Protein AF-A0A0D3IRT8-F1 (afdb_monomer)

Sequence (440 aa):
MPPASLPSPLDSEDGRSPQRRGGSSAGARRGSAAATPPLAPPSPAAAAVDGAAVAAELHAERVENERLRAESRRQGEWARRREERYERELERLRAELDQQQADRQGAGAGIETLRSTHRRVLDGVASLKQRTASVLAEQERDLLRAFRARLYDVQLELERERSKKDDGAELDWSREEALRLDRVNQQLQSEASRLKAQLRSQEKDHELLVRQSLAVKKENARLRQELEELSGAAGEAAAAAAVAAEAAEAEAAGSSLVHAEAASPSRPSSSWGGGVAPAATEGETDAASSRRLKELVQRQAEAEARYREMTAKLKRLLEVERRNLRAVRTAHARDLQARTELEGLLRACAEDVRREISAHRSGERAGGAGRPGSGREVAVASFSPGDRERVLELLLSQERVVALLYDKAFPPRHPQGALEAVTATSAGGERSPPCSPVRG

Structure (mmCIF, N/CA/C/O backbone):
data_AF-A0A0D3IRT8-F1
#
_entry.id   AF-A0A0D3IRT8-F1
#
loop_
_atom_site.group_PDB
_atom_site.id
_atom_site.type_symbol
_atom_site.label_atom_id
_atom_site.label_alt_id
_atom_site.label_comp_id
_atom_site.label_asym_id
_atom_site.label_entity_id
_atom_site.label_seq_id
_atom_site.pdbx_PDB_ins_code
_atom_site.Cartn_x
_atom_site.Cartn_y
_atom_site.Cartn_z
_atom_site.occupancy
_atom_site.B_iso_or_equiv
_atom_site.auth_seq_id
_atom_site.auth_comp_id
_atom_site.auth_asym_id
_atom_site.auth_atom_id
_atom_site.pdbx_PDB_model_num
ATOM 1 N N . MET A 1 1 ? 23.709 20.980 -2.799 1.00 42.38 1 MET A N 1
ATOM 2 C CA . MET A 1 1 ? 25.096 20.750 -3.250 1.00 42.38 1 MET A CA 1
ATOM 3 C C . MET A 1 1 ? 25.142 20.920 -4.760 1.00 42.38 1 MET A C 1
ATOM 5 O O . MET A 1 1 ? 24.560 20.087 -5.442 1.00 42.38 1 MET A O 1
ATOM 9 N N . PRO A 1 2 ? 25.704 22.022 -5.279 1.00 48.38 2 PRO A N 1
ATOM 10 C CA . PRO A 1 2 ? 25.822 22.251 -6.717 1.00 48.38 2 PRO A CA 1
ATOM 11 C C . PRO A 1 2 ? 27.164 21.710 -7.246 1.00 48.38 2 PRO A C 1
ATOM 13 O O . PRO A 1 2 ? 28.167 21.820 -6.536 1.00 48.38 2 PRO A O 1
ATOM 16 N N . PRO A 1 3 ? 27.227 21.137 -8.461 1.00 57.25 3 PRO A N 1
ATOM 17 C CA . PRO A 1 3 ? 28.498 20.775 -9.061 1.00 57.25 3 PRO A CA 1
ATOM 18 C C . PRO A 1 3 ? 29.158 21.973 -9.749 1.00 57.25 3 PRO A C 1
ATOM 20 O O . PRO A 1 3 ? 28.512 22.830 -10.351 1.00 57.25 3 PRO A O 1
ATOM 23 N N . ALA A 1 4 ? 30.476 21.977 -9.594 1.00 46.31 4 ALA A N 1
ATOM 24 C CA . ALA A 1 4 ? 31.449 22.969 -9.997 1.00 46.31 4 ALA A CA 1
ATOM 25 C C . ALA A 1 4 ? 31.451 23.291 -11.498 1.00 46.31 4 ALA A C 1
ATOM 27 O O . ALA A 1 4 ? 31.481 22.406 -12.353 1.00 46.31 4 ALA A O 1
ATOM 28 N N . SER A 1 5 ? 31.527 24.588 -11.782 1.00 52.94 5 SER A N 1
ATOM 29 C CA . SER A 1 5 ? 31.969 25.158 -13.049 1.00 52.94 5 SER A CA 1
ATOM 30 C C . SER A 1 5 ? 33.447 24.824 -13.269 1.00 52.94 5 SER A C 1
ATOM 32 O O . SER A 1 5 ? 34.280 25.138 -12.418 1.00 52.94 5 SER A O 1
ATOM 34 N N . LEU A 1 6 ? 33.775 24.206 -14.403 1.00 52.59 6 LEU A N 1
ATOM 35 C CA . LEU A 1 6 ? 35.156 24.019 -14.849 1.00 52.59 6 LEU A CA 1
ATOM 36 C C . LEU A 1 6 ? 35.564 25.118 -15.846 1.00 52.59 6 LEU A C 1
ATOM 38 O O . LEU A 1 6 ? 34.714 25.584 -16.610 1.00 52.59 6 LEU A O 1
ATOM 42 N N . PRO A 1 7 ? 36.847 25.527 -15.844 1.00 57.19 7 PRO A N 1
ATOM 43 C CA . PRO A 1 7 ? 37.385 26.569 -16.709 1.00 57.19 7 PRO A CA 1
ATOM 44 C C . PRO A 1 7 ? 37.880 26.023 -18.061 1.00 57.19 7 PRO A C 1
ATOM 46 O O . PRO A 1 7 ? 38.227 24.848 -18.188 1.00 57.19 7 PRO A O 1
ATOM 49 N N . SER A 1 8 ? 37.949 26.917 -19.053 1.00 46.38 8 SER A N 1
ATOM 50 C CA . SER A 1 8 ? 38.673 26.783 -20.331 1.00 46.38 8 SER A CA 1
ATOM 51 C C . SER A 1 8 ? 40.128 26.326 -20.131 1.00 46.38 8 SER A C 1
ATOM 53 O O . SER A 1 8 ? 40.663 26.516 -19.034 1.00 46.38 8 SER A O 1
ATOM 55 N N . PRO A 1 9 ? 40.819 25.801 -21.169 1.00 54.28 9 PRO A N 1
ATOM 56 C CA . PRO A 1 9 ? 41.840 26.664 -21.796 1.00 54.28 9 PRO A CA 1
ATOM 57 C C . PRO A 1 9 ? 42.246 26.325 -23.259 1.00 54.28 9 PRO A C 1
ATOM 59 O O . PRO A 1 9 ? 41.912 25.271 -23.792 1.00 54.28 9 PRO A O 1
ATOM 62 N N . LEU A 1 10 ? 43.100 27.209 -23.801 1.00 41.50 10 LEU A N 1
ATOM 63 C CA . LEU A 1 10 ? 44.083 27.033 -24.890 1.00 41.50 10 LEU A CA 1
ATOM 64 C C . LEU A 1 10 ? 43.683 27.486 -26.303 1.00 41.50 10 LEU A C 1
ATOM 66 O O . LEU A 1 10 ? 43.492 26.682 -27.209 1.00 41.50 10 LEU A O 1
ATOM 70 N N . ASP A 1 11 ? 43.728 28.806 -26.489 1.00 47.00 11 ASP A N 1
ATOM 71 C CA . ASP A 1 11 ? 44.247 29.410 -27.717 1.00 47.00 11 ASP A CA 1
ATOM 72 C C . ASP A 1 11 ? 45.786 29.461 -27.630 1.00 47.00 11 ASP A C 1
ATOM 74 O O . ASP A 1 11 ? 46.356 30.002 -26.680 1.00 47.00 11 ASP A O 1
ATOM 78 N N . SER A 1 12 ? 46.470 28.850 -28.595 1.00 45.56 12 SER A N 1
ATOM 79 C CA . SER A 1 12 ? 47.914 28.967 -28.868 1.00 45.56 12 SER A CA 1
ATOM 80 C C . SER A 1 12 ? 48.091 28.588 -30.343 1.00 45.56 12 SER A C 1
ATOM 82 O O . SER A 1 12 ? 47.735 27.482 -30.735 1.00 45.56 12 SER A O 1
ATOM 84 N N . GLU A 1 13 ? 48.267 29.568 -31.226 1.00 43.81 13 GLU A N 1
ATOM 85 C CA . GLU A 1 13 ? 49.547 30.157 -31.666 1.00 43.81 13 GLU A CA 1
ATOM 86 C C . GLU A 1 13 ? 50.270 29.325 -32.746 1.00 43.81 13 GLU A C 1
ATOM 88 O O . GLU A 1 13 ? 50.469 28.121 -32.623 1.00 43.81 13 GLU A O 1
ATOM 93 N N . ASP A 1 14 ? 50.699 30.071 -33.769 1.00 38.62 14 ASP A N 1
ATOM 94 C CA . ASP A 1 14 ? 51.773 29.823 -34.734 1.00 38.62 14 ASP A CA 1
ATOM 95 C C . ASP A 1 14 ? 51.626 28.822 -35.888 1.00 38.62 14 ASP A C 1
ATOM 97 O O . ASP A 1 14 ? 51.480 27.613 -35.724 1.00 38.62 14 ASP A O 1
ATOM 101 N N . GLY A 1 15 ? 51.869 29.328 -37.110 1.00 37.34 15 GLY A N 1
ATOM 102 C CA . GLY A 1 15 ? 52.210 28.438 -38.222 1.00 37.34 15 GLY A CA 1
ATOM 103 C C . GLY A 1 15 ? 52.237 28.971 -39.656 1.00 37.34 15 GLY A C 1
ATOM 104 O O . GLY A 1 15 ? 51.646 28.344 -40.519 1.00 37.34 15 GLY A O 1
ATOM 105 N N . ARG A 1 16 ? 52.993 30.043 -39.934 1.00 37.25 16 ARG A N 1
ATOM 106 C CA . ARG A 1 16 ? 53.840 30.205 -41.147 1.00 37.25 16 ARG A CA 1
ATOM 107 C C . ARG A 1 16 ? 53.219 30.091 -42.566 1.00 37.25 16 ARG A C 1
ATOM 109 O O . ARG A 1 16 ? 52.955 29.016 -43.091 1.00 37.25 16 ARG A O 1
ATOM 116 N N . SER A 1 17 ? 53.252 31.224 -43.276 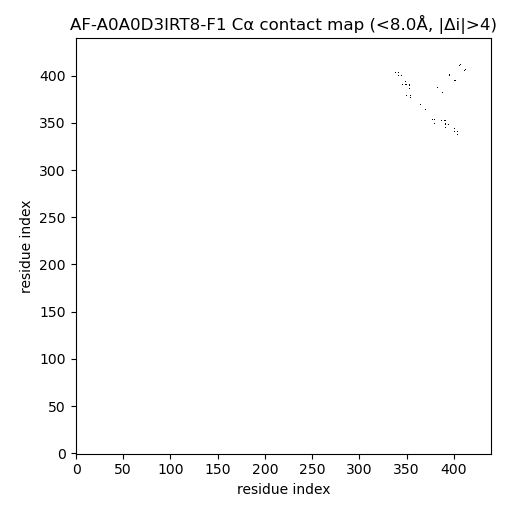1.00 42.03 17 SER A N 1
ATOM 117 C CA . SER A 1 17 ? 53.468 31.376 -44.738 1.00 42.03 17 SER A CA 1
ATOM 118 C C . SER A 1 17 ? 54.711 30.578 -45.222 1.00 42.03 17 SER A C 1
ATOM 120 O O . SER A 1 17 ? 55.584 30.352 -44.379 1.00 42.03 17 SER A O 1
ATOM 122 N N . PRO A 1 18 ? 54.929 30.227 -46.525 1.00 52.12 18 PRO A N 1
ATOM 123 C CA . PRO A 1 18 ? 54.922 31.174 -47.662 1.00 52.12 18 PRO A CA 1
ATOM 124 C C . PRO A 1 18 ? 54.577 30.593 -49.068 1.00 52.12 18 PRO A C 1
ATOM 126 O O . PRO A 1 18 ? 54.332 29.407 -49.235 1.00 52.12 18 PRO A O 1
ATOM 129 N N . GLN A 1 19 ? 54.709 31.452 -50.095 1.00 39.34 19 GLN A N 1
ATOM 130 C CA . GLN A 1 19 ? 54.741 31.175 -51.552 1.00 39.34 19 GLN A CA 1
ATOM 131 C C . GLN A 1 19 ? 53.361 31.094 -52.244 1.00 39.34 19 GLN A C 1
ATOM 133 O O . GLN A 1 19 ? 52.431 30.508 -51.729 1.00 39.34 19 GLN A O 1
ATOM 138 N N . ARG A 1 20 ? 53.136 31.655 -53.440 1.00 39.44 20 ARG A N 1
ATOM 139 C CA . ARG A 1 20 ? 54.076 31.989 -54.515 1.00 39.44 20 ARG A CA 1
ATOM 140 C C . ARG A 1 20 ? 53.468 33.040 -55.455 1.00 39.44 20 ARG A C 1
ATOM 142 O O . ARG A 1 20 ? 52.274 33.056 -55.720 1.00 39.44 20 ARG A O 1
ATOM 149 N N . ARG A 1 21 ? 54.361 33.889 -55.959 1.00 39.03 21 ARG A N 1
ATOM 150 C CA . ARG A 1 21 ? 54.196 34.944 -56.966 1.00 39.03 21 ARG A CA 1
ATOM 151 C C . ARG A 1 21 ? 53.292 34.542 -58.142 1.00 39.03 21 ARG A C 1
ATOM 153 O O . ARG A 1 21 ? 53.678 33.694 -58.942 1.00 39.03 21 ARG A O 1
ATOM 160 N N . GLY A 1 22 ? 52.170 35.240 -58.306 1.00 38.50 22 GLY A N 1
ATOM 161 C CA . GLY A 1 22 ? 51.476 35.369 -59.587 1.00 38.50 22 GLY A CA 1
ATOM 162 C C . GLY A 1 22 ? 52.104 36.509 -60.387 1.00 38.50 22 GLY A C 1
ATOM 163 O O . GLY A 1 22 ? 51.811 37.676 -60.144 1.00 38.50 22 GLY A O 1
ATOM 164 N N . GLY A 1 23 ? 53.016 36.177 -61.301 1.00 39.00 23 GLY A N 1
ATOM 165 C CA . GLY A 1 23 ? 53.520 37.108 -62.307 1.00 39.00 23 GLY A CA 1
ATOM 166 C C . GLY A 1 23 ? 52.483 37.268 -63.413 1.00 39.00 23 GLY A C 1
ATOM 167 O O . GLY A 1 23 ? 52.374 36.407 -64.277 1.00 39.00 23 GLY A O 1
ATOM 168 N N . SER A 1 24 ? 51.716 38.355 -63.373 1.00 41.69 24 SER A N 1
ATOM 169 C CA . SER A 1 24 ? 50.840 38.770 -64.468 1.00 41.69 24 SER A CA 1
ATOM 170 C C . SER A 1 24 ? 51.629 39.712 -65.379 1.00 41.69 24 SER A C 1
ATOM 172 O O . SER A 1 24 ? 51.735 40.906 -65.105 1.00 41.69 24 SER A O 1
ATOM 174 N N . SER A 1 25 ? 52.264 39.176 -66.424 1.00 40.28 25 SER A N 1
ATOM 175 C CA . SER A 1 25 ? 52.857 39.986 -67.492 1.00 40.28 25 SER A CA 1
ATOM 176 C C . SER A 1 25 ? 51.857 40.101 -68.639 1.00 40.28 25 SER A C 1
ATOM 178 O O . SER A 1 25 ? 51.723 39.195 -69.464 1.00 40.28 25 SER A O 1
ATOM 180 N N . ALA A 1 26 ? 51.155 41.230 -68.682 1.00 41.03 26 ALA A N 1
ATOM 181 C CA . ALA A 1 26 ? 50.403 41.673 -69.842 1.00 41.03 26 ALA A CA 1
ATOM 182 C C . ALA A 1 26 ? 51.384 42.011 -70.979 1.00 41.03 26 ALA A C 1
ATOM 184 O O . ALA A 1 26 ? 52.016 43.063 -70.984 1.00 41.03 26 ALA A O 1
ATOM 185 N N . GLY A 1 27 ? 51.530 41.096 -71.937 1.00 38.97 27 GLY A N 1
ATOM 186 C CA . GLY A 1 27 ? 52.244 41.318 -73.193 1.00 38.97 27 GLY A CA 1
ATOM 187 C C . GLY A 1 27 ? 51.261 41.711 -74.287 1.00 38.97 27 GLY A C 1
ATOM 188 O O . GLY A 1 27 ? 50.843 40.872 -75.083 1.00 38.97 27 GLY A O 1
ATOM 189 N N . ALA A 1 28 ? 50.851 42.978 -74.297 1.00 41.97 28 ALA A N 1
ATOM 190 C CA . ALA A 1 28 ? 50.064 43.554 -75.376 1.00 41.97 28 ALA A CA 1
ATOM 191 C C . ALA A 1 28 ? 50.938 43.797 -76.617 1.00 41.97 28 ALA A C 1
ATOM 193 O O . ALA A 1 28 ? 52.055 44.303 -76.546 1.00 41.97 28 ALA A O 1
ATOM 194 N N . ARG A 1 29 ? 50.373 43.444 -77.769 1.00 42.03 29 ARG A N 1
ATOM 195 C CA . ARG A 1 29 ? 50.843 43.758 -79.120 1.00 42.03 29 ARG A CA 1
ATOM 196 C C . ARG A 1 29 ? 50.911 45.272 -79.367 1.00 42.03 29 ARG A C 1
ATOM 198 O O . ARG A 1 29 ? 49.957 45.971 -79.039 1.00 42.03 29 ARG A O 1
ATOM 205 N N . ARG A 1 30 ? 51.965 45.711 -80.064 1.00 38.38 30 ARG A N 1
ATOM 206 C CA . ARG A 1 30 ? 52.130 46.862 -80.997 1.00 38.38 30 ARG A CA 1
ATOM 207 C C . ARG A 1 30 ? 53.643 47.124 -80.996 1.00 38.38 30 ARG A C 1
ATOM 209 O O . ARG A 1 30 ? 54.219 47.286 -79.939 1.00 38.38 30 ARG A O 1
ATOM 216 N N . GLY A 1 31 ? 54.383 46.997 -82.083 1.00 36.28 31 GLY A N 1
ATOM 217 C CA . GLY A 1 31 ? 54.171 47.632 -83.370 1.00 36.28 31 GLY A CA 1
ATOM 218 C C . GLY A 1 31 ? 55.338 48.598 -83.585 1.00 36.28 31 GLY A C 1
ATOM 219 O O . GLY A 1 31 ? 55.682 49.344 -82.681 1.00 36.28 31 GLY A O 1
ATOM 220 N N . SER A 1 32 ? 55.871 48.596 -84.804 1.00 42.34 32 SER A N 1
ATOM 221 C CA . SER A 1 32 ? 56.513 49.749 -85.441 1.00 42.34 32 SER A CA 1
ATOM 222 C C . SER A 1 32 ? 57.941 50.157 -85.022 1.00 42.34 32 SER A C 1
ATOM 224 O O . SER A 1 32 ? 58.165 50.777 -83.994 1.00 42.34 32 SER A O 1
ATOM 226 N N . ALA A 1 33 ? 58.849 49.940 -85.980 1.00 39.97 33 ALA A N 1
ATOM 227 C CA . ALA A 1 33 ? 59.839 50.899 -86.486 1.00 39.97 33 ALA A CA 1
ATOM 228 C C . ALA A 1 33 ? 61.021 51.347 -85.594 1.00 39.97 33 ALA A C 1
ATOM 230 O O . ALA A 1 33 ? 60.929 52.296 -84.825 1.00 39.97 33 ALA A O 1
ATOM 231 N N . ALA A 1 34 ? 62.192 50.775 -85.886 1.00 38.53 34 ALA A N 1
ATOM 232 C CA . ALA A 1 34 ? 63.491 51.458 -85.909 1.00 38.53 34 ALA A CA 1
ATOM 233 C C . ALA A 1 34 ? 64.255 50.843 -87.105 1.00 38.53 34 ALA A C 1
ATOM 235 O O . ALA A 1 34 ? 64.414 49.630 -87.147 1.00 38.53 34 ALA A O 1
ATOM 236 N N . ALA A 1 35 ? 64.510 51.509 -88.237 1.00 41.75 35 ALA A N 1
ATOM 237 C CA . ALA A 1 35 ? 65.230 52.761 -88.485 1.00 41.75 35 ALA A CA 1
ATOM 238 C C . ALA A 1 35 ? 66.721 52.677 -88.118 1.00 41.75 35 ALA A C 1
ATOM 240 O O . ALA A 1 35 ? 67.087 53.063 -87.014 1.00 41.75 35 ALA A O 1
ATOM 241 N N . THR A 1 36 ? 67.552 52.166 -89.044 1.00 44.03 36 THR A N 1
ATOM 242 C CA . THR A 1 36 ? 68.946 52.566 -89.406 1.00 44.03 36 THR A CA 1
ATOM 243 C C . THR A 1 36 ? 69.638 51.429 -90.187 1.00 44.03 36 THR A C 1
ATOM 245 O O . THR A 1 36 ? 69.283 50.275 -89.968 1.00 44.03 36 THR A O 1
ATOM 248 N N . PRO A 1 37 ? 70.694 51.659 -90.999 1.00 53.34 37 PRO A N 1
ATOM 249 C CA . PRO A 1 37 ? 71.042 52.777 -91.891 1.00 53.34 37 PRO A CA 1
ATOM 250 C C . PRO A 1 37 ? 71.281 52.301 -93.363 1.00 53.34 37 PRO A C 1
ATOM 252 O O . PRO A 1 37 ? 71.338 51.099 -93.621 1.00 53.34 37 PRO A O 1
ATOM 255 N N . PRO A 1 38 ? 71.429 53.211 -94.350 1.00 47.59 38 PRO A N 1
ATOM 256 C CA . PRO A 1 38 ? 71.658 52.854 -95.754 1.00 47.59 38 PRO A CA 1
ATOM 257 C C . PRO A 1 38 ? 73.142 52.546 -96.018 1.00 47.59 38 PRO A C 1
ATOM 259 O O . PRO A 1 38 ? 74.013 53.338 -95.661 1.00 47.59 38 PRO A O 1
ATOM 262 N N . LEU A 1 39 ? 73.429 51.418 -96.673 1.00 41.62 39 LEU A N 1
ATOM 263 C CA . LEU A 1 39 ? 74.762 51.072 -97.174 1.00 41.62 39 LEU A CA 1
ATOM 264 C C . LEU A 1 39 ? 74.784 51.099 -98.706 1.00 41.62 39 LEU A C 1
ATOM 266 O O . LEU A 1 39 ? 73.827 50.724 -99.377 1.00 41.62 39 LEU A O 1
ATOM 270 N N . ALA A 1 40 ? 75.898 51.630 -99.198 1.00 44.28 40 ALA A N 1
ATOM 271 C CA . ALA A 1 40 ? 76.197 52.088 -100.543 1.00 44.28 40 ALA A CA 1
ATOM 272 C C . ALA A 1 40 ? 75.995 51.061 -101.681 1.00 44.28 40 ALA A C 1
ATOM 274 O O . ALA A 1 40 ? 76.142 49.857 -101.466 1.00 44.28 40 ALA A O 1
ATOM 275 N N . PRO A 1 41 ? 75.754 51.540 -102.917 1.00 58.97 41 PRO A N 1
ATOM 276 C CA . PRO A 1 41 ? 75.721 50.710 -104.116 1.00 58.97 41 PRO A CA 1
ATOM 277 C C . PRO A 1 41 ? 77.130 50.467 -104.690 1.00 58.97 41 PRO A C 1
ATOM 279 O O . PRO A 1 41 ? 77.906 51.418 -104.819 1.00 58.97 41 PRO A O 1
ATOM 282 N N . PRO A 1 42 ? 77.445 49.246 -105.153 1.00 48.19 42 PRO A N 1
ATOM 283 C CA . PRO A 1 42 ? 78.434 49.054 -106.201 1.00 48.19 42 PRO A CA 1
ATOM 284 C C . PRO A 1 42 ? 77.767 48.832 -107.570 1.00 48.19 42 PRO A C 1
ATOM 286 O O . PRO A 1 42 ? 76.940 47.949 -107.772 1.00 48.19 42 PRO A O 1
ATOM 289 N N . SER A 1 43 ? 78.169 49.722 -108.473 1.00 43.19 43 SER A N 1
ATOM 290 C CA . SER A 1 43 ? 78.145 49.730 -109.939 1.00 43.19 43 SER A CA 1
ATOM 291 C C . SER A 1 43 ? 77.823 48.420 -110.704 1.00 43.19 43 SER A C 1
ATOM 293 O O . SER A 1 43 ? 78.385 47.373 -110.382 1.00 43.19 43 SER A O 1
ATOM 295 N N . PRO A 1 44 ? 77.034 48.493 -111.801 1.00 46.62 44 PRO A N 1
ATOM 296 C CA . PRO A 1 44 ? 76.789 47.399 -112.738 1.00 46.62 44 PRO A CA 1
ATOM 297 C C . PRO A 1 44 ? 77.801 47.405 -113.900 1.00 46.62 44 PRO A C 1
ATOM 299 O O . PRO A 1 44 ? 77.795 48.312 -114.731 1.00 46.62 44 PRO A O 1
ATOM 302 N N . ALA A 1 45 ? 78.644 46.376 -114.010 1.00 38.56 45 ALA A N 1
ATOM 303 C CA . ALA A 1 45 ? 79.402 46.090 -115.233 1.00 38.56 45 ALA A CA 1
ATOM 304 C C . ALA A 1 45 ? 79.834 44.611 -115.277 1.00 38.56 45 ALA A C 1
ATOM 306 O O . ALA A 1 45 ? 80.249 44.081 -114.254 1.00 38.56 45 ALA A O 1
ATOM 307 N N . ALA A 1 46 ? 79.782 44.007 -116.475 1.00 38.28 46 ALA A N 1
ATOM 308 C CA . ALA A 1 46 ? 80.003 42.588 -116.825 1.00 38.28 46 ALA A CA 1
ATOM 309 C C . ALA A 1 46 ? 78.768 41.692 -116.575 1.00 38.28 46 ALA A C 1
ATOM 311 O O . ALA A 1 46 ? 78.593 41.129 -115.506 1.00 38.28 46 ALA A O 1
ATOM 312 N N . ALA A 1 47 ? 77.764 41.616 -117.454 1.00 35.53 47 ALA A N 1
ATOM 313 C CA . ALA A 1 47 ? 77.790 41.271 -118.881 1.00 35.53 47 ALA A CA 1
ATOM 314 C C . ALA A 1 47 ? 78.385 39.876 -119.166 1.00 35.53 47 ALA A C 1
ATOM 316 O O . ALA A 1 47 ? 79.563 39.729 -119.465 1.00 35.53 47 ALA A O 1
ATOM 317 N N . ALA A 1 48 ? 77.482 38.892 -119.121 1.00 49.03 48 ALA A N 1
ATOM 318 C CA . ALA A 1 48 ? 77.296 37.870 -120.149 1.00 49.03 48 ALA A CA 1
ATOM 319 C C . ALA A 1 48 ? 78.456 36.908 -120.450 1.00 49.03 48 ALA A C 1
ATOM 321 O O . ALA A 1 48 ? 79.068 37.031 -121.502 1.00 49.03 48 ALA A O 1
ATOM 322 N N . VAL A 1 49 ? 78.614 35.869 -119.620 1.00 52.62 49 VAL A N 1
ATOM 323 C CA . VAL A 1 49 ? 78.888 34.470 -120.023 1.00 52.62 49 VAL A CA 1
ATOM 324 C C . VAL A 1 49 ? 78.294 33.560 -118.919 1.00 52.62 49 VAL A C 1
ATOM 326 O O . VAL A 1 49 ? 78.293 33.964 -117.764 1.00 52.62 49 VAL A O 1
ATOM 329 N N . ASP A 1 50 ? 77.755 32.383 -119.273 1.00 50.84 50 ASP A N 1
ATOM 330 C CA . ASP A 1 50 ? 77.302 31.277 -118.387 1.00 50.84 50 ASP A CA 1
ATOM 331 C C . ASP A 1 50 ? 75.802 31.105 -118.044 1.00 50.84 50 ASP A C 1
ATOM 333 O O . ASP A 1 50 ? 75.432 30.675 -116.953 1.00 50.84 50 ASP A O 1
ATOM 337 N N . GLY A 1 51 ? 74.901 31.266 -119.021 1.00 57.88 51 GLY A N 1
ATOM 338 C CA . GLY A 1 51 ? 73.488 30.852 -118.876 1.00 57.88 51 GLY A CA 1
ATOM 339 C C . GLY A 1 51 ? 73.270 29.359 -118.539 1.00 57.88 51 GLY A C 1
ATOM 340 O O . GLY A 1 51 ? 72.226 29.000 -117.999 1.00 57.88 51 GLY A O 1
ATOM 341 N N . ALA A 1 52 ? 74.251 28.487 -118.807 1.00 60.00 52 ALA A N 1
ATOM 342 C CA . ALA A 1 52 ? 74.203 27.069 -118.439 1.00 60.00 52 ALA A CA 1
ATOM 343 C C . ALA A 1 52 ? 74.606 26.809 -116.974 1.00 60.00 52 ALA A C 1
ATOM 345 O O . ALA A 1 52 ? 73.994 25.962 -116.324 1.00 60.00 52 ALA A O 1
ATOM 346 N N . ALA A 1 53 ? 75.579 27.557 -116.435 1.00 65.12 53 ALA A N 1
ATOM 347 C CA . ALA A 1 53 ? 75.946 27.470 -115.020 1.00 65.12 53 ALA A CA 1
ATOM 348 C C . ALA A 1 53 ? 74.816 28.021 -114.142 1.00 65.12 53 ALA A C 1
ATOM 350 O O . ALA A 1 53 ? 74.409 27.358 -113.195 1.00 65.12 53 ALA A O 1
ATOM 351 N N . VAL A 1 54 ? 74.207 29.139 -114.555 1.00 73.88 54 VAL A N 1
ATOM 352 C CA . VAL A 1 54 ? 73.032 29.718 -113.885 1.00 73.88 54 VAL A CA 1
ATOM 353 C C . VAL A 1 54 ? 71.834 28.757 -113.909 1.00 73.88 54 VAL A C 1
ATOM 355 O O . VAL A 1 54 ? 71.106 28.658 -112.929 1.00 73.88 54 VAL A O 1
ATOM 358 N N . ALA A 1 55 ? 71.620 27.997 -114.991 1.00 76.50 55 ALA A N 1
ATOM 359 C CA . ALA A 1 55 ? 70.545 27.000 -115.051 1.00 76.50 55 ALA A CA 1
ATOM 360 C C . ALA A 1 55 ? 70.803 25.772 -114.153 1.00 76.50 55 ALA A C 1
ATOM 362 O O . ALA A 1 55 ? 69.866 25.259 -113.538 1.00 76.50 55 ALA A O 1
ATOM 363 N N . ALA A 1 56 ? 72.054 25.306 -114.061 1.00 79.50 56 ALA A N 1
ATOM 364 C CA . ALA A 1 56 ? 72.445 24.217 -113.164 1.00 79.50 56 ALA A CA 1
ATOM 365 C C . ALA A 1 56 ? 72.374 24.641 -111.688 1.00 79.50 56 ALA A C 1
ATOM 367 O O . ALA A 1 56 ? 71.889 23.876 -110.856 1.00 79.50 56 ALA A O 1
ATOM 368 N N . GLU A 1 57 ? 72.779 25.872 -111.386 1.00 83.19 57 GLU A N 1
ATOM 369 C CA . GLU A 1 57 ? 72.666 26.493 -110.067 1.00 83.19 57 GLU A CA 1
ATOM 370 C C . GLU A 1 57 ? 71.192 26.685 -109.681 1.00 83.19 57 GLU A C 1
ATOM 372 O O . GLU A 1 57 ? 70.781 26.218 -108.625 1.00 83.19 57 GLU A O 1
ATOM 377 N N . LEU A 1 58 ? 70.339 27.180 -110.588 1.00 85.25 58 LEU A N 1
ATOM 378 C CA . LEU A 1 58 ? 68.883 27.235 -110.387 1.00 85.25 58 LEU A CA 1
ATOM 379 C C . LEU A 1 58 ? 68.250 25.851 -110.172 1.00 85.25 58 LEU A C 1
ATOM 381 O O . LEU A 1 58 ? 67.267 25.727 -109.441 1.00 85.25 58 LEU A O 1
ATOM 385 N N . HIS A 1 59 ? 68.754 24.799 -110.822 1.00 85.94 59 HIS A N 1
ATOM 386 C CA . HIS A 1 59 ? 68.274 23.435 -110.596 1.00 85.94 59 HIS A CA 1
ATOM 387 C C . HIS A 1 59 ? 68.739 22.888 -109.238 1.00 85.94 59 HIS A C 1
ATOM 389 O O . HIS A 1 59 ? 67.941 22.286 -108.521 1.00 85.94 59 HIS A O 1
ATOM 395 N N . ALA A 1 60 ? 69.999 23.115 -108.858 1.00 87.00 60 ALA A N 1
ATOM 396 C CA . ALA A 1 60 ? 70.527 22.754 -107.545 1.00 87.00 60 ALA A CA 1
ATOM 397 C C . ALA A 1 60 ? 69.770 23.481 -106.424 1.00 87.00 60 ALA A C 1
ATOM 399 O O . ALA A 1 60 ? 69.321 22.834 -105.480 1.00 87.00 60 ALA A O 1
ATOM 400 N N . GLU A 1 61 ? 69.509 24.779 -106.589 1.00 90.25 61 GLU A N 1
ATOM 401 C CA . GLU A 1 61 ? 68.676 25.567 -105.683 1.00 90.25 61 GLU A CA 1
ATOM 402 C C . GLU A 1 61 ? 67.245 25.036 -105.616 1.00 90.25 61 GLU A C 1
ATOM 404 O O . GLU A 1 61 ? 66.669 24.992 -104.535 1.00 90.25 61 GLU A O 1
ATOM 409 N N . ARG A 1 62 ? 66.643 24.592 -106.730 1.00 91.12 62 ARG A N 1
ATOM 410 C CA . ARG A 1 62 ? 65.308 23.962 -106.714 1.00 91.12 62 ARG A CA 1
ATOM 411 C C . ARG A 1 62 ? 65.302 22.667 -105.913 1.00 91.12 62 ARG A C 1
ATOM 413 O O . ARG A 1 62 ? 64.410 22.488 -105.088 1.00 91.12 62 ARG A O 1
ATOM 420 N N . VAL A 1 63 ? 66.294 21.803 -106.119 1.00 92.88 63 VAL A N 1
ATOM 421 C CA . VAL A 1 63 ? 66.448 20.549 -105.366 1.00 92.88 63 VAL A CA 1
ATOM 422 C C . VAL A 1 63 ? 66.694 20.834 -103.884 1.00 92.88 63 VAL A C 1
ATOM 424 O O . VAL A 1 63 ? 66.102 20.184 -103.022 1.00 92.88 63 VAL A O 1
ATOM 427 N N . GLU A 1 64 ? 67.512 21.833 -103.560 1.00 92.56 64 GLU A N 1
ATOM 428 C CA . GLU A 1 64 ? 67.746 22.267 -102.185 1.00 92.56 64 GLU A CA 1
ATOM 429 C C . GLU A 1 64 ? 66.484 22.876 -101.559 1.00 92.56 64 GLU A C 1
ATOM 431 O O . GLU A 1 64 ? 66.139 22.542 -100.428 1.00 92.56 64 GLU A O 1
ATOM 436 N N . ASN A 1 65 ? 65.716 23.679 -102.298 1.00 89.69 65 ASN A N 1
ATOM 437 C CA . ASN A 1 65 ? 64.438 24.222 -101.837 1.00 89.69 65 ASN A CA 1
ATOM 438 C C . ASN A 1 65 ? 63.417 23.103 -101.599 1.00 89.69 65 ASN A C 1
ATOM 440 O O . ASN A 1 65 ? 62.683 23.130 -100.614 1.00 89.69 65 ASN A O 1
ATOM 444 N N . GLU A 1 66 ? 63.368 22.097 -102.472 1.00 93.00 66 GLU A N 1
ATOM 445 C CA . GLU A 1 66 ? 62.538 20.905 -102.287 1.00 93.00 66 GLU A CA 1
ATOM 446 C C . GLU A 1 66 ? 62.969 20.101 -101.062 1.00 93.00 66 GLU A C 1
ATOM 448 O O . GLU A 1 66 ? 62.112 19.696 -100.271 1.00 93.00 66 GLU A O 1
ATOM 453 N N . ARG A 1 67 ? 64.278 19.943 -100.842 1.00 95.00 67 ARG A N 1
ATOM 454 C CA . ARG A 1 67 ? 64.829 19.310 -99.642 1.00 95.00 67 ARG A CA 1
ATOM 455 C C . ARG A 1 67 ? 64.464 20.091 -98.380 1.00 95.00 67 ARG A C 1
ATOM 457 O O . ARG A 1 67 ? 63.939 19.491 -97.448 1.00 95.00 67 ARG A O 1
ATOM 464 N N . LEU A 1 68 ? 64.650 21.410 -98.361 1.00 93.31 68 LEU A N 1
ATOM 465 C CA . LEU A 1 68 ? 64.288 22.281 -97.237 1.00 93.31 68 LEU A CA 1
ATOM 466 C C . LEU A 1 68 ? 62.778 22.285 -96.975 1.00 93.31 68 LEU A C 1
ATOM 468 O O . LEU A 1 68 ? 62.343 22.269 -95.823 1.00 93.31 68 LEU A O 1
ATOM 472 N N . ARG A 1 69 ? 61.952 22.246 -98.027 1.00 94.75 69 ARG A N 1
ATOM 473 C CA . ARG A 1 69 ? 60.495 22.085 -97.907 1.00 94.75 69 ARG A CA 1
ATOM 474 C C . ARG A 1 69 ? 60.133 20.718 -97.337 1.00 94.75 69 ARG A C 1
ATOM 476 O O . ARG A 1 69 ? 59.246 20.642 -96.491 1.00 94.75 69 ARG A O 1
ATOM 483 N N . ALA A 1 70 ? 60.799 19.648 -97.765 1.00 94.06 70 ALA A N 1
ATOM 484 C CA . ALA A 1 70 ? 60.584 18.304 -97.238 1.00 94.06 70 ALA A CA 1
ATOM 485 C C . ALA A 1 70 ? 61.033 18.188 -95.773 1.00 94.06 70 ALA A C 1
ATOM 487 O O . ALA A 1 70 ? 60.310 17.621 -94.958 1.00 94.06 70 ALA A O 1
ATOM 488 N N . GLU A 1 71 ? 62.178 18.767 -95.414 1.00 94.56 71 GLU A N 1
ATOM 489 C CA . GLU A 1 71 ? 62.668 18.843 -94.036 1.00 94.56 71 GLU A CA 1
ATOM 490 C C . GLU A 1 71 ? 61.729 19.683 -93.159 1.00 94.56 71 GLU A C 1
ATOM 492 O O . GLU A 1 71 ? 61.339 19.220 -92.089 1.00 94.56 71 GLU A O 1
ATOM 497 N N . SER A 1 72 ? 61.251 20.838 -93.639 1.00 91.62 72 SER A N 1
ATOM 498 C CA . SER A 1 72 ? 60.249 21.657 -92.935 1.00 91.62 72 SER A CA 1
ATOM 499 C C . SER A 1 72 ? 58.932 20.905 -92.727 1.00 91.62 72 SER A C 1
ATOM 501 O O . SER A 1 72 ? 58.334 20.986 -91.655 1.00 91.62 72 SER A O 1
ATOM 503 N N . ARG A 1 73 ? 58.482 20.121 -93.719 1.00 96.06 73 ARG A N 1
ATOM 504 C CA . ARG A 1 73 ? 57.304 19.247 -93.577 1.00 96.06 73 ARG A CA 1
ATOM 505 C C . ARG A 1 73 ? 57.538 18.162 -92.534 1.00 96.06 73 ARG A C 1
ATOM 507 O O . ARG A 1 73 ? 56.687 17.989 -91.673 1.00 96.06 73 ARG A O 1
ATOM 514 N N . ARG A 1 74 ? 58.694 17.489 -92.546 1.00 94.44 74 ARG A N 1
ATOM 515 C CA . ARG A 1 74 ? 59.051 16.475 -91.536 1.00 94.44 74 ARG A CA 1
ATOM 516 C C . ARG A 1 74 ? 59.117 17.069 -90.131 1.00 94.44 74 ARG A C 1
ATOM 518 O O . ARG A 1 74 ? 58.625 16.448 -89.195 1.00 94.44 74 ARG A O 1
ATOM 525 N N . GLN A 1 75 ? 59.688 18.264 -89.979 1.00 94.69 75 GLN A N 1
ATOM 526 C CA . GLN A 1 75 ? 59.712 18.983 -88.704 1.00 94.69 75 GLN A CA 1
ATOM 527 C C . GLN A 1 75 ? 58.296 19.365 -88.253 1.00 94.69 75 GLN A C 1
ATOM 529 O O . GLN A 1 75 ? 57.950 19.144 -87.095 1.00 94.69 75 GLN A O 1
ATOM 534 N N . GLY A 1 76 ? 57.456 19.859 -89.167 1.00 95.75 76 GLY A N 1
ATOM 535 C CA . GLY A 1 76 ? 56.051 20.165 -88.890 1.00 95.75 76 GLY A CA 1
ATOM 536 C C . GLY A 1 76 ? 55.232 18.929 -88.510 1.00 95.75 76 GLY A C 1
ATOM 537 O O . GLY A 1 76 ? 54.478 18.960 -87.545 1.00 95.75 76 GLY A O 1
ATOM 538 N N . GLU A 1 77 ? 55.409 17.811 -89.213 1.00 94.88 77 GLU A N 1
ATOM 539 C CA . GLU A 1 77 ? 54.781 16.526 -88.887 1.00 94.88 77 GLU A CA 1
ATOM 540 C C . GLU A 1 77 ? 55.272 15.974 -87.547 1.00 94.88 77 GLU A C 1
ATOM 542 O O . GLU A 1 77 ? 54.479 15.444 -86.770 1.00 94.88 77 GLU A O 1
ATOM 547 N N . TRP A 1 78 ? 56.567 16.107 -87.249 1.00 95.69 78 TRP A N 1
ATOM 548 C CA . TRP A 1 78 ? 57.125 15.711 -85.961 1.00 95.69 78 TRP A CA 1
ATOM 549 C C . TRP A 1 78 ? 56.542 16.545 -84.815 1.00 95.69 78 TRP A C 1
ATOM 551 O O . TRP A 1 78 ? 56.138 15.973 -83.801 1.00 95.69 78 TRP A O 1
ATOM 561 N N . ALA A 1 79 ? 56.437 17.866 -84.994 1.00 96.75 79 ALA A N 1
ATOM 562 C CA . ALA A 1 79 ? 55.808 18.765 -84.031 1.00 96.75 79 ALA A CA 1
ATOM 563 C C . ALA A 1 79 ? 54.335 18.394 -83.810 1.00 96.75 79 ALA A C 1
ATOM 565 O O . ALA A 1 79 ? 53.950 18.155 -82.670 1.00 96.75 79 ALA A O 1
ATOM 566 N N . ARG A 1 80 ? 53.561 18.187 -84.885 1.00 96.12 80 ARG A N 1
ATOM 567 C CA . ARG A 1 80 ? 52.159 17.738 -84.803 1.00 96.12 80 ARG A CA 1
ATOM 568 C C . ARG A 1 80 ? 52.007 16.419 -84.049 1.00 96.12 80 ARG A C 1
ATOM 570 O O . ARG A 1 80 ? 51.206 16.323 -83.134 1.00 96.12 80 ARG A O 1
ATOM 577 N N . ARG A 1 81 ? 52.827 15.403 -84.348 1.00 96.38 81 ARG A N 1
ATOM 578 C CA . ARG A 1 81 ? 52.785 14.110 -83.627 1.00 96.38 81 ARG A CA 1
ATOM 579 C C . ARG A 1 81 ? 53.159 14.228 -82.150 1.00 96.38 81 ARG A C 1
ATOM 581 O O . ARG A 1 81 ? 52.830 13.343 -81.358 1.00 96.38 81 ARG A O 1
ATOM 588 N N . ARG A 1 82 ? 53.956 15.231 -81.785 1.00 97.31 82 ARG A N 1
ATOM 589 C CA . ARG A 1 82 ? 54.307 15.518 -80.393 1.00 97.31 82 ARG A CA 1
ATOM 590 C C . ARG A 1 82 ? 53.166 16.260 -79.696 1.00 97.31 82 ARG A C 1
ATOM 592 O O . ARG A 1 82 ? 52.823 15.878 -78.583 1.00 97.31 82 ARG A O 1
ATOM 599 N N . GLU A 1 83 ? 52.562 17.239 -80.364 1.00 96.81 83 GLU A N 1
ATOM 600 C CA . GLU A 1 83 ? 51.361 17.950 -79.910 1.00 96.81 83 GLU A CA 1
ATOM 601 C C . GLU A 1 83 ? 50.207 16.974 -79.680 1.00 96.81 83 GLU A C 1
ATOM 603 O O . GLU A 1 83 ? 49.721 16.895 -78.561 1.00 96.81 83 GLU A O 1
ATOM 608 N N . GLU A 1 84 ? 49.886 16.113 -80.650 1.00 96.88 84 GLU A N 1
ATOM 609 C CA . GLU A 1 84 ? 48.852 15.077 -80.512 1.00 96.88 84 GLU A CA 1
ATOM 610 C C . GLU A 1 84 ? 49.102 14.140 -79.318 1.00 96.88 84 GLU A C 1
ATOM 612 O O . GLU A 1 84 ? 48.165 13.671 -78.676 1.00 96.88 84 GLU A O 1
ATOM 617 N N . ARG A 1 85 ? 50.369 13.822 -79.012 1.00 97.31 85 ARG A N 1
ATOM 618 C CA . ARG A 1 85 ? 50.708 12.991 -77.846 1.00 97.31 85 ARG A CA 1
ATOM 619 C C . ARG A 1 85 ? 50.441 13.725 -76.538 1.00 97.31 85 ARG A C 1
ATOM 621 O O . ARG A 1 85 ? 49.824 13.140 -75.653 1.00 97.31 85 ARG A O 1
ATOM 628 N N . TYR A 1 86 ? 50.851 14.986 -76.434 1.00 96.88 86 TYR A N 1
ATOM 629 C CA . TYR A 1 86 ? 50.553 15.798 -75.257 1.00 96.88 86 TYR A CA 1
ATOM 630 C C . TYR A 1 86 ? 49.063 16.103 -75.123 1.00 96.88 86 TYR A C 1
ATOM 632 O O . TYR A 1 86 ? 48.560 16.116 -74.009 1.00 96.88 86 TYR A O 1
ATOM 640 N N . GLU A 1 87 ? 48.341 16.294 -76.224 1.00 97.25 87 GLU A N 1
ATOM 641 C CA . GLU A 1 87 ? 46.887 16.459 -76.212 1.00 97.25 87 GLU A CA 1
ATOM 642 C C . GLU A 1 87 ? 46.201 15.213 -75.656 1.00 97.25 87 GLU A C 1
ATOM 644 O O . GLU A 1 87 ? 45.417 15.332 -74.719 1.00 97.25 87 GLU A O 1
ATOM 649 N N . ARG A 1 88 ? 46.574 14.013 -76.121 1.00 97.44 88 ARG A N 1
ATOM 650 C CA . ARG A 1 88 ? 46.050 12.751 -75.567 1.00 97.44 88 ARG A CA 1
ATOM 651 C C . ARG A 1 88 ? 46.389 12.575 -74.085 1.00 97.44 88 ARG A C 1
ATOM 653 O O . ARG A 1 88 ? 45.554 12.109 -73.315 1.00 97.44 88 ARG A O 1
ATOM 660 N N . GLU A 1 89 ? 47.603 12.933 -73.666 1.00 97.06 89 GLU A N 1
ATOM 661 C CA . GLU A 1 89 ? 47.992 12.897 -72.248 1.00 97.06 89 GLU A CA 1
ATOM 662 C C . GLU A 1 89 ? 47.194 13.908 -71.412 1.00 97.06 89 GLU A C 1
ATOM 664 O O . GLU A 1 89 ? 46.736 13.573 -70.321 1.00 97.06 89 GLU A O 1
ATOM 669 N N . LEU A 1 90 ? 46.968 15.120 -71.926 1.00 95.88 90 LEU A N 1
ATOM 670 C CA . LEU A 1 90 ? 46.148 16.141 -71.274 1.00 95.88 90 LEU A CA 1
ATOM 671 C C . LEU A 1 90 ? 44.681 15.717 -71.180 1.00 95.88 90 LEU A C 1
ATOM 673 O O . LEU A 1 90 ? 44.065 15.928 -70.140 1.00 95.88 90 LEU A O 1
ATOM 677 N N . GLU A 1 91 ? 44.121 15.116 -72.228 1.00 97.19 91 GLU A N 1
ATOM 678 C CA . GLU A 1 91 ? 42.766 14.556 -72.221 1.00 97.19 91 GLU A CA 1
ATOM 679 C C . GLU A 1 91 ? 42.632 13.445 -71.182 1.00 97.19 91 GLU A C 1
ATOM 681 O O . GLU A 1 91 ? 41.689 13.454 -70.392 1.00 97.19 91 GLU A O 1
ATOM 686 N N . ARG A 1 92 ? 43.613 12.539 -71.114 1.00 97.81 92 ARG A N 1
ATOM 687 C CA . ARG A 1 92 ? 43.652 11.492 -70.093 1.00 97.81 92 ARG A CA 1
ATOM 688 C C . ARG A 1 92 ? 43.714 12.076 -68.680 1.00 97.81 92 ARG A C 1
ATOM 690 O O . ARG A 1 92 ? 42.919 11.680 -67.835 1.00 97.81 92 ARG A O 1
ATOM 697 N N . LEU A 1 93 ? 44.622 13.018 -68.417 1.00 96.62 93 LEU A N 1
ATOM 698 C CA . LEU A 1 93 ? 44.749 13.649 -67.096 1.00 96.62 93 LEU A CA 1
ATOM 699 C C . LEU A 1 93 ? 43.497 14.451 -66.713 1.00 96.62 93 LEU A C 1
ATOM 701 O O . LEU A 1 93 ? 43.120 14.472 -65.544 1.00 96.62 93 LEU A O 1
ATOM 705 N N . ARG A 1 94 ? 42.830 15.093 -67.682 1.00 95.94 94 ARG A N 1
ATOM 706 C CA . ARG A 1 94 ? 41.534 15.758 -67.464 1.00 95.94 94 ARG A CA 1
ATOM 707 C C . ARG A 1 94 ? 40.454 14.749 -67.084 1.00 95.94 94 ARG A C 1
ATOM 709 O O . ARG A 1 94 ? 39.788 14.961 -66.081 1.00 95.94 94 ARG A O 1
ATOM 716 N N . ALA A 1 95 ? 40.348 13.633 -67.806 1.00 96.38 95 ALA A N 1
ATOM 717 C CA . ALA A 1 95 ? 39.400 12.571 -67.476 1.00 96.38 95 ALA A CA 1
ATOM 718 C C . ALA A 1 95 ? 39.670 11.959 -66.087 1.00 96.38 95 ALA A C 1
ATOM 720 O O . ALA A 1 95 ? 38.734 11.727 -65.326 1.00 96.38 95 ALA A O 1
ATOM 721 N N . GLU A 1 96 ? 40.940 11.752 -65.721 1.00 96.19 96 GLU A N 1
ATOM 722 C CA . GLU A 1 96 ? 41.326 11.290 -64.380 1.00 96.19 96 GLU A CA 1
ATOM 723 C C . GLU A 1 96 ? 40.942 12.313 -63.292 1.00 96.19 96 GLU A C 1
ATOM 725 O O . GLU A 1 96 ? 40.452 11.926 -62.230 1.00 96.19 96 GLU A O 1
ATOM 730 N N . LEU A 1 97 ? 41.107 13.618 -63.544 1.00 94.94 97 LEU A N 1
ATOM 731 C CA . LEU A 1 97 ? 40.668 14.671 -62.621 1.00 94.94 97 LEU A CA 1
ATOM 732 C C . LEU A 1 97 ? 39.144 14.739 -62.493 1.00 94.94 97 LEU A C 1
ATOM 734 O O . LEU A 1 97 ? 38.653 14.860 -61.372 1.00 94.94 97 LEU A O 1
ATOM 738 N N . ASP A 1 98 ? 38.405 14.638 -63.596 1.00 94.56 98 ASP A N 1
ATOM 739 C CA . ASP A 1 98 ? 36.939 14.633 -63.587 1.00 94.56 98 ASP A CA 1
ATOM 740 C C . ASP A 1 98 ? 36.405 13.412 -62.826 1.00 94.56 98 ASP A C 1
ATOM 742 O O . ASP A 1 98 ? 35.494 13.538 -62.005 1.00 94.56 98 ASP A O 1
ATOM 746 N N . GLN A 1 99 ? 37.032 12.245 -63.006 1.00 94.88 99 GLN A N 1
ATOM 747 C CA . GLN A 1 99 ? 36.710 11.041 -62.245 1.00 94.88 99 GLN A CA 1
ATOM 748 C C . GLN A 1 99 ? 37.010 11.219 -60.749 1.00 94.88 99 GLN A C 1
ATOM 750 O O . GLN A 1 99 ? 36.151 10.944 -59.915 1.00 94.88 99 GLN A O 1
ATOM 755 N N . GLN A 1 100 ? 38.175 11.771 -60.387 1.00 93.44 100 GLN A N 1
ATOM 756 C CA . GLN A 1 100 ? 38.494 12.080 -58.987 1.00 93.44 100 GLN A CA 1
ATOM 757 C C . GLN A 1 100 ? 37.535 13.112 -58.380 1.00 93.44 100 GLN A C 1
ATOM 759 O O . GLN A 1 100 ? 37.226 13.043 -57.189 1.00 93.44 100 GLN A O 1
ATOM 764 N N . GLN A 1 101 ? 37.072 14.089 -59.161 1.00 93.00 101 GLN A N 1
ATOM 765 C CA . GLN A 1 101 ? 36.071 15.052 -58.713 1.00 93.00 101 GLN A CA 1
ATOM 766 C C . GLN A 1 101 ? 34.716 14.379 -58.491 1.00 93.00 101 GLN A C 1
ATOM 768 O O . GLN A 1 101 ? 34.098 14.632 -57.457 1.00 93.00 101 GLN A O 1
ATOM 773 N N . ALA A 1 102 ? 34.286 13.494 -59.392 1.00 90.25 102 ALA A N 1
ATOM 774 C CA . ALA A 1 102 ? 33.061 12.715 -59.234 1.00 90.25 102 ALA A CA 1
ATOM 775 C C . ALA A 1 102 ? 33.119 11.807 -57.991 1.00 90.25 102 ALA A C 1
ATOM 777 O O . ALA A 1 102 ? 32.190 11.814 -57.182 1.00 90.25 102 ALA A O 1
ATOM 778 N N . ASP A 1 103 ? 34.239 11.116 -57.766 1.00 90.88 103 ASP A N 1
ATOM 779 C CA . ASP A 1 103 ? 34.447 10.272 -56.583 1.00 90.88 103 ASP A CA 1
ATOM 780 C C . ASP A 1 103 ? 34.436 11.098 -55.286 1.00 90.88 103 ASP A C 1
ATOM 782 O O . ASP A 1 103 ? 33.814 10.711 -54.292 1.00 90.88 103 ASP A O 1
ATOM 786 N N . ARG A 1 104 ? 35.062 12.286 -55.289 1.00 90.50 104 ARG A N 1
ATOM 787 C CA . ARG A 1 104 ? 35.017 13.225 -54.152 1.00 90.50 104 ARG A CA 1
ATOM 788 C C . ARG A 1 104 ? 33.608 13.752 -53.893 1.00 90.50 104 ARG A C 1
ATOM 790 O O . ARG A 1 104 ? 33.228 13.889 -52.731 1.00 90.50 104 ARG A O 1
ATOM 797 N N . GLN A 1 105 ? 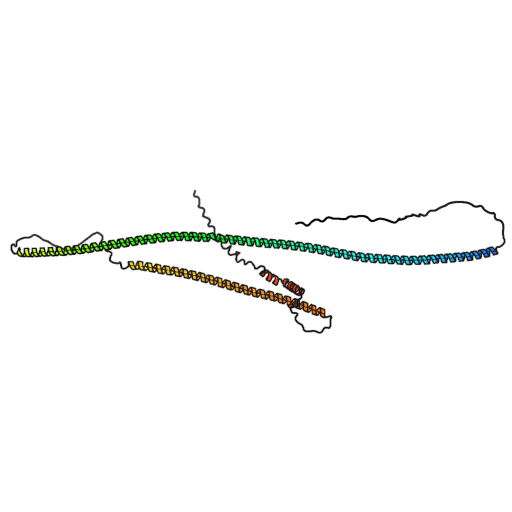32.833 14.036 -54.938 1.00 89.12 105 GLN A N 1
ATOM 798 C CA . GLN A 1 105 ? 31.436 14.456 -54.806 1.00 89.12 105 GLN A CA 1
ATOM 799 C C . GLN A 1 105 ? 30.566 13.326 -54.236 1.00 89.12 105 GLN A C 1
ATOM 801 O O . GLN A 1 105 ? 29.778 13.572 -53.322 1.00 89.12 105 GLN A O 1
ATOM 806 N N . GLY A 1 106 ? 30.762 12.085 -54.692 1.00 87.19 106 GLY A N 1
ATOM 807 C CA . GLY A 1 106 ? 30.085 10.903 -54.151 1.00 87.19 106 GLY A CA 1
ATOM 808 C C . GLY A 1 106 ? 30.420 10.650 -52.677 1.00 87.19 106 GLY A C 1
ATOM 809 O O . GLY A 1 106 ? 29.520 10.464 -51.855 1.00 87.19 106 GLY A O 1
ATOM 810 N N . ALA A 1 107 ? 31.703 10.731 -52.309 1.00 89.69 107 ALA A N 1
ATOM 811 C CA . ALA A 1 107 ? 32.141 10.639 -50.916 1.00 89.69 107 ALA A CA 1
ATOM 812 C C . ALA A 1 107 ? 31.563 11.775 -50.051 1.00 89.69 107 ALA A C 1
ATOM 814 O O . ALA A 1 107 ? 31.142 11.539 -48.917 1.00 89.69 107 ALA A O 1
ATOM 815 N N . GLY A 1 108 ? 31.482 12.993 -50.596 1.00 91.94 108 GLY A N 1
ATOM 816 C CA . GLY A 1 108 ? 30.851 14.142 -49.945 1.00 91.94 108 GLY A CA 1
ATOM 817 C C . GLY A 1 108 ? 29.367 13.914 -49.651 1.00 91.94 108 GLY A C 1
ATOM 818 O O . GLY A 1 108 ? 28.928 14.150 -48.526 1.00 91.94 108 GLY A O 1
ATOM 819 N N . ALA A 1 109 ? 28.613 13.376 -50.615 1.00 92.19 109 ALA A N 1
ATOM 820 C CA . ALA A 1 109 ? 27.209 13.011 -50.417 1.00 92.19 109 ALA A CA 1
ATOM 821 C C . ALA A 1 109 ? 27.046 11.945 -49.318 1.00 92.19 109 ALA A C 1
ATOM 823 O O . ALA A 1 109 ? 26.186 12.079 -48.446 1.00 92.19 109 ALA A O 1
ATOM 824 N N . GLY A 1 110 ? 27.919 10.931 -49.293 1.00 94.50 110 GLY A N 1
ATOM 825 C CA . GLY A 1 110 ? 27.960 9.936 -48.218 1.00 94.50 110 GLY A CA 1
ATOM 826 C C . GLY A 1 110 ? 28.193 10.565 -46.838 1.00 94.50 110 GLY A C 1
ATOM 827 O O . GLY A 1 110 ? 27.442 10.297 -45.899 1.00 94.50 110 GLY A O 1
ATOM 828 N N . ILE A 1 111 ? 29.170 11.467 -46.714 1.00 94.50 111 ILE A N 1
ATOM 829 C CA . ILE A 1 111 ? 29.454 12.184 -45.460 1.00 94.50 111 ILE A CA 1
ATOM 830 C C . ILE A 1 111 ? 28.261 13.048 -45.028 1.00 94.50 111 ILE A C 1
ATOM 832 O O . ILE A 1 111 ? 27.939 13.088 -43.840 1.00 94.50 111 ILE A O 1
ATOM 836 N N . GLU A 1 112 ? 27.575 13.705 -45.962 1.00 95.50 112 GLU A N 1
ATOM 837 C CA . GLU A 1 112 ? 26.396 14.519 -45.655 1.00 95.50 112 GLU A CA 1
ATOM 838 C C . GLU A 1 112 ? 25.238 13.654 -45.133 1.00 95.50 112 GLU A C 1
ATOM 840 O O . GLU A 1 112 ? 24.623 13.977 -44.112 1.00 95.50 112 GLU A O 1
ATOM 845 N N . THR A 1 113 ? 24.999 12.485 -45.743 1.00 95.69 113 THR A N 1
ATOM 846 C CA . THR A 1 113 ? 24.005 11.529 -45.224 1.00 95.69 113 THR A CA 1
ATOM 847 C C . THR A 1 113 ? 24.388 11.010 -43.834 1.00 95.69 113 THR A C 1
ATOM 849 O O . THR A 1 113 ? 23.535 10.968 -42.941 1.00 95.69 113 THR A O 1
ATOM 852 N N . LEU A 1 114 ? 25.669 10.714 -43.586 1.00 96.75 114 LEU A N 1
ATOM 853 C CA . LEU A 1 114 ? 26.161 10.302 -42.269 1.00 96.75 114 LEU A CA 1
ATOM 854 C C . LEU A 1 114 ? 25.968 11.407 -41.217 1.00 96.75 114 LEU A C 1
ATOM 856 O O . LEU A 1 114 ? 25.500 11.140 -40.113 1.00 96.75 114 LEU A O 1
ATOM 860 N N . ARG A 1 115 ? 26.250 12.668 -41.559 1.00 98.06 115 ARG A N 1
ATOM 861 C CA . ARG A 1 115 ? 25.990 13.817 -40.675 1.00 98.06 115 ARG A CA 1
ATOM 862 C C . ARG A 1 115 ? 24.500 13.992 -40.393 1.00 98.06 115 ARG A C 1
ATOM 864 O O . ARG A 1 115 ? 24.128 14.238 -39.248 1.00 98.06 115 ARG A O 1
ATOM 871 N N . SER A 1 116 ? 23.645 13.822 -41.403 1.00 97.81 116 SER A N 1
ATOM 872 C CA . SER A 1 116 ? 22.189 13.937 -41.250 1.00 97.81 116 SER A CA 1
ATOM 873 C C . SER A 1 116 ? 21.615 12.848 -40.332 1.00 97.81 116 SER A C 1
ATOM 875 O O . SER A 1 116 ? 20.820 13.135 -39.435 1.00 97.81 116 SER A O 1
ATOM 877 N N . THR A 1 117 ? 22.073 11.603 -40.497 1.00 97.00 117 THR A N 1
ATOM 878 C CA . THR A 1 117 ? 21.671 10.465 -39.663 1.00 97.00 117 THR A CA 1
ATOM 879 C C . THR A 1 117 ? 22.201 10.616 -38.243 1.00 97.00 117 THR A C 1
ATOM 881 O O . THR A 1 117 ? 21.438 10.429 -37.298 1.00 97.00 117 THR A O 1
ATOM 884 N N . HIS A 1 118 ? 23.452 11.055 -38.071 1.00 98.06 118 HIS A N 1
ATOM 885 C CA . HIS A 1 118 ? 24.010 11.371 -36.759 1.00 98.06 118 HIS A CA 1
ATOM 886 C C . HIS A 1 118 ? 23.212 12.471 -36.046 1.00 98.06 118 HIS A C 1
ATOM 888 O O . HIS A 1 118 ? 22.844 12.299 -34.886 1.00 98.06 118 HIS A O 1
ATOM 894 N N . ARG A 1 119 ? 22.859 13.561 -36.743 1.00 98.50 119 ARG A N 1
ATOM 895 C CA . ARG A 1 119 ? 22.021 14.632 -36.183 1.00 98.50 119 ARG A CA 1
ATOM 896 C C . ARG A 1 119 ? 20.661 14.103 -35.729 1.00 98.50 119 ARG A C 1
ATOM 898 O O . ARG A 1 119 ? 20.256 14.363 -34.604 1.00 98.50 119 ARG A O 1
ATOM 905 N N . ARG A 1 120 ? 20.011 13.273 -36.549 1.00 98.19 120 ARG A N 1
ATOM 906 C CA . ARG A 1 120 ? 18.738 12.631 -36.191 1.00 98.19 120 ARG A CA 1
ATOM 907 C C . ARG A 1 120 ? 18.862 11.725 -34.962 1.00 98.19 120 ARG A C 1
ATOM 909 O O . ARG A 1 120 ? 17.954 11.699 -34.135 1.00 98.19 120 ARG A O 1
ATOM 916 N N . VAL A 1 121 ? 19.969 10.992 -34.830 1.00 98.00 121 VAL A N 1
ATOM 917 C CA . VAL A 1 121 ? 20.251 10.180 -33.636 1.00 98.00 121 VAL A CA 1
ATOM 918 C C . VAL A 1 121 ? 20.424 11.074 -32.408 1.00 98.00 121 VAL A C 1
ATOM 920 O O . VAL A 1 121 ? 19.825 10.787 -31.376 1.00 98.00 121 VAL A O 1
ATOM 923 N N . LEU A 1 122 ? 21.175 12.176 -32.511 1.00 98.06 122 LEU A N 1
ATOM 924 C CA . LEU A 1 122 ? 21.344 13.129 -31.409 1.00 98.06 122 LEU A CA 1
ATOM 925 C C . LEU A 1 122 ? 20.013 13.767 -30.986 1.00 98.06 122 LEU A C 1
ATOM 927 O O . LEU A 1 122 ? 19.724 13.814 -29.790 1.00 98.06 122 LEU A O 1
ATOM 931 N N . ASP A 1 123 ? 19.175 14.174 -31.941 1.00 98.12 123 ASP A N 1
ATOM 932 C CA . ASP A 1 123 ? 17.839 14.723 -31.674 1.00 98.12 123 ASP A CA 1
ATOM 933 C C . ASP A 1 123 ? 16.926 13.676 -31.007 1.00 98.12 123 ASP A C 1
ATOM 935 O O . ASP A 1 123 ? 16.178 13.979 -30.070 1.00 98.12 123 ASP A O 1
ATOM 939 N N . GLY A 1 124 ? 17.028 12.412 -31.432 1.00 97.81 124 GLY A N 1
ATOM 940 C CA . GLY A 1 124 ? 16.349 11.282 -30.800 1.00 97.81 124 GLY A CA 1
ATOM 941 C C . GLY A 1 124 ? 16.805 11.055 -29.357 1.00 97.81 124 GLY A C 1
ATOM 942 O O . GLY A 1 124 ? 15.971 10.920 -28.462 1.00 97.81 124 GLY A O 1
ATOM 943 N N . VAL A 1 125 ? 18.116 11.082 -29.100 1.00 97.62 125 VAL A N 1
ATOM 944 C CA . VAL A 1 125 ? 18.688 10.956 -27.749 1.00 97.62 125 VAL A CA 1
ATOM 945 C C . VAL A 1 125 ? 18.267 12.127 -26.859 1.00 97.62 125 VAL A C 1
ATOM 947 O O . VAL A 1 125 ? 17.917 11.908 -25.700 1.00 97.62 125 VAL A O 1
ATOM 950 N N . ALA A 1 126 ? 18.254 13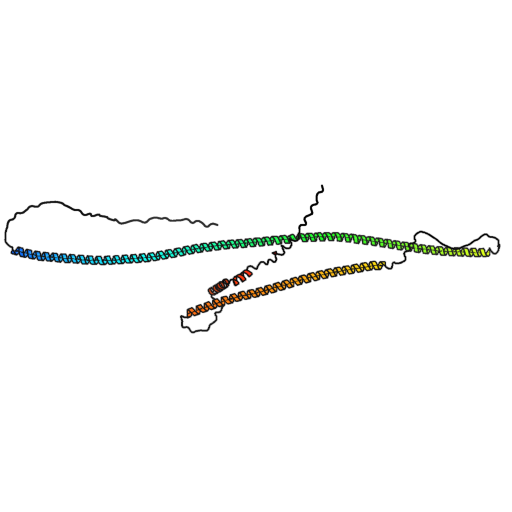.357 -27.375 1.00 96.31 126 ALA A N 1
ATOM 951 C CA . ALA A 1 126 ? 17.776 14.528 -26.639 1.00 96.31 126 ALA A CA 1
ATOM 952 C C . ALA A 1 126 ? 16.287 14.395 -26.276 1.00 96.31 126 ALA A C 1
ATOM 954 O O . ALA A 1 126 ? 15.910 14.603 -25.121 1.00 96.31 126 ALA A O 1
ATOM 955 N N . SER A 1 127 ? 15.462 13.949 -27.228 1.00 97.56 127 SER A N 1
ATOM 956 C CA . SER A 1 127 ? 14.031 13.699 -27.015 1.00 97.56 127 SER A CA 1
ATOM 957 C C . SER A 1 127 ? 13.783 12.601 -25.976 1.00 97.56 127 SER A C 1
ATOM 959 O O . SER A 1 127 ? 12.920 12.748 -25.112 1.00 97.56 127 SER A O 1
ATOM 961 N N . LEU A 1 128 ? 14.553 11.508 -26.021 1.00 97.44 128 LEU A N 1
ATOM 962 C CA . LEU A 1 128 ? 14.480 10.435 -25.026 1.00 97.44 128 LEU A CA 1
ATOM 963 C C . LEU A 1 128 ? 14.875 10.938 -23.636 1.00 97.44 128 LEU A C 1
ATOM 965 O O . LEU A 1 128 ? 14.135 10.706 -22.687 1.00 97.44 128 LEU A O 1
ATOM 969 N N . LYS A 1 129 ? 15.975 11.692 -23.515 1.00 97.31 129 LYS A N 1
ATOM 970 C CA . LYS A 1 129 ? 16.396 12.297 -22.241 1.00 97.31 129 LYS A CA 1
ATOM 971 C C . LYS A 1 129 ? 15.315 13.203 -21.652 1.00 97.31 129 LYS A C 1
ATOM 973 O O . LYS A 1 129 ? 15.043 13.119 -20.458 1.00 97.31 129 LYS A O 1
ATOM 978 N N . GLN A 1 130 ? 14.673 14.030 -22.479 1.00 98.00 130 GLN A N 1
ATOM 979 C CA . GLN A 1 130 ? 13.587 14.904 -22.036 1.00 98.00 130 GLN A CA 1
ATOM 980 C C . GLN A 1 130 ? 12.363 14.107 -21.561 1.00 98.00 130 GLN A C 1
ATOM 982 O O . GLN A 1 130 ? 11.795 14.427 -20.518 1.00 98.00 130 GLN A O 1
ATOM 987 N N . ARG A 1 131 ? 11.978 13.044 -22.282 1.00 97.75 131 ARG A N 1
ATOM 988 C CA . ARG A 1 131 ? 10.885 12.148 -21.862 1.00 97.75 131 ARG A CA 1
ATOM 989 C C . ARG A 1 131 ? 11.207 11.453 -20.544 1.00 97.75 131 ARG A C 1
ATOM 991 O O . ARG A 1 131 ? 10.377 11.477 -19.643 1.00 97.75 131 ARG A O 1
ATOM 998 N N . THR A 1 132 ? 12.412 10.904 -20.396 1.00 96.50 132 THR A N 1
ATOM 999 C CA . THR A 1 132 ? 12.850 10.268 -19.147 1.00 96.50 132 THR A CA 1
ATOM 1000 C C . THR A 1 132 ? 12.834 11.256 -17.981 1.00 96.50 132 THR A C 1
ATOM 1002 O O . THR A 1 132 ? 12.349 10.914 -16.908 1.00 96.50 132 THR A O 1
ATOM 1005 N N . ALA A 1 133 ? 13.290 12.497 -18.185 1.00 97.38 133 ALA A N 1
ATOM 1006 C CA . ALA A 1 133 ? 13.226 13.537 -17.159 1.00 97.38 133 ALA A CA 1
ATOM 1007 C C . ALA A 1 133 ? 11.777 13.883 -16.758 1.00 97.38 133 ALA A C 1
ATOM 1009 O O . ALA A 1 133 ? 11.503 14.057 -15.573 1.00 97.38 133 ALA A O 1
ATOM 1010 N N . SER A 1 134 ? 10.845 13.936 -17.719 1.00 97.75 134 SER A N 1
ATOM 1011 C CA . SER A 1 134 ? 9.415 14.153 -17.437 1.00 97.75 134 SER A CA 1
ATOM 1012 C C . SER A 1 134 ? 8.819 13.016 -16.610 1.00 97.75 134 SER A C 1
ATOM 1014 O O . SER A 1 134 ? 8.174 13.273 -15.598 1.00 97.75 134 SER A O 1
ATOM 1016 N N . VAL A 1 135 ? 9.089 11.764 -16.996 1.00 96.31 135 VAL A N 1
ATOM 1017 C CA . VAL A 1 135 ? 8.591 10.575 -16.285 1.00 96.31 135 VAL A CA 1
ATOM 1018 C C . VAL A 1 135 ? 9.122 10.527 -14.853 1.00 96.31 135 VAL A C 1
ATOM 1020 O O . VAL A 1 135 ? 8.354 10.273 -13.931 1.00 96.31 135 VAL A O 1
ATOM 1023 N N . LEU A 1 136 ? 10.409 10.818 -14.639 1.00 97.06 136 LEU A N 1
ATOM 1024 C CA . LEU A 1 136 ? 10.982 10.877 -13.291 1.00 97.06 136 LEU A CA 1
ATOM 1025 C C . LEU A 1 136 ? 10.316 11.968 -12.439 1.00 97.06 136 LEU A C 1
ATOM 1027 O O . LEU A 1 136 ? 9.929 11.703 -11.304 1.00 97.06 136 LEU A O 1
ATOM 1031 N N . ALA A 1 137 ? 10.102 13.165 -12.994 1.00 97.50 137 ALA A N 1
ATOM 1032 C CA . ALA A 1 137 ? 9.430 14.251 -12.280 1.00 97.50 137 ALA A CA 1
ATOM 1033 C C . ALA A 1 137 ? 7.959 13.927 -11.946 1.00 97.50 137 ALA A C 1
ATOM 1035 O O . ALA A 1 137 ? 7.454 14.328 -10.896 1.00 97.50 137 ALA A O 1
ATOM 1036 N N . GLU A 1 138 ? 7.251 13.211 -12.821 1.00 96.12 138 GLU A N 1
ATOM 1037 C CA . GLU A 1 138 ? 5.890 12.723 -12.563 1.00 96.12 138 GLU A CA 1
ATOM 1038 C C . GLU A 1 138 ? 5.871 11.666 -11.455 1.00 96.12 138 GLU A C 1
ATOM 1040 O O . GLU A 1 138 ? 5.096 11.793 -10.506 1.00 96.12 138 GLU A O 1
ATOM 1045 N N . GLN A 1 139 ? 6.784 10.694 -11.504 1.00 98.19 139 GLN A N 1
ATOM 1046 C CA . GLN A 1 139 ? 6.933 9.679 -10.458 1.00 98.19 139 GLN A CA 1
ATOM 1047 C C . GLN A 1 139 ? 7.257 10.300 -9.095 1.00 98.19 139 GLN A C 1
ATOM 1049 O O . GLN A 1 139 ? 6.666 9.914 -8.089 1.00 98.19 139 GLN A O 1
ATOM 1054 N N . GLU A 1 140 ? 8.140 11.299 -9.041 1.00 96.88 140 GLU A N 1
ATOM 1055 C CA . GLU A 1 140 ? 8.428 12.044 -7.811 1.00 96.88 140 GLU A CA 1
ATOM 1056 C C . GLU A 1 140 ? 7.176 12.738 -7.255 1.00 96.88 140 GLU A C 1
ATOM 1058 O O . GLU A 1 140 ? 6.908 12.674 -6.051 1.00 96.88 140 GLU A O 1
ATOM 1063 N N . ARG A 1 141 ? 6.364 13.367 -8.117 1.00 97.56 141 ARG A N 1
ATOM 1064 C CA . ARG A 1 141 ? 5.097 13.996 -7.704 1.00 97.56 141 ARG A CA 1
ATOM 1065 C C . ARG A 1 141 ? 4.103 12.973 -7.163 1.00 97.56 141 ARG A C 1
ATOM 1067 O O . ARG A 1 141 ? 3.449 13.250 -6.155 1.00 97.56 141 ARG A O 1
ATOM 1074 N N . ASP A 1 142 ? 3.995 11.811 -7.797 1.00 95.88 142 ASP A N 1
ATOM 1075 C CA . ASP A 1 142 ? 3.086 10.749 -7.367 1.00 95.88 142 ASP A CA 1
ATOM 1076 C C . ASP A 1 142 ? 3.537 10.106 -6.054 1.00 95.88 142 ASP A C 1
ATOM 1078 O O . ASP A 1 142 ? 2.715 9.915 -5.154 1.00 95.88 142 ASP A O 1
ATOM 1082 N N . LEU A 1 143 ? 4.843 9.877 -5.883 1.00 96.06 143 LEU A N 1
ATOM 1083 C CA . LEU A 1 143 ? 5.417 9.442 -4.610 1.00 96.06 143 LEU A CA 1
ATOM 1084 C C . LEU A 1 143 ? 5.111 10.454 -3.503 1.00 96.06 143 LEU A C 1
ATOM 1086 O O . LEU A 1 143 ? 4.601 10.070 -2.451 1.00 96.06 143 LEU A O 1
ATOM 1090 N N . LEU A 1 144 ? 5.334 11.752 -3.736 1.00 97.69 144 LEU A N 1
ATOM 1091 C CA . LEU A 1 144 ? 5.008 12.797 -2.761 1.00 97.69 144 LEU A CA 1
ATOM 1092 C C . LEU A 1 144 ? 3.509 12.853 -2.440 1.00 97.69 144 LEU A C 1
ATOM 1094 O O . LEU A 1 144 ? 3.140 13.047 -1.280 1.00 97.69 144 LEU A O 1
ATOM 1098 N N . ARG A 1 145 ? 2.631 12.659 -3.432 1.00 96.81 145 ARG A N 1
ATOM 1099 C CA . ARG A 1 145 ? 1.179 12.582 -3.213 1.00 96.81 145 ARG A CA 1
ATOM 1100 C C . ARG A 1 145 ? 0.818 11.375 -2.342 1.00 96.81 145 ARG A C 1
ATOM 1102 O O . ARG A 1 145 ? 0.055 11.533 -1.391 1.00 96.81 145 ARG A O 1
ATOM 1109 N N . ALA A 1 146 ? 1.396 10.207 -2.616 1.00 94.44 146 ALA A N 1
ATOM 1110 C CA . ALA A 1 146 ? 1.184 8.994 -1.829 1.00 94.44 146 ALA A CA 1
ATOM 1111 C C . ALA A 1 146 ? 1.707 9.137 -0.389 1.00 94.44 146 ALA A C 1
ATOM 1113 O O . ALA A 1 146 ? 1.016 8.756 0.556 1.00 94.44 146 ALA A O 1
ATOM 1114 N N . PHE A 1 147 ? 2.887 9.738 -0.200 1.00 96.19 147 PHE A N 1
ATOM 1115 C CA . PHE A 1 147 ? 3.428 10.035 1.129 1.00 96.19 147 PHE A CA 1
ATOM 1116 C C . PHE A 1 147 ? 2.530 10.994 1.911 1.00 96.19 147 PHE A C 1
ATOM 1118 O O . PHE A 1 147 ? 2.238 10.730 3.073 1.00 96.19 147 PHE A O 1
ATOM 1125 N N . ARG A 1 148 ? 2.035 12.069 1.282 1.00 96.88 148 ARG A N 1
ATOM 1126 C CA . ARG A 1 148 ? 1.087 12.996 1.922 1.00 96.88 148 ARG A CA 1
ATOM 1127 C C . ARG A 1 148 ? -0.206 12.295 2.331 1.00 96.88 148 ARG A C 1
ATOM 1129 O O . ARG A 1 148 ? -0.639 12.474 3.460 1.00 96.88 148 ARG A O 1
ATOM 1136 N N . ALA A 1 149 ? -0.784 11.468 1.459 1.00 94.44 149 ALA A N 1
ATOM 1137 C CA . ALA A 1 149 ? -1.984 10.697 1.784 1.00 94.44 149 ALA A CA 1
ATOM 1138 C C . ALA A 1 149 ? -1.762 9.769 2.993 1.00 94.44 149 ALA A C 1
ATOM 1140 O O . ALA A 1 149 ? -2.574 9.762 3.912 1.00 94.44 149 ALA A O 1
ATOM 1141 N N . ARG A 1 150 ? -0.622 9.062 3.046 1.00 96.00 150 ARG A N 1
ATOM 1142 C CA . ARG A 1 150 ? -0.258 8.223 4.202 1.00 96.00 150 ARG A CA 1
ATOM 1143 C C . ARG A 1 150 ? -0.037 9.032 5.479 1.00 96.00 150 ARG A C 1
ATOM 1145 O O . ARG A 1 150 ? -0.426 8.574 6.543 1.00 96.00 150 ARG A O 1
ATOM 1152 N N . LEU A 1 151 ? 0.571 10.218 5.395 1.00 95.62 151 LEU A N 1
ATOM 1153 C CA . LEU A 1 151 ? 0.732 11.099 6.557 1.00 95.62 151 LEU A CA 1
ATOM 1154 C C . LEU A 1 151 ? -0.621 11.554 7.109 1.00 95.62 151 LEU A C 1
ATOM 1156 O O . LEU A 1 151 ? -0.795 11.541 8.322 1.00 95.62 151 LEU A O 1
ATOM 1160 N N . TYR A 1 152 ? -1.575 11.897 6.241 1.00 95.50 152 TYR A N 1
ATOM 1161 C CA . TYR A 1 152 ? -2.940 12.213 6.665 1.00 95.50 152 TYR A CA 1
ATOM 1162 C C . TYR A 1 152 ? -3.650 11.004 7.284 1.00 95.50 152 TYR A C 1
ATOM 1164 O O . TYR A 1 152 ? -4.283 11.157 8.323 1.00 95.50 152 TYR A O 1
ATOM 1172 N N . ASP A 1 153 ? -3.515 9.808 6.699 1.00 91.12 153 ASP A N 1
ATOM 1173 C CA . ASP A 1 153 ? -4.070 8.576 7.278 1.00 91.12 153 ASP A CA 1
ATOM 1174 C C . ASP A 1 153 ? -3.496 8.324 8.689 1.00 91.12 153 ASP A C 1
ATOM 1176 O O . ASP A 1 153 ? -4.257 8.108 9.629 1.00 91.12 153 ASP A O 1
ATOM 1180 N N . VAL A 1 154 ? -2.172 8.430 8.867 1.00 96.62 154 VAL A N 1
ATOM 1181 C CA . VAL A 1 154 ? -1.503 8.253 10.171 1.00 96.62 154 VAL A CA 1
ATOM 1182 C C . VAL A 1 154 ? -1.911 9.337 11.171 1.00 96.62 154 VAL A C 1
ATOM 1184 O O . VAL A 1 154 ? -2.135 9.038 12.341 1.00 96.62 154 VAL A O 1
ATOM 1187 N N . GLN A 1 155 ? -2.031 10.595 10.740 1.00 96.00 155 GLN A N 1
ATOM 1188 C CA . GLN A 1 155 ? -2.535 11.676 11.594 1.00 96.00 155 GLN A CA 1
ATOM 1189 C C . GLN A 1 155 ? -3.964 11.389 12.060 1.00 96.00 155 GLN A C 1
ATOM 1191 O O . GLN A 1 155 ? -4.251 11.516 13.247 1.00 96.00 155 GLN A O 1
ATOM 1196 N N . LEU A 1 156 ? -4.830 10.926 11.158 1.00 93.75 156 LEU A N 1
ATOM 1197 C CA . LEU A 1 156 ? -6.205 10.565 11.484 1.00 93.75 156 LEU A CA 1
ATOM 1198 C C . LEU A 1 156 ? -6.272 9.348 12.420 1.00 93.75 156 LEU A C 1
ATOM 1200 O O . LEU A 1 156 ? -7.120 9.296 13.308 1.00 93.75 156 LEU A O 1
ATOM 1204 N N . GLU A 1 157 ? -5.387 8.364 12.251 1.00 91.88 157 GLU A N 1
ATOM 1205 C CA . GLU A 1 157 ? -5.244 7.236 13.178 1.00 91.88 157 GLU A CA 1
ATOM 1206 C C . GLU A 1 157 ? -4.798 7.700 14.568 1.00 91.88 157 GLU A C 1
ATOM 1208 O O . GLU A 1 157 ? -5.413 7.303 15.555 1.00 91.88 157 GLU A O 1
ATOM 1213 N N . LEU A 1 158 ? -3.811 8.597 14.658 1.00 92.75 158 LEU A N 1
ATOM 1214 C CA . LEU A 1 158 ? -3.363 9.181 15.925 1.00 92.75 158 LEU A CA 1
ATOM 1215 C C . LEU A 1 158 ? -4.456 10.014 16.604 1.00 92.75 158 LEU A C 1
ATOM 1217 O O . LEU A 1 158 ? -4.616 9.933 17.820 1.00 92.75 158 LEU A O 1
ATOM 1221 N N . GLU A 1 159 ? -5.228 10.792 15.845 1.00 92.75 159 GLU A N 1
ATOM 1222 C CA . GLU A 1 159 ? -6.376 11.541 16.367 1.00 92.75 159 GLU A CA 1
ATOM 1223 C C . GLU A 1 159 ? -7.471 10.603 16.883 1.00 92.75 159 GLU A C 1
ATOM 1225 O O . GLU A 1 159 ? -7.996 10.825 17.972 1.00 92.75 159 GLU A O 1
ATOM 1230 N N . ARG A 1 160 ? -7.757 9.509 16.166 1.00 91.62 160 ARG A N 1
ATOM 1231 C CA . ARG A 1 160 ? -8.688 8.461 16.616 1.00 91.62 160 ARG A CA 1
ATOM 1232 C C . ARG A 1 160 ? -8.186 7.719 17.851 1.00 91.62 160 ARG A C 1
ATOM 1234 O O . ARG A 1 160 ? -8.978 7.353 18.711 1.00 91.62 160 ARG A O 1
ATOM 1241 N N . GLU A 1 161 ? -6.890 7.437 17.949 1.00 88.19 161 GLU A N 1
ATOM 1242 C CA . GLU A 1 161 ? -6.312 6.826 19.149 1.00 88.19 161 GLU A CA 1
ATOM 1243 C C . GLU A 1 161 ? -6.316 7.789 20.335 1.00 88.19 161 GLU A C 1
ATOM 1245 O O . GLU A 1 161 ? -6.536 7.364 21.469 1.00 88.19 161 GLU A O 1
ATOM 1250 N N . ARG A 1 162 ? -6.112 9.084 20.085 1.00 86.56 162 ARG A N 1
ATOM 1251 C CA . ARG A 1 162 ? -6.226 10.124 21.105 1.00 86.56 162 ARG A CA 1
ATOM 1252 C C . ARG A 1 162 ? -7.663 10.251 21.601 1.00 86.56 162 ARG A C 1
ATOM 1254 O O . ARG A 1 162 ? -7.863 10.202 22.806 1.00 86.56 162 ARG A O 1
ATOM 1261 N N . SER A 1 163 ? -8.648 10.289 20.702 1.00 82.25 163 SER A N 1
ATOM 1262 C CA . SER A 1 163 ? -10.060 10.348 21.093 1.00 82.25 163 SER A CA 1
ATOM 1263 C C . SER A 1 163 ? -10.509 9.098 21.854 1.00 82.25 163 SER A C 1
ATOM 1265 O O . SER A 1 163 ? -11.279 9.218 22.792 1.00 82.25 163 SER A O 1
ATOM 1267 N N . LYS A 1 164 ? -9.989 7.910 21.512 1.00 82.44 164 LYS A N 1
ATOM 1268 C CA . LYS A 1 164 ? -10.225 6.679 22.294 1.00 82.44 164 LYS A CA 1
ATOM 1269 C C . LYS A 1 164 ? -9.588 6.727 23.682 1.00 82.44 164 LYS A C 1
ATOM 1271 O O . LYS A 1 164 ? -10.120 6.178 24.634 1.00 82.44 164 LYS A O 1
ATOM 1276 N N . LYS A 1 165 ? -8.422 7.360 23.837 1.00 74.31 165 LYS A N 1
ATOM 1277 C CA . LYS A 1 165 ? -7.860 7.600 25.179 1.00 74.31 165 LYS A CA 1
ATOM 1278 C C . LYS A 1 165 ? -8.710 8.599 25.968 1.00 74.31 165 LYS A C 1
ATOM 1280 O O . LYS A 1 165 ? -8.786 8.482 27.187 1.00 74.31 165 LYS A O 1
ATOM 1285 N N . ASP A 1 166 ? -9.385 9.507 25.271 1.00 66.69 166 ASP A N 1
ATOM 1286 C CA . ASP A 1 166 ? -10.362 10.428 25.849 1.00 66.69 166 ASP A CA 1
ATOM 1287 C C . ASP A 1 166 ? -11.734 9.763 26.148 1.00 66.69 166 ASP A C 1
ATOM 1289 O O . ASP A 1 166 ? -12.580 10.401 26.776 1.00 66.69 166 ASP A O 1
ATOM 1293 N N . ASP A 1 167 ? -11.923 8.454 25.876 1.00 64.19 167 ASP A N 1
ATOM 1294 C CA . ASP A 1 167 ? -13.022 7.630 26.444 1.00 64.19 167 ASP A CA 1
ATOM 1295 C C . ASP A 1 167 ? -12.978 7.589 27.992 1.00 64.19 167 ASP A C 1
ATOM 1297 O O . ASP A 1 167 ? -13.887 7.077 28.653 1.00 64.19 167 ASP A O 1
ATOM 1301 N N . GLY A 1 168 ? -11.944 8.185 28.600 1.00 69.31 168 GLY A N 1
ATOM 1302 C CA . GLY A 1 168 ? -11.914 8.555 30.011 1.00 69.31 168 GLY A CA 1
ATOM 1303 C C . GLY A 1 168 ? -13.186 9.266 30.480 1.00 69.31 1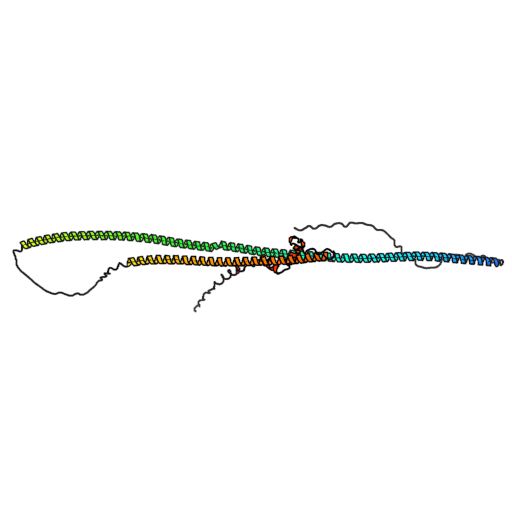68 GLY A C 1
ATOM 1304 O O . GLY A 1 168 ? -13.585 9.049 31.614 1.00 69.31 168 GLY A O 1
ATOM 1305 N N . ALA A 1 169 ? -13.892 10.002 29.614 1.00 75.06 169 ALA A N 1
ATOM 1306 C CA . ALA A 1 169 ? -15.169 10.622 29.972 1.00 75.06 169 ALA A CA 1
ATOM 1307 C C . ALA A 1 169 ? -16.260 9.602 30.371 1.00 75.06 169 ALA A C 1
ATOM 1309 O O . ALA A 1 169 ? -16.991 9.833 31.335 1.00 75.06 169 ALA A O 1
ATOM 1310 N N . GLU A 1 170 ? -16.366 8.459 29.680 1.00 79.19 170 GLU A N 1
ATOM 1311 C CA . GLU A 1 170 ? -17.313 7.398 30.059 1.00 79.19 170 GLU A CA 1
ATOM 1312 C C . GLU A 1 170 ? -16.868 6.688 31.344 1.00 79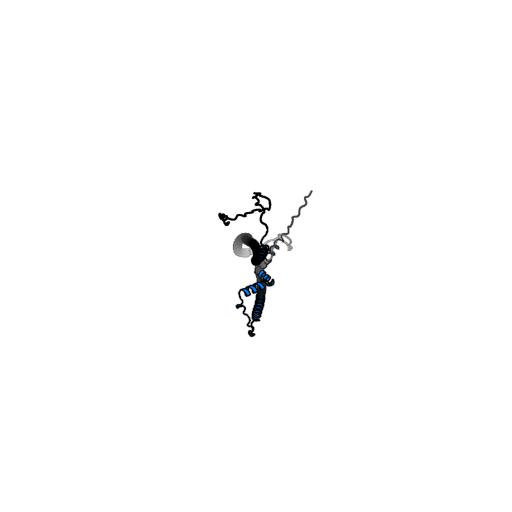.19 170 GLU A C 1
ATOM 1314 O O . GLU A 1 170 ? -17.693 6.371 32.207 1.00 79.19 170 GLU A O 1
ATOM 1319 N N . LEU A 1 171 ? -15.557 6.474 31.503 1.00 80.69 171 LEU A N 1
ATOM 1320 C CA . LEU A 1 171 ? -14.992 5.901 32.725 1.00 80.69 171 LEU A CA 1
ATOM 1321 C C . LEU A 1 171 ? -15.214 6.819 33.931 1.00 80.69 171 LEU A C 1
ATOM 1323 O O . LEU A 1 171 ? -15.626 6.336 34.985 1.00 80.69 171 LEU A O 1
ATOM 1327 N N . ASP A 1 172 ? -15.013 8.123 33.776 1.00 83.31 172 ASP A N 1
ATOM 1328 C CA . ASP A 1 172 ? -15.229 9.122 34.818 1.00 83.31 172 ASP A CA 1
ATOM 1329 C C . ASP A 1 172 ? -16.711 9.215 35.186 1.00 83.31 172 ASP A C 1
ATOM 1331 O O . ASP A 1 172 ? -17.038 9.155 36.371 1.00 83.31 172 ASP A O 1
ATOM 1335 N N . TRP A 1 173 ? -17.621 9.216 34.205 1.00 92.06 173 TRP A N 1
ATOM 1336 C CA . TRP A 1 173 ? -19.061 9.146 34.474 1.00 92.06 173 TRP A CA 1
ATOM 1337 C C . TRP A 1 173 ? -19.443 7.866 35.234 1.00 92.06 173 TRP A C 1
ATOM 1339 O O . TRP A 1 173 ? -20.165 7.917 36.232 1.00 92.06 173 TRP A O 1
ATOM 1349 N N . SER A 1 174 ? -18.911 6.709 34.820 1.00 87.12 174 SER A N 1
ATOM 1350 C CA . SER A 1 174 ? -19.172 5.434 35.502 1.00 87.12 174 SER A CA 1
ATOM 1351 C C . SER A 1 174 ? -18.627 5.416 36.935 1.00 87.12 174 SER A C 1
ATOM 1353 O O . SER A 1 174 ? -19.257 4.868 37.843 1.00 87.12 174 SER A O 1
ATOM 1355 N N . ARG A 1 175 ? -17.481 6.065 37.162 1.00 94.31 175 ARG A N 1
ATOM 1356 C CA . ARG A 1 175 ? -16.859 6.217 38.476 1.00 94.31 175 ARG A CA 1
ATOM 1357 C C . ARG A 1 175 ? -17.672 7.149 39.370 1.00 94.31 175 ARG A C 1
ATOM 1359 O O . ARG A 1 175 ? -17.873 6.828 40.540 1.00 94.31 175 ARG A O 1
ATOM 1366 N N . GLU A 1 176 ? -18.144 8.277 3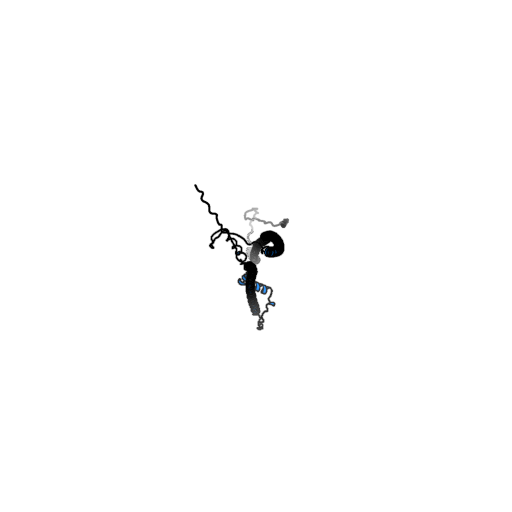8.847 1.00 95.81 176 GLU A N 1
ATOM 1367 C CA . GLU A 1 176 ? -19.015 9.204 39.575 1.00 95.81 176 GLU A CA 1
ATOM 1368 C C . GLU A 1 176 ? -20.337 8.542 39.973 1.00 95.81 176 GLU A C 1
ATOM 1370 O O . GLU A 1 176 ? -20.756 8.652 41.129 1.00 95.81 176 GLU A O 1
ATOM 1375 N N . GLU A 1 177 ? -20.955 7.787 39.062 1.00 95.81 177 GLU A N 1
ATOM 1376 C CA . GLU A 1 177 ? -22.192 7.058 39.344 1.00 95.81 177 GLU A CA 1
ATOM 1377 C C . GLU A 1 177 ? -21.977 5.947 40.384 1.00 95.81 177 GLU A C 1
ATOM 1379 O O . GLU A 1 177 ? -22.780 5.808 41.311 1.00 95.81 177 GLU A O 1
ATOM 1384 N N . ALA A 1 178 ? -20.863 5.209 40.315 1.00 94.00 178 ALA A N 1
ATOM 1385 C CA . ALA A 1 178 ? -20.499 4.225 41.336 1.00 94.00 178 ALA A CA 1
ATOM 1386 C C . ALA A 1 178 ? -20.329 4.875 42.722 1.00 94.00 178 ALA A C 1
ATOM 1388 O O . ALA A 1 178 ? -20.905 4.403 43.703 1.00 94.00 178 ALA A O 1
ATOM 1389 N N . LEU A 1 179 ? -19.625 6.011 42.803 1.00 95.06 179 LEU A N 1
ATOM 1390 C CA . LEU A 1 179 ? -19.465 6.762 44.053 1.00 95.06 179 LEU A CA 1
ATOM 1391 C C . LEU A 1 179 ? -20.802 7.292 44.592 1.00 95.06 179 LEU A C 1
ATOM 1393 O O . LEU A 1 179 ? -21.003 7.342 45.809 1.00 95.06 179 LEU A O 1
ATOM 1397 N N . ARG A 1 180 ? -21.729 7.690 43.714 1.00 98.19 180 ARG A N 1
ATOM 1398 C CA . ARG A 1 180 ? -23.081 8.114 44.102 1.00 98.19 180 ARG A CA 1
ATOM 1399 C C . ARG A 1 180 ? -23.869 6.954 44.707 1.00 98.19 180 ARG A C 1
ATOM 1401 O O . ARG A 1 180 ? -24.457 7.119 45.777 1.00 98.19 180 ARG A O 1
ATOM 1408 N N . LEU A 1 181 ? -23.851 5.791 44.057 1.00 95.00 181 LEU A N 1
ATOM 1409 C CA . LEU A 1 181 ? -24.518 4.581 44.541 1.00 95.00 181 LEU A CA 1
ATOM 1410 C C . LEU A 1 181 ? -23.935 4.100 45.875 1.00 95.00 181 LEU A C 1
ATOM 1412 O O . LEU A 1 181 ? -24.704 3.746 46.768 1.00 95.00 181 LEU A O 1
ATOM 1416 N N . ASP A 1 182 ? -22.615 4.163 46.058 1.00 95.62 182 ASP A N 1
ATOM 1417 C CA . ASP A 1 182 ? -21.968 3.806 47.325 1.00 95.62 182 ASP A CA 1
ATOM 1418 C C . ASP A 1 182 ? -22.410 4.712 48.477 1.00 95.62 182 ASP A C 1
ATOM 1420 O O . ASP A 1 182 ? -22.725 4.218 49.561 1.00 95.62 182 ASP A O 1
ATOM 1424 N N . ARG A 1 183 ? -22.512 6.030 48.250 1.00 97.62 183 ARG A N 1
ATOM 1425 C CA . ARG A 1 183 ? -23.027 6.971 49.264 1.00 97.62 183 ARG A CA 1
ATOM 1426 C C . ARG A 1 183 ? -24.462 6.636 49.663 1.00 97.62 183 ARG A C 1
ATOM 1428 O O . ARG A 1 183 ? -24.769 6.605 50.853 1.00 97.62 183 ARG A O 1
ATOM 1435 N N . VAL A 1 184 ? -25.330 6.353 48.690 1.00 97.19 184 VAL A N 1
ATOM 1436 C CA . VAL A 1 184 ? -26.728 5.968 48.953 1.00 97.19 184 VAL A CA 1
ATOM 1437 C C . VAL A 1 184 ? -26.795 4.634 49.701 1.00 97.19 184 VAL A C 1
ATOM 1439 O O . VAL A 1 184 ? -27.557 4.494 50.654 1.00 97.19 184 VAL A O 1
ATOM 1442 N N . ASN A 1 185 ? -25.967 3.657 49.332 1.00 93.38 185 ASN A N 1
ATOM 1443 C CA . ASN A 1 185 ? -25.924 2.360 50.003 1.00 93.38 185 ASN A CA 1
ATOM 1444 C C . ASN A 1 185 ? -25.432 2.491 51.456 1.00 93.38 185 ASN A C 1
ATOM 1446 O O . ASN A 1 185 ? -26.033 1.920 52.364 1.00 93.38 185 ASN A O 1
ATOM 1450 N N . GLN A 1 186 ? -24.405 3.309 51.708 1.00 97.00 186 GLN A N 1
ATOM 1451 C CA . GLN A 1 186 ? -23.946 3.629 53.066 1.00 97.00 186 GLN A CA 1
ATOM 1452 C C . GLN A 1 186 ? -25.046 4.303 53.900 1.00 97.00 186 GLN A C 1
ATOM 1454 O O . GLN A 1 186 ? -25.252 3.931 55.058 1.00 97.00 186 GLN A O 1
ATOM 1459 N N . GLN A 1 187 ? -25.795 5.243 53.314 1.00 97.12 187 GLN A N 1
ATOM 1460 C CA . GLN A 1 187 ? -26.949 5.866 53.972 1.00 97.12 187 GLN A CA 1
ATOM 1461 C C . GLN A 1 187 ? -28.008 4.821 54.341 1.00 97.12 187 GLN A C 1
ATOM 1463 O O . GLN A 1 187 ? -28.373 4.718 55.513 1.00 97.12 187 GLN A O 1
ATOM 1468 N N . LEU A 1 188 ? -28.419 3.971 53.397 1.00 95.12 188 LEU A N 1
ATOM 1469 C CA . LEU A 1 188 ? -29.398 2.907 53.644 1.00 95.12 188 LEU A CA 1
ATOM 1470 C C . LEU A 1 188 ? -28.917 1.891 54.693 1.00 95.12 188 LEU A C 1
ATOM 1472 O O . LEU A 1 188 ? -29.707 1.431 55.516 1.00 95.12 188 LEU A O 1
ATOM 1476 N N . GLN A 1 189 ? -27.623 1.560 54.723 1.00 94.88 189 GLN A N 1
ATOM 1477 C CA . GLN A 1 189 ? -27.041 0.698 55.759 1.00 94.88 189 GLN A CA 1
ATOM 1478 C C . GLN A 1 189 ? -27.085 1.357 57.143 1.00 94.88 189 GLN A C 1
ATOM 1480 O O . GLN A 1 189 ? -27.429 0.697 58.131 1.00 94.88 189 GLN A O 1
ATOM 1485 N N . SER A 1 190 ? -26.791 2.657 57.222 1.00 98.06 190 SER A N 1
ATOM 1486 C CA . SER A 1 190 ? -26.894 3.418 58.469 1.00 98.06 190 SER A CA 1
ATOM 1487 C C . SER A 1 190 ? -28.342 3.463 58.977 1.00 98.06 190 SER A C 1
ATOM 1489 O O . SER A 1 190 ? -28.592 3.171 60.147 1.00 98.06 190 SER A O 1
ATOM 1491 N N . GLU A 1 191 ? -29.321 3.676 58.095 1.00 97.62 191 GLU A N 1
ATOM 1492 C CA . GLU A 1 191 ? -30.743 3.669 58.447 1.00 97.62 191 GLU A CA 1
ATOM 1493 C C . GLU A 1 191 ? -31.229 2.278 58.861 1.00 97.62 191 GLU A C 1
ATOM 1495 O O . GLU A 1 191 ? -31.915 2.140 59.875 1.00 97.62 191 GLU A O 1
ATOM 1500 N N . ALA A 1 192 ? -30.817 1.228 58.146 1.00 92.44 192 ALA A N 1
ATOM 1501 C CA . ALA A 1 192 ? -31.139 -0.151 58.494 1.00 92.44 192 ALA A CA 1
ATOM 1502 C C . ALA A 1 192 ? -30.576 -0.540 59.869 1.00 92.44 192 ALA A C 1
ATOM 1504 O O . ALA A 1 192 ? -31.255 -1.206 60.654 1.00 92.44 192 ALA A O 1
ATOM 1505 N N . SER A 1 193 ? -29.346 -0.122 60.189 1.00 97.50 193 SER A N 1
ATOM 1506 C CA . SER A 1 193 ? -28.761 -0.353 61.514 1.00 97.50 193 SER A CA 1
ATOM 1507 C C . SER A 1 193 ? -29.494 0.427 62.614 1.00 97.50 193 SER A C 1
ATOM 1509 O O . SER A 1 193 ? -29.799 -0.149 63.661 1.00 97.50 193 SER A O 1
ATOM 1511 N N . ARG A 1 194 ? -29.880 1.685 62.352 1.00 98.44 194 ARG A N 1
ATOM 1512 C CA . ARG A 1 194 ? -30.683 2.512 63.265 1.00 98.44 194 ARG A CA 1
ATOM 1513 C C . ARG A 1 194 ? -32.045 1.883 63.559 1.00 98.44 194 ARG A C 1
ATOM 1515 O O . ARG A 1 194 ? -32.409 1.746 64.724 1.00 98.44 194 ARG A O 1
ATOM 1522 N N . LEU A 1 195 ? -32.780 1.465 62.526 1.00 96.38 195 LEU A N 1
ATOM 1523 C CA . LEU A 1 195 ? -34.094 0.828 62.673 1.00 96.38 195 LEU A CA 1
ATOM 1524 C C . LEU A 1 195 ? -33.998 -0.499 63.439 1.00 96.38 195 LEU A C 1
ATOM 1526 O O . LEU A 1 195 ? -34.814 -0.762 64.318 1.00 96.38 195 LEU A O 1
ATOM 1530 N N . LYS A 1 196 ? -32.963 -1.313 63.183 1.00 97.81 196 LYS A N 1
ATOM 1531 C CA . LYS A 1 196 ? -32.698 -2.533 63.968 1.00 97.81 196 LYS A CA 1
ATOM 1532 C C . LYS A 1 196 ? -32.444 -2.230 65.446 1.00 97.81 196 LYS A C 1
ATOM 1534 O O . LYS A 1 196 ? -32.901 -2.984 66.301 1.00 97.81 196 LYS A O 1
ATOM 1539 N N . ALA A 1 197 ? -31.718 -1.157 65.759 1.00 97.31 197 ALA A N 1
ATOM 1540 C CA . ALA A 1 197 ? -31.493 -0.742 67.143 1.00 97.31 197 ALA A CA 1
ATOM 1541 C C . ALA A 1 197 ? -32.794 -0.280 67.822 1.00 97.31 197 ALA A C 1
ATOM 1543 O O . ALA A 1 197 ? -33.043 -0.653 68.966 1.00 97.31 197 ALA A O 1
ATOM 1544 N N . GLN A 1 198 ? -33.643 0.463 67.104 1.00 98.12 198 GLN A N 1
ATOM 1545 C CA . GLN A 1 198 ? -34.956 0.892 67.597 1.00 98.12 198 GLN A CA 1
ATOM 1546 C C . GLN A 1 198 ? -35.880 -0.296 67.884 1.00 98.12 198 GLN A C 1
ATOM 1548 O O . GLN A 1 198 ? -36.428 -0.374 68.981 1.00 98.12 198 GLN A O 1
ATOM 1553 N N . LEU A 1 199 ? -35.992 -1.253 66.955 1.00 97.75 199 LEU A N 1
ATOM 1554 C CA . LEU A 1 199 ? -36.795 -2.465 67.156 1.00 97.75 199 LEU A CA 1
ATOM 1555 C C . LEU A 1 199 ? -36.326 -3.261 68.377 1.00 97.75 199 LEU A C 1
ATOM 1557 O O . LEU A 1 199 ? -37.138 -3.615 69.221 1.00 97.75 199 LEU A O 1
ATOM 1561 N N . ARG A 1 200 ? -35.011 -3.448 68.542 1.00 98.06 200 ARG A N 1
ATOM 1562 C CA . ARG A 1 200 ? -34.453 -4.115 69.731 1.00 98.06 200 ARG A CA 1
ATOM 1563 C C . ARG A 1 200 ? -34.758 -3.382 71.037 1.00 98.06 200 ARG A C 1
ATOM 1565 O O . ARG A 1 200 ? -34.839 -4.020 72.081 1.00 98.06 200 ARG A O 1
ATOM 1572 N N . SER A 1 201 ? -34.860 -2.052 71.016 1.00 98.06 201 SER A N 1
ATOM 1573 C CA . SER A 1 201 ? -35.281 -1.286 72.196 1.00 98.06 201 SER A CA 1
ATOM 1574 C C . SER A 1 201 ? -36.753 -1.540 72.505 1.00 98.06 201 SER A C 1
ATOM 1576 O O . SER A 1 201 ? -37.080 -1.860 73.640 1.00 98.06 201 SER A O 1
ATOM 1578 N N . GLN A 1 202 ? -37.617 -1.486 71.488 1.00 97.75 202 GLN A N 1
ATOM 1579 C CA . GLN A 1 202 ? -39.048 -1.759 71.643 1.00 97.75 202 GLN A CA 1
ATOM 1580 C C . GLN A 1 202 ? -39.318 -3.188 72.125 1.00 97.75 202 GLN A C 1
ATOM 1582 O O . GLN A 1 202 ? -40.186 -3.393 72.967 1.00 97.75 202 GLN A O 1
ATOM 1587 N N . GLU A 1 203 ? -38.558 -4.173 71.642 1.00 98.19 203 GLU A N 1
ATOM 1588 C CA . GLU A 1 203 ? -38.631 -5.558 72.119 1.00 98.19 203 GLU A CA 1
ATOM 1589 C C . GLU A 1 203 ? -38.306 -5.649 73.620 1.00 98.19 203 GLU A C 1
ATOM 1591 O O . GLU A 1 203 ? -39.051 -6.282 74.367 1.00 98.19 203 GLU A O 1
ATOM 1596 N N . LYS A 1 204 ? -37.262 -4.951 74.094 1.00 98.25 204 LYS A N 1
ATOM 1597 C CA . LYS A 1 204 ? -36.924 -4.886 75.528 1.00 98.25 204 LYS A CA 1
ATOM 1598 C C . LYS A 1 204 ? -38.014 -4.203 76.351 1.00 98.25 204 LYS A C 1
ATOM 1600 O O . LYS A 1 204 ? -38.344 -4.686 77.432 1.00 98.25 204 LYS A O 1
ATOM 1605 N N . ASP A 1 205 ? -38.576 -3.106 75.853 1.00 97.88 205 ASP A N 1
ATOM 1606 C CA . ASP A 1 205 ? -39.661 -2.392 76.533 1.00 97.88 205 ASP A CA 1
ATOM 1607 C C . ASP A 1 205 ? -40.915 -3.273 76.630 1.00 97.88 205 ASP A C 1
ATOM 1609 O O . ASP A 1 205 ? -41.536 -3.370 77.689 1.00 97.88 205 ASP A O 1
ATOM 1613 N N . HIS A 1 206 ? -41.245 -3.995 75.556 1.00 98.06 206 HIS A N 1
ATOM 1614 C CA . HIS A 1 206 ? -42.331 -4.969 75.545 1.00 98.06 206 HIS A CA 1
ATOM 1615 C C . HIS A 1 206 ? -42.082 -6.107 76.548 1.00 98.06 206 HIS A C 1
ATOM 1617 O O . HIS A 1 206 ? -42.975 -6.450 77.322 1.00 98.06 206 HIS A O 1
ATOM 1623 N N . GLU A 1 207 ? -40.868 -6.662 76.610 1.00 98.19 207 GLU A N 1
ATOM 1624 C CA . GLU A 1 207 ? -40.497 -7.661 77.622 1.00 98.19 207 GLU A CA 1
ATOM 1625 C C . GLU A 1 207 ? -40.647 -7.131 79.057 1.00 98.19 207 GLU A C 1
ATOM 1627 O O . GLU A 1 207 ? -41.131 -7.853 79.934 1.00 98.19 207 GLU A O 1
ATOM 1632 N N . LEU A 1 208 ? -40.256 -5.878 79.312 1.00 98.25 208 LEU A N 1
ATOM 1633 C CA . LEU A 1 208 ? -40.423 -5.235 80.616 1.00 98.25 208 LEU A CA 1
ATOM 1634 C C . LEU A 1 208 ? -41.903 -5.074 80.978 1.00 98.25 208 LEU A C 1
ATOM 1636 O O . LEU A 1 208 ? -42.293 -5.454 82.083 1.00 98.25 208 LEU A O 1
ATOM 1640 N N . LEU A 1 209 ? -42.734 -4.591 80.050 1.00 97.81 209 LEU A N 1
ATOM 1641 C CA . LEU A 1 209 ? -44.180 -4.459 80.250 1.00 97.81 209 LEU A CA 1
ATOM 1642 C C . LEU A 1 209 ? -44.849 -5.813 80.504 1.00 97.81 209 LEU A C 1
ATOM 1644 O O . LEU A 1 209 ? -45.693 -5.928 81.394 1.00 97.81 209 LEU A O 1
ATOM 1648 N N . VAL A 1 210 ? -44.445 -6.863 79.783 1.00 98.19 210 VAL A N 1
ATOM 1649 C CA . VAL A 1 210 ? -44.930 -8.230 80.023 1.00 98.19 210 VAL A CA 1
ATOM 1650 C C . VAL A 1 210 ? -44.555 -8.694 81.433 1.00 98.19 210 VAL A C 1
ATOM 1652 O O . VAL A 1 210 ? -45.416 -9.200 82.153 1.00 98.19 210 VAL A O 1
ATOM 1655 N N . ARG A 1 211 ? -43.308 -8.481 81.877 1.00 98.31 211 ARG A N 1
ATOM 1656 C CA . ARG A 1 211 ? -42.877 -8.824 83.246 1.00 98.31 211 ARG A CA 1
ATOM 1657 C C . ARG A 1 211 ? -43.660 -8.049 84.307 1.00 98.31 211 ARG A C 1
ATOM 1659 O O . ARG A 1 211 ? -44.113 -8.662 85.271 1.00 98.31 211 ARG A O 1
ATOM 1666 N N . GLN A 1 212 ? -43.858 -6.744 84.118 1.00 98.12 212 GLN A N 1
ATOM 1667 C CA . GLN A 1 212 ? -44.649 -5.900 85.021 1.00 98.12 212 GLN A CA 1
ATOM 1668 C C . GLN A 1 212 ? -46.112 -6.358 85.082 1.00 98.12 212 GLN A C 1
ATOM 1670 O O . GLN A 1 212 ? -46.653 -6.540 86.169 1.00 98.12 212 GLN A O 1
ATOM 1675 N N . SER A 1 213 ? -46.736 -6.634 83.932 1.00 95.88 213 SER A N 1
ATOM 1676 C CA . SER A 1 213 ? -48.106 -7.154 83.866 1.00 95.88 213 SER A CA 1
ATOM 1677 C C . SER A 1 213 ? -48.238 -8.498 84.586 1.00 95.88 213 SER A C 1
ATOM 1679 O O . SER A 1 213 ? -49.197 -8.715 85.325 1.00 95.88 213 SER A O 1
ATOM 1681 N N . LEU A 1 214 ? -47.263 -9.399 84.425 1.00 98.31 214 LEU A N 1
ATOM 1682 C CA . LEU A 1 214 ? -47.241 -10.678 85.137 1.00 98.31 214 LEU A CA 1
ATOM 1683 C C . LEU A 1 214 ? -47.039 -10.508 86.650 1.00 98.31 214 LEU A C 1
ATOM 1685 O O . LEU A 1 214 ? -47.678 -11.230 87.412 1.00 98.31 214 LEU A O 1
ATOM 1689 N N . ALA A 1 215 ? -46.198 -9.571 87.094 1.00 97.94 215 ALA A N 1
ATOM 1690 C CA . ALA A 1 215 ? -46.016 -9.263 88.515 1.00 97.94 215 ALA A CA 1
ATOM 1691 C C . ALA A 1 215 ? -47.318 -8.742 89.143 1.00 97.94 215 ALA A C 1
ATOM 1693 O O . ALA A 1 215 ? -47.799 -9.322 90.112 1.00 97.94 215 ALA A O 1
ATOM 1694 N N . VAL A 1 216 ? -47.961 -7.757 88.507 1.00 97.44 216 VAL A N 1
ATOM 1695 C CA . VAL A 1 216 ? -49.259 -7.217 88.942 1.00 97.44 216 VAL A CA 1
ATOM 1696 C C . VAL A 1 216 ? -50.348 -8.295 88.929 1.00 97.44 216 VAL A C 1
ATOM 1698 O O . VAL A 1 216 ? -51.189 -8.334 89.824 1.00 97.44 216 VAL A O 1
ATOM 1701 N N . LYS A 1 217 ? -50.353 -9.211 87.949 1.00 97.75 217 LYS A N 1
ATOM 1702 C CA . LYS A 1 217 ? -51.281 -10.358 87.938 1.00 97.75 217 LYS A CA 1
ATOM 1703 C C . LYS A 1 217 ? -51.049 -11.300 89.122 1.00 97.75 217 LYS A C 1
ATOM 1705 O O . LYS A 1 217 ? -52.024 -11.755 89.711 1.00 97.75 217 LYS A O 1
ATOM 1710 N N . LYS A 1 218 ? -49.790 -11.583 89.476 1.00 98.31 218 LYS A N 1
ATOM 1711 C CA . LYS A 1 218 ? -49.442 -12.405 90.648 1.00 98.31 218 LYS A CA 1
ATOM 1712 C C . LYS A 1 218 ? -49.842 -11.724 91.956 1.00 98.31 218 LYS A C 1
ATOM 1714 O O . LYS A 1 218 ? -50.427 -12.380 92.807 1.00 98.31 218 LYS A O 1
ATOM 1719 N N . GLU A 1 219 ? -49.581 -10.427 92.098 1.00 97.69 219 GLU A N 1
ATOM 1720 C CA . GLU A 1 219 ? -50.004 -9.640 93.264 1.00 97.69 219 GLU A CA 1
ATOM 1721 C C . GLU A 1 219 ? -51.529 -9.585 93.386 1.00 97.69 219 GLU A C 1
ATOM 1723 O O . GLU A 1 219 ? -52.055 -9.853 94.456 1.00 97.69 219 GLU A O 1
ATOM 1728 N N . ASN A 1 220 ? -52.260 -9.347 92.292 1.00 95.81 220 ASN A N 1
ATOM 172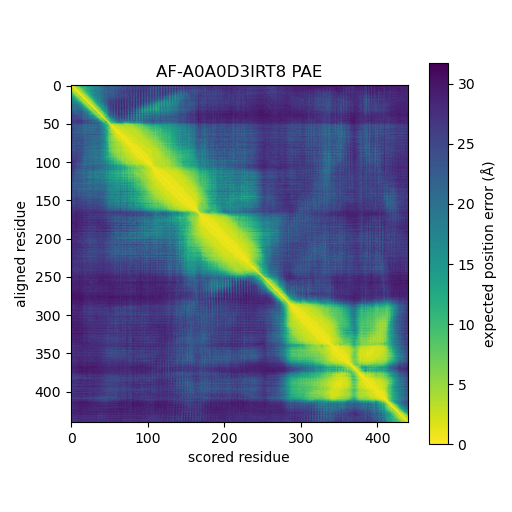9 C CA . ASN A 1 220 ? -53.725 -9.409 92.299 1.00 95.81 220 ASN A CA 1
ATOM 1730 C C . ASN A 1 220 ? -54.250 -10.800 92.669 1.00 95.81 220 ASN A C 1
ATOM 1732 O O . ASN A 1 220 ? -55.247 -10.902 93.375 1.00 95.81 220 ASN A O 1
ATOM 1736 N N . ALA A 1 221 ? -53.613 -11.872 92.187 1.00 97.50 221 ALA A N 1
ATOM 1737 C CA . ALA A 1 221 ? -53.983 -13.233 92.566 1.00 97.50 221 ALA A CA 1
ATOM 1738 C C . ALA A 1 221 ? -53.753 -13.477 94.065 1.00 97.50 221 ALA A C 1
ATOM 1740 O O . ALA A 1 221 ? -54.634 -14.014 94.726 1.00 97.50 221 ALA A O 1
ATOM 1741 N N . ARG A 1 222 ? -52.622 -13.012 94.607 1.00 97.75 222 ARG A N 1
ATOM 1742 C CA . ARG A 1 222 ? -52.318 -13.067 96.040 1.00 97.75 222 ARG A CA 1
ATOM 1743 C C . ARG A 1 222 ? -53.316 -12.255 96.871 1.00 97.75 222 ARG A C 1
ATOM 1745 O O . ARG A 1 222 ? -53.856 -12.781 97.828 1.00 97.75 222 ARG A O 1
ATOM 1752 N N . LEU A 1 223 ? -53.613 -11.015 96.484 1.00 97.31 223 LEU A N 1
ATOM 1753 C CA . LEU A 1 223 ? -54.604 -10.178 97.170 1.00 97.31 223 LEU A CA 1
ATOM 1754 C C . LEU A 1 223 ? -56.005 -10.795 97.119 1.00 97.31 223 LEU A C 1
ATOM 1756 O O . LEU A 1 223 ? -56.751 -10.691 98.081 1.00 97.31 223 LEU A O 1
ATOM 1760 N N . ARG A 1 224 ? -56.376 -11.455 96.015 1.00 96.50 224 ARG A N 1
ATOM 1761 C CA . ARG A 1 224 ? -57.637 -12.208 95.929 1.00 96.50 224 ARG A CA 1
ATOM 1762 C C . ARG A 1 224 ? -57.660 -13.399 96.881 1.00 96.50 224 ARG A C 1
ATOM 1764 O O . ARG A 1 224 ? -58.692 -13.606 97.499 1.00 96.50 224 ARG A O 1
ATOM 1771 N N . GLN A 1 225 ? -56.553 -14.131 97.013 1.00 96.69 225 GLN A N 1
ATOM 1772 C CA . GLN A 1 225 ? -56.418 -15.203 98.006 1.00 96.69 225 GLN A CA 1
ATOM 1773 C C . GLN A 1 225 ? -56.524 -14.649 99.434 1.00 96.69 225 GLN A C 1
ATOM 1775 O O . GLN A 1 225 ? -57.318 -15.157 100.211 1.00 96.69 225 GLN A O 1
ATOM 1780 N N . GLU A 1 226 ? -55.819 -13.558 99.754 1.00 96.56 226 GLU A N 1
ATOM 1781 C CA . GLU A 1 226 ? -55.901 -12.890 101.064 1.00 96.56 226 GLU A CA 1
ATOM 1782 C C . GLU A 1 226 ? -57.328 -12.377 101.353 1.00 96.56 226 GLU A C 1
ATOM 1784 O O . GLU A 1 226 ? -57.826 -12.506 102.469 1.00 96.56 226 GLU A O 1
ATOM 1789 N N . LEU A 1 227 ? -58.027 -11.833 100.349 1.00 94.31 227 LEU A N 1
ATOM 1790 C CA . LEU A 1 227 ? -59.436 -11.443 100.470 1.00 94.31 227 LEU A CA 1
ATOM 1791 C C . LEU A 1 227 ? -60.358 -12.647 100.667 1.00 94.31 227 LEU A C 1
ATOM 1793 O O . LEU A 1 227 ? -61.299 -12.548 101.446 1.00 94.31 227 LEU A O 1
ATOM 1797 N N . GLU A 1 228 ? -60.116 -13.759 99.973 1.00 95.00 228 GLU A N 1
ATOM 1798 C CA . GLU A 1 228 ? -60.884 -14.996 100.121 1.00 95.00 228 GLU A CA 1
ATOM 1799 C C . GLU A 1 228 ? -60.700 -15.579 101.529 1.00 95.00 228 GLU A C 1
ATOM 1801 O O . GLU A 1 228 ? -61.695 -15.854 102.193 1.00 95.00 228 GLU A O 1
ATOM 1806 N N . GLU A 1 229 ? -59.466 -15.639 102.036 1.00 95.19 229 GLU A N 1
ATOM 1807 C CA . GLU A 1 229 ? -59.134 -16.041 103.410 1.00 95.19 229 GLU A CA 1
ATOM 1808 C C . GLU A 1 229 ? -59.797 -15.135 104.456 1.00 95.19 229 GLU A C 1
ATOM 1810 O O . GLU A 1 229 ? -60.447 -15.630 105.376 1.00 95.19 229 GLU A O 1
ATOM 1815 N N . LEU A 1 230 ? -59.692 -13.807 104.308 1.00 93.81 230 LEU A N 1
ATOM 1816 C CA . LEU A 1 230 ? -60.345 -12.853 105.210 1.00 93.81 230 LEU A CA 1
ATOM 1817 C C . LEU A 1 230 ? -61.871 -12.928 105.122 1.00 93.81 230 LEU A C 1
ATOM 1819 O O . LEU A 1 230 ? -62.541 -12.801 106.142 1.00 93.81 230 LEU A O 1
ATOM 1823 N N . SER A 1 231 ? -62.433 -13.136 103.929 1.00 92.62 231 SER A N 1
ATOM 1824 C CA . SER A 1 231 ? -63.875 -13.319 103.746 1.00 92.62 231 SER A CA 1
ATOM 1825 C C . SER A 1 231 ? -64.360 -14.637 104.346 1.00 92.62 231 SER A C 1
ATOM 1827 O O . SER A 1 231 ? -65.432 -14.664 104.942 1.00 92.62 231 SER A O 1
ATOM 1829 N N . GLY A 1 232 ? -63.552 -15.698 104.258 1.00 91.56 232 GLY A N 1
ATOM 1830 C CA . GLY A 1 232 ? -63.784 -16.979 104.910 1.00 91.56 232 GLY A CA 1
ATOM 1831 C C . GLY A 1 232 ? -63.753 -16.830 106.426 1.00 91.56 232 GLY A C 1
ATOM 1832 O O . GLY A 1 232 ? -64.717 -17.197 107.083 1.00 91.56 232 GLY A O 1
ATOM 1833 N N . ALA A 1 233 ? -62.724 -16.179 106.976 1.00 89.69 233 ALA A N 1
ATOM 1834 C CA . ALA A 1 233 ? -62.607 -15.895 108.407 1.00 89.69 233 ALA A CA 1
ATOM 1835 C C . ALA A 1 233 ? -63.725 -14.971 108.922 1.00 89.69 233 ALA A C 1
ATOM 1837 O O . ALA A 1 233 ? -64.262 -15.188 110.005 1.00 89.69 233 ALA A O 1
ATOM 1838 N N . ALA A 1 234 ? -64.117 -13.950 108.153 1.00 85.81 234 ALA A N 1
ATOM 1839 C CA . ALA A 1 234 ? -65.263 -13.102 108.470 1.00 85.81 234 ALA A CA 1
ATOM 1840 C C . ALA A 1 234 ? -66.583 -13.879 108.374 1.00 85.81 234 ALA A C 1
ATOM 1842 O O . ALA A 1 234 ? -67.472 -13.646 109.182 1.00 85.81 234 ALA A O 1
ATOM 1843 N N . GLY A 1 235 ? -66.705 -14.810 107.425 1.00 86.31 235 GLY A N 1
ATOM 1844 C CA . GLY A 1 235 ? -67.830 -15.733 107.298 1.00 86.31 235 GLY A CA 1
ATOM 1845 C C . GLY A 1 235 ? -67.916 -16.712 108.467 1.00 86.31 235 GLY A C 1
ATOM 1846 O O . GLY A 1 235 ? -69.000 -16.916 108.995 1.00 86.31 235 GLY A O 1
ATOM 1847 N N . GLU A 1 236 ? -66.791 -17.252 108.935 1.00 82.94 236 GLU A N 1
ATOM 1848 C CA . GLU A 1 236 ? -66.694 -18.077 110.144 1.00 82.94 236 GLU A CA 1
ATOM 1849 C C . GLU A 1 236 ? -66.992 -17.268 111.405 1.00 82.94 236 GLU A C 1
ATOM 1851 O O . GLU A 1 236 ? -67.717 -17.743 112.270 1.00 82.94 236 GLU A O 1
ATOM 1856 N N . ALA A 1 237 ? -66.501 -16.031 111.507 1.00 79.44 237 ALA A N 1
ATOM 1857 C CA . ALA A 1 237 ? -66.826 -15.125 112.604 1.00 79.44 237 ALA A CA 1
ATOM 1858 C C . ALA A 1 237 ? -68.301 -14.707 112.574 1.00 79.44 237 ALA A C 1
ATOM 1860 O O . ALA A 1 237 ? -68.924 -14.621 113.625 1.00 79.44 237 ALA A O 1
ATOM 1861 N N . ALA A 1 238 ? -68.879 -14.489 111.391 1.00 78.81 238 ALA A N 1
ATOM 1862 C CA . ALA A 1 238 ? -70.298 -14.212 111.209 1.00 78.81 238 ALA A CA 1
ATOM 1863 C C . ALA A 1 238 ? -71.155 -15.453 111.479 1.00 78.81 238 ALA A C 1
ATOM 1865 O O . ALA A 1 238 ? -72.219 -15.313 112.061 1.00 78.81 238 ALA A O 1
ATOM 1866 N N . ALA A 1 239 ? -70.700 -16.659 111.129 1.00 76.31 239 ALA A N 1
ATOM 1867 C CA . ALA A 1 239 ? -71.356 -17.918 111.468 1.00 76.31 239 ALA A CA 1
ATOM 1868 C C . ALA A 1 239 ? -71.243 -18.217 112.968 1.00 76.31 239 ALA A C 1
ATOM 1870 O O . ALA A 1 239 ? -72.219 -18.624 113.576 1.00 76.31 239 ALA A O 1
ATOM 1871 N N . ALA A 1 240 ? -70.101 -17.943 113.598 1.00 73.94 240 ALA A N 1
ATOM 1872 C CA . ALA A 1 240 ? -69.926 -18.024 115.045 1.00 73.94 240 ALA A CA 1
ATOM 1873 C C . ALA A 1 240 ? -70.767 -16.965 115.769 1.00 73.94 240 ALA A C 1
ATOM 1875 O O . ALA A 1 240 ? -71.364 -17.263 116.797 1.00 73.94 240 ALA A O 1
ATOM 1876 N N . ALA A 1 241 ? -70.873 -15.754 115.215 1.00 72.69 241 ALA A N 1
ATOM 1877 C CA . ALA A 1 241 ? -71.779 -14.718 115.694 1.00 72.69 241 ALA A CA 1
ATOM 1878 C C . ALA A 1 241 ? -73.245 -15.082 115.438 1.00 72.69 241 ALA A C 1
ATOM 1880 O O . ALA A 1 241 ? -74.075 -14.741 116.263 1.00 72.69 241 ALA A O 1
ATOM 1881 N N . ALA A 1 242 ? -73.568 -15.801 114.360 1.00 66.12 242 ALA A N 1
ATOM 1882 C CA . ALA A 1 242 ? -74.902 -16.317 114.076 1.00 66.12 242 ALA A CA 1
ATOM 1883 C C . ALA A 1 242 ? -75.253 -17.505 114.976 1.00 66.12 242 ALA A C 1
ATOM 1885 O O . ALA A 1 242 ? -76.391 -17.595 115.384 1.00 66.12 242 ALA A O 1
ATOM 1886 N N . VAL A 1 243 ? -74.301 -18.361 115.362 1.00 60.25 243 VAL A N 1
ATOM 1887 C CA . VAL A 1 243 ? -74.482 -19.419 116.376 1.00 60.25 243 VAL A CA 1
ATOM 1888 C C . VAL A 1 243 ? -74.564 -18.813 117.782 1.00 60.25 243 VAL A C 1
ATOM 1890 O O . VAL A 1 243 ? -75.340 -19.276 118.610 1.00 60.25 243 VAL A O 1
ATOM 1893 N N . ALA A 1 244 ? -73.820 -17.739 118.061 1.00 58.50 244 ALA A N 1
ATOM 1894 C CA . ALA A 1 244 ? -73.970 -16.955 119.286 1.00 58.50 244 ALA A CA 1
ATOM 1895 C C . ALA A 1 244 ? -75.287 -16.159 119.303 1.00 58.50 244 ALA A C 1
ATOM 1897 O O . ALA A 1 244 ? -75.874 -15.992 120.368 1.00 58.50 244 ALA A O 1
ATOM 1898 N N . ALA A 1 245 ? -75.770 -15.712 118.141 1.00 54.88 245 ALA A N 1
ATOM 1899 C CA . ALA A 1 245 ? -77.084 -15.109 117.972 1.00 54.88 245 ALA A CA 1
ATOM 1900 C C . ALA A 1 245 ? -78.187 -16.171 118.058 1.00 54.88 245 ALA A C 1
ATOM 1902 O O . ALA A 1 245 ? -79.149 -15.930 118.754 1.00 54.88 245 ALA A O 1
ATOM 1903 N N . GLU A 1 246 ? -78.026 -17.381 117.517 1.00 46.72 246 GLU A N 1
ATOM 1904 C CA . GLU A 1 246 ? -78.985 -18.493 117.649 1.00 46.72 246 GLU A CA 1
ATOM 1905 C C . GLU A 1 246 ? -79.027 -19.031 119.096 1.00 46.72 246 GLU A C 1
ATOM 1907 O O . GLU A 1 246 ? -80.066 -19.491 119.564 1.00 46.72 246 GLU A O 1
ATOM 1912 N N . ALA A 1 247 ? -77.936 -18.880 119.860 1.00 47.59 247 ALA A N 1
ATOM 1913 C CA . ALA A 1 247 ? -77.908 -19.083 121.311 1.00 47.59 247 ALA A CA 1
ATOM 1914 C C . ALA A 1 247 ? -78.488 -17.899 122.122 1.00 47.59 247 ALA A C 1
ATOM 1916 O O . ALA A 1 247 ? -78.831 -18.080 123.290 1.00 47.59 247 ALA A O 1
ATOM 1917 N N . ALA A 1 248 ? -78.612 -16.706 121.530 1.00 41.78 248 ALA A N 1
ATOM 1918 C CA . ALA A 1 248 ? -79.188 -15.510 122.156 1.00 41.78 248 ALA A CA 1
ATOM 1919 C C . ALA A 1 248 ? -80.628 -15.200 121.690 1.00 41.78 248 ALA A C 1
ATOM 1921 O O . ALA A 1 248 ? -81.340 -14.460 122.357 1.00 41.78 248 ALA A O 1
ATOM 1922 N N . GLU A 1 249 ? -81.093 -15.806 120.599 1.00 36.94 249 GLU A N 1
ATOM 1923 C CA . GLU A 1 249 ? -82.392 -15.578 119.952 1.00 36.94 249 GLU A CA 1
ATOM 1924 C C . GLU A 1 249 ? -83.385 -16.714 120.285 1.00 36.94 249 GLU A C 1
ATOM 1926 O O . GLU A 1 249 ? -84.293 -17.040 119.524 1.00 36.94 249 GLU A O 1
ATOM 1931 N N . ALA A 1 250 ? -83.216 -17.303 121.479 1.00 42.12 250 ALA A N 1
ATOM 1932 C CA . ALA A 1 250 ? -84.232 -18.069 122.208 1.00 42.12 250 ALA A CA 1
ATOM 1933 C C . ALA A 1 250 ? -84.914 -17.248 123.331 1.00 42.12 250 ALA A C 1
ATOM 1935 O O . ALA A 1 250 ? -85.818 -17.755 123.993 1.00 42.12 250 ALA A O 1
ATOM 1936 N N . GLU A 1 251 ? -84.559 -15.969 123.514 1.00 34.28 251 GLU A N 1
ATOM 1937 C CA . GLU A 1 251 ? -85.357 -14.996 124.270 1.00 34.28 251 GLU A CA 1
ATOM 1938 C C . GLU A 1 251 ? -85.535 -13.702 123.460 1.00 34.28 251 GLU A C 1
ATOM 1940 O O . GLU A 1 251 ? -84.583 -13.157 122.919 1.00 34.28 251 GLU A O 1
ATOM 1945 N N . ALA A 1 252 ? -86.767 -13.188 123.439 1.00 35.44 252 ALA A N 1
ATOM 1946 C CA . ALA A 1 252 ? -87.200 -11.919 122.840 1.00 35.44 252 ALA A CA 1
ATOM 1947 C C . ALA A 1 252 ? -87.475 -11.904 121.323 1.00 35.44 252 ALA A C 1
ATOM 1949 O O . ALA A 1 252 ? -86.926 -11.132 120.542 1.00 35.44 252 ALA A O 1
ATOM 1950 N N . ALA A 1 253 ? -88.517 -12.650 120.958 1.00 31.41 253 ALA A N 1
ATOM 1951 C CA . ALA A 1 253 ? -89.455 -12.225 119.929 1.00 31.41 253 ALA A CA 1
ATOM 1952 C C . ALA A 1 253 ? -90.085 -10.850 120.262 1.00 31.41 253 ALA A C 1
ATOM 1954 O O . ALA A 1 253 ? -90.545 -10.642 121.386 1.00 31.41 253 ALA A O 1
ATOM 1955 N N . GLY A 1 254 ? -90.221 -9.963 119.263 1.00 31.91 254 GLY A N 1
ATOM 1956 C CA . GLY A 1 254 ? -91.284 -8.948 119.262 1.00 31.91 254 GLY A CA 1
ATOM 1957 C C . GLY A 1 254 ? -91.044 -7.627 118.512 1.00 31.91 254 GLY A C 1
ATOM 1958 O O . GLY A 1 254 ? -90.547 -6.684 119.111 1.00 31.91 254 GLY A O 1
ATOM 1959 N N . SER A 1 255 ? -91.646 -7.522 117.310 1.00 35.97 255 SER A N 1
ATOM 1960 C CA . SER A 1 255 ? -92.339 -6.323 116.762 1.00 35.97 255 SER A CA 1
ATOM 1961 C C . SER A 1 255 ? -91.470 -5.177 116.177 1.00 35.97 255 SER A C 1
ATOM 1963 O O . SER A 1 255 ? -90.555 -4.715 116.834 1.00 35.97 255 SER A O 1
ATOM 1965 N N . SER A 1 256 ? -91.703 -4.535 115.019 1.00 35.94 256 SER A N 1
ATOM 1966 C CA . SER A 1 256 ? -92.690 -4.613 113.923 1.00 35.94 256 SER A CA 1
ATOM 1967 C C . SER A 1 256 ? -92.393 -3.479 112.906 1.00 35.94 256 SER A C 1
ATOM 1969 O O . SER A 1 256 ? -92.263 -2.333 113.322 1.00 35.94 256 SER A O 1
ATOM 1971 N N . LEU A 1 257 ? -92.299 -3.828 111.608 1.00 35.38 257 LEU A N 1
ATOM 1972 C CA . LEU A 1 257 ? -93.029 -3.252 110.443 1.00 35.38 257 LEU A CA 1
ATOM 1973 C C . LEU A 1 257 ? -93.006 -1.715 110.209 1.00 35.38 257 LEU A C 1
ATOM 1975 O O . LEU A 1 257 ? -93.343 -0.944 111.094 1.00 35.38 257 LEU A O 1
ATOM 1979 N N . VAL A 1 258 ? -92.644 -1.193 109.025 1.00 36.81 258 VAL A N 1
ATOM 1980 C CA . VAL A 1 258 ? -93.445 -1.017 107.775 1.00 36.81 258 VAL A CA 1
ATOM 1981 C C . VAL A 1 258 ? -92.500 -0.507 106.661 1.00 36.81 258 VAL A C 1
ATOM 1983 O O . VAL A 1 258 ? -91.502 0.121 106.991 1.00 36.81 258 VAL A O 1
ATOM 1986 N N . HIS A 1 259 ? -92.673 -0.628 105.340 1.00 32.72 259 HIS A N 1
ATOM 1987 C CA . HIS A 1 259 ? -93.623 -1.210 104.374 1.00 32.72 259 HIS A CA 1
ATOM 1988 C C . HIS A 1 259 ? -92.845 -1.252 103.022 1.00 32.72 259 HIS A C 1
ATOM 1990 O O . HIS A 1 259 ? -91.960 -0.423 102.825 1.00 32.72 259 HIS A O 1
ATOM 1996 N N . ALA A 1 260 ? -92.962 -2.302 102.195 1.00 32.91 260 ALA A N 1
ATOM 1997 C CA . ALA A 1 260 ? -93.720 -2.350 100.919 1.00 32.91 260 ALA A CA 1
ATOM 1998 C C . ALA A 1 260 ? -93.307 -1.263 99.880 1.00 32.91 260 ALA A C 1
ATOM 2000 O O . ALA A 1 260 ? -93.142 -0.109 100.230 1.00 32.91 260 ALA A O 1
ATOM 2001 N N . GLU A 1 261 ? -93.139 -1.491 98.576 1.00 30.34 261 GLU A N 1
ATOM 2002 C CA . GLU A 1 261 ? -93.780 -2.454 97.688 1.00 30.34 261 GLU A CA 1
ATOM 2003 C C . GLU A 1 261 ? -93.157 -2.359 96.273 1.00 30.34 261 GLU A C 1
ATOM 2005 O O . GLU A 1 261 ? -92.792 -1.280 95.822 1.00 30.34 261 GLU A O 1
ATOM 2010 N N . ALA A 1 262 ? -93.127 -3.507 95.593 1.00 32.50 262 ALA A N 1
ATOM 2011 C CA . ALA A 1 262 ? -93.338 -3.746 94.160 1.00 32.50 262 ALA A CA 1
ATOM 2012 C C . ALA A 1 262 ? -92.433 -3.190 93.028 1.00 32.50 262 ALA A C 1
ATOM 2014 O O . ALA A 1 262 ? -92.193 -2.004 92.844 1.00 32.50 262 ALA A O 1
ATOM 2015 N N . ALA A 1 263 ? -92.194 -4.157 92.130 1.00 32.69 263 ALA A N 1
ATOM 2016 C CA . ALA A 1 263 ? -92.246 -4.093 90.666 1.00 32.69 263 ALA A CA 1
ATOM 2017 C C . ALA A 1 263 ? -90.932 -3.907 89.877 1.00 32.69 263 ALA A C 1
ATOM 2019 O O . ALA A 1 263 ? -90.368 -2.831 89.724 1.00 32.69 263 ALA A O 1
ATOM 2020 N N . SER A 1 264 ? -90.538 -5.032 89.267 1.00 45.22 264 SER A N 1
ATOM 2021 C CA . SER A 1 264 ? -89.832 -5.165 87.978 1.00 45.22 264 SER A CA 1
ATOM 2022 C C . SER A 1 264 ? -90.525 -4.378 86.835 1.00 45.22 264 SER A C 1
ATOM 2024 O O . SER A 1 264 ? -91.629 -3.879 87.030 1.00 45.22 264 SER A O 1
ATOM 2026 N N . PRO A 1 265 ? -90.106 -4.505 85.559 1.00 61.16 265 PRO A N 1
ATOM 2027 C CA . PRO A 1 265 ? -88.783 -4.359 84.934 1.00 61.16 265 PRO A CA 1
ATOM 2028 C C . PRO A 1 265 ? -88.863 -3.435 83.689 1.00 61.16 265 PRO A C 1
ATOM 2030 O O . PRO A 1 265 ? -89.871 -3.449 82.994 1.00 61.16 265 PRO A O 1
ATOM 2033 N N . SER A 1 266 ? -87.810 -2.692 83.319 1.00 33.75 266 SER A N 1
ATOM 2034 C CA . SER A 1 266 ? -87.458 -2.345 81.913 1.00 33.75 266 SER A CA 1
ATOM 2035 C C . SER A 1 266 ? -86.368 -1.265 81.830 1.00 33.75 266 SER A C 1
ATOM 2037 O O . SER A 1 266 ? -86.377 -0.273 82.547 1.00 33.75 266 SER A O 1
ATOM 2039 N N . ARG A 1 267 ? -85.408 -1.494 80.923 1.00 49.38 267 ARG A N 1
ATOM 2040 C CA . ARG A 1 267 ? -84.355 -0.559 80.470 1.00 49.38 267 ARG A CA 1
ATOM 2041 C C . ARG A 1 267 ? -84.978 0.639 79.718 1.00 49.38 267 ARG A C 1
ATOM 2043 O O . ARG A 1 267 ? -86.064 0.459 79.169 1.00 49.38 267 ARG A O 1
ATOM 2050 N N . PRO A 1 268 ? -84.298 1.800 79.571 1.00 49.88 268 PRO A N 1
ATOM 2051 C CA . PRO A 1 268 ? -83.368 1.976 78.435 1.00 49.88 268 PRO A CA 1
ATOM 2052 C C . PRO A 1 268 ? -82.180 2.946 78.680 1.00 49.88 268 PRO A C 1
ATOM 2054 O O . PRO A 1 268 ? -82.187 3.703 79.635 1.00 49.88 268 PRO A O 1
ATOM 2057 N N . SER A 1 269 ? -81.217 2.942 77.737 1.00 38.50 269 SER A N 1
ATOM 2058 C CA . SER A 1 269 ? -80.506 4.131 77.196 1.00 38.50 269 SER A CA 1
ATOM 2059 C C . SER A 1 269 ? -79.678 4.986 78.185 1.00 38.50 269 SER A C 1
ATOM 2061 O O . SER A 1 269 ? -80.213 5.556 79.116 1.00 38.50 269 SER A O 1
ATOM 2063 N N . SER A 1 270 ? -78.375 5.242 78.055 1.00 41.34 270 SER A N 1
ATOM 2064 C CA . SER A 1 270 ? -77.520 5.400 76.875 1.00 41.34 270 SER A CA 1
ATOM 2065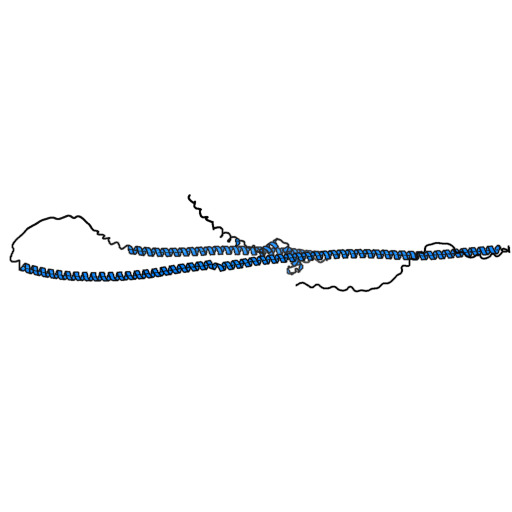 C C . SER A 1 270 ? -76.106 5.793 77.323 1.00 41.34 270 SER A C 1
ATOM 2067 O O . SER A 1 270 ? -75.980 6.513 78.308 1.00 41.34 270 SER A O 1
ATOM 2069 N N . SER A 1 271 ? -75.119 5.504 76.459 1.00 40.06 271 SER A N 1
ATOM 2070 C CA . SER A 1 271 ? -73.908 6.320 76.240 1.00 40.06 271 SER A CA 1
ATOM 2071 C C . SER A 1 271 ? -72.856 6.217 77.364 1.00 40.06 271 SER A C 1
ATOM 2073 O O . SER A 1 271 ? -73.092 6.666 78.471 1.00 40.06 271 SER A O 1
ATOM 2075 N N . TRP A 1 272 ? -71.655 5.664 77.188 1.00 39.22 272 TRP A N 1
ATOM 2076 C CA . TRP A 1 272 ? -70.682 5.908 76.122 1.00 39.22 272 TRP A CA 1
ATOM 2077 C C . TRP A 1 272 ? -69.893 4.620 75.788 1.00 39.22 272 TRP A C 1
ATOM 2079 O O . TRP A 1 272 ? -69.219 4.051 76.639 1.00 39.22 272 TRP A O 1
ATOM 2089 N N . GLY A 1 273 ? -69.956 4.197 74.521 1.00 37.06 273 GLY A N 1
ATOM 2090 C CA . GLY A 1 273 ? -68.792 3.721 73.759 1.00 37.06 273 GLY A CA 1
ATOM 2091 C C . GLY A 1 273 ? -68.064 2.448 74.193 1.00 37.06 273 GLY A C 1
ATOM 2092 O O . GLY A 1 273 ? -66.858 2.483 74.413 1.00 37.06 273 GLY A O 1
ATOM 2093 N N . GLY A 1 274 ? -68.755 1.307 74.196 1.00 36.75 274 GLY A N 1
ATOM 2094 C CA . GLY A 1 274 ? -68.106 0.008 74.030 1.00 36.75 274 GLY A CA 1
ATOM 2095 C C . GLY A 1 274 ? -67.638 -0.183 72.584 1.00 36.75 274 GLY A C 1
ATOM 2096 O O . GLY A 1 274 ? -68.453 -0.219 71.667 1.00 36.75 274 GLY A O 1
ATOM 2097 N N . GLY A 1 275 ? -66.329 -0.336 72.401 1.00 35.38 275 GLY A N 1
ATOM 2098 C CA . GLY A 1 275 ? -65.704 -0.902 71.209 1.00 35.38 275 GLY A CA 1
ATOM 2099 C C . GLY A 1 275 ? -64.960 -2.177 71.591 1.00 35.38 275 GLY A C 1
ATOM 2100 O O . GLY A 1 275 ? -63.735 -2.210 71.563 1.00 35.38 275 GLY A O 1
ATOM 2101 N N . VAL A 1 276 ? -65.693 -3.215 72.005 1.00 43.34 276 VAL A N 1
ATOM 2102 C CA . VAL A 1 276 ? -65.160 -4.581 72.051 1.00 43.34 276 VAL A CA 1
ATOM 2103 C C . VAL A 1 276 ? -65.066 -5.042 70.600 1.00 43.34 276 VAL A C 1
ATOM 2105 O O . VAL A 1 276 ? -66.050 -5.492 70.018 1.00 43.34 276 VAL A O 1
ATOM 2108 N N . ALA A 1 277 ? -63.893 -4.859 69.994 1.00 40.12 277 ALA A N 1
ATOM 2109 C CA . ALA A 1 277 ? -63.549 -5.569 68.775 1.00 40.12 277 ALA A CA 1
ATOM 2110 C C . ALA A 1 277 ? -63.295 -7.038 69.153 1.00 40.12 277 ALA A C 1
ATOM 2112 O O . ALA A 1 277 ? -62.514 -7.305 70.074 1.00 40.12 277 ALA A O 1
ATOM 2113 N N . PRO A 1 278 ? -63.980 -7.991 68.507 1.00 44.50 278 PRO A N 1
ATOM 2114 C CA . PRO A 1 278 ? -63.805 -9.399 68.787 1.00 44.50 278 PRO A CA 1
ATOM 2115 C C . PRO A 1 278 ? -62.428 -9.853 68.310 1.00 44.50 278 PRO A C 1
ATOM 2117 O O . PRO A 1 278 ? -61.884 -9.356 67.325 1.00 44.50 278 PRO A O 1
ATOM 2120 N N . ALA A 1 279 ? -61.902 -10.834 69.034 1.00 44.12 279 ALA A N 1
ATOM 2121 C CA . ALA A 1 279 ? -60.798 -11.682 68.641 1.00 44.12 279 ALA A CA 1
ATOM 2122 C C . ALA A 1 279 ? -60.901 -12.078 67.155 1.00 44.12 279 ALA A C 1
ATOM 2124 O O . ALA A 1 279 ? -61.721 -12.905 66.766 1.00 44.12 279 ALA A O 1
ATOM 2125 N N . ALA A 1 280 ? -60.062 -11.448 66.339 1.00 44.53 280 ALA A N 1
ATOM 2126 C CA . ALA A 1 280 ? -59.806 -11.782 64.945 1.00 44.53 280 ALA A CA 1
ATOM 2127 C C . ALA A 1 280 ? -58.321 -11.511 64.654 1.00 44.53 280 ALA A C 1
ATOM 2129 O O . ALA A 1 280 ? -57.965 -10.787 63.734 1.00 44.53 280 ALA A O 1
ATOM 2130 N N . THR A 1 281 ? -57.431 -12.050 65.487 1.00 47.28 281 THR A N 1
ATOM 2131 C CA . THR A 1 281 ? -55.973 -11.962 65.302 1.00 47.28 281 THR A CA 1
ATOM 2132 C C . THR A 1 281 ? -55.390 -13.346 65.029 1.00 47.28 281 THR A C 1
ATOM 2134 O O . THR A 1 281 ? -54.424 -13.759 65.655 1.00 47.28 281 THR A O 1
ATOM 2137 N N . GLU A 1 282 ? -55.997 -14.073 64.090 1.00 45.78 282 GLU A N 1
ATOM 2138 C CA . GLU A 1 282 ? -55.361 -15.211 63.406 1.00 45.78 282 GLU A CA 1
ATOM 2139 C C . GLU A 1 282 ? -54.961 -14.851 61.956 1.00 45.78 282 GLU A C 1
ATOM 2141 O O . GLU A 1 282 ? -54.449 -15.693 61.233 1.00 45.78 282 GLU A O 1
ATOM 2146 N N . GLY A 1 283 ? -55.128 -13.588 61.523 1.00 48.16 283 GLY A N 1
ATOM 2147 C CA . GLY A 1 283 ? -54.880 -13.154 60.134 1.00 48.16 283 GLY A CA 1
ATOM 2148 C C . GLY A 1 283 ? -53.649 -12.265 59.873 1.00 48.16 283 GLY A C 1
ATOM 2149 O O . GLY A 1 283 ? -53.301 -12.040 58.714 1.00 48.16 283 GLY A O 1
ATOM 2150 N N . GLU A 1 284 ? -52.966 -11.731 60.894 1.00 49.69 284 GLU A N 1
ATOM 2151 C CA . GLU A 1 284 ? -51.865 -10.764 60.677 1.00 49.69 284 GLU A CA 1
ATOM 2152 C C . GLU A 1 284 ? -50.491 -11.411 60.427 1.00 49.69 284 GLU A C 1
ATOM 2154 O O . GLU A 1 284 ? -49.658 -10.845 59.712 1.00 49.69 284 GLU A O 1
ATOM 2159 N N . THR A 1 285 ? -50.255 -12.629 60.922 1.00 54.16 285 THR A N 1
ATOM 2160 C CA . THR A 1 285 ? -49.040 -13.403 60.600 1.00 54.16 285 THR A CA 1
ATOM 2161 C C . THR A 1 285 ? -49.042 -13.890 59.148 1.00 54.16 285 THR A C 1
ATOM 2163 O O . THR A 1 285 ? -47.979 -13.951 58.519 1.00 54.16 285 THR A O 1
ATOM 2166 N N . ASP A 1 286 ? -50.220 -14.135 58.569 1.00 58.03 286 ASP A N 1
ATOM 2167 C CA . ASP A 1 286 ? -50.375 -14.497 57.158 1.00 58.03 286 ASP A CA 1
ATOM 2168 C C . ASP A 1 286 ? -50.068 -13.327 56.218 1.00 58.03 286 ASP A C 1
ATOM 2170 O O . ASP A 1 286 ? -49.446 -13.518 55.171 1.00 58.03 286 ASP A O 1
ATOM 2174 N N . ALA A 1 287 ? -50.391 -12.088 56.600 1.00 67.44 287 ALA A N 1
ATOM 2175 C CA . ALA A 1 287 ? -50.076 -10.912 55.787 1.00 67.44 287 ALA A CA 1
ATOM 2176 C C . ALA A 1 287 ? -48.558 -10.651 55.694 1.00 67.44 287 ALA A C 1
ATOM 2178 O O . ALA A 1 287 ? -48.038 -10.349 54.613 1.00 67.44 287 ALA A O 1
ATOM 2179 N N . ALA A 1 288 ? -47.825 -10.805 56.802 1.00 74.81 288 ALA A N 1
ATOM 2180 C CA . ALA A 1 288 ? -46.365 -10.682 56.823 1.00 74.81 288 ALA A CA 1
ATOM 2181 C C . ALA A 1 288 ? -45.673 -11.832 56.066 1.00 74.81 288 ALA A C 1
ATOM 2183 O O . ALA A 1 288 ? -44.722 -11.601 55.311 1.00 74.81 288 ALA A O 1
ATOM 2184 N N . SER A 1 289 ? -46.188 -13.056 56.208 1.00 79.56 289 SER A N 1
ATOM 2185 C CA . SER A 1 289 ? -45.706 -14.234 55.477 1.00 79.56 289 SER A CA 1
ATOM 2186 C C . SER A 1 289 ? -45.958 -14.105 53.969 1.00 79.56 289 SER A C 1
ATOM 2188 O O . SER A 1 289 ? -45.062 -14.357 53.162 1.00 79.56 289 SER A O 1
ATOM 2190 N N . SER A 1 290 ? -47.126 -13.585 53.578 1.00 84.19 290 SER A N 1
ATOM 2191 C CA . SER A 1 290 ? -47.487 -13.307 52.183 1.00 84.19 290 SER A CA 1
ATOM 2192 C C . SER A 1 290 ? -46.591 -12.235 51.545 1.00 84.19 290 SER A C 1
ATOM 2194 O O . SER A 1 290 ? -46.202 -12.365 50.383 1.00 84.19 290 SER A O 1
ATOM 2196 N N . ARG A 1 291 ? -46.179 -11.201 52.297 1.00 86.12 291 ARG A N 1
ATOM 2197 C CA . ARG A 1 291 ? -45.221 -10.187 51.809 1.00 86.12 291 ARG A CA 1
ATOM 2198 C C . ARG A 1 291 ? -43.832 -10.772 51.546 1.00 86.12 291 ARG A C 1
ATOM 2200 O O . ARG A 1 291 ? -43.269 -10.512 50.486 1.00 86.12 291 ARG A O 1
ATOM 2207 N N . ARG A 1 292 ? -43.308 -11.609 52.449 1.00 86.44 292 ARG A N 1
ATOM 2208 C CA . ARG A 1 292 ? -42.008 -12.283 52.248 1.00 86.44 292 ARG A CA 1
ATOM 2209 C C . ARG A 1 292 ? -42.024 -13.235 51.053 1.00 86.44 292 ARG A C 1
ATOM 2211 O O . ARG A 1 292 ? -41.052 -13.285 50.303 1.00 86.44 292 ARG A O 1
ATOM 2218 N N . LEU A 1 293 ? -43.128 -13.956 50.846 1.00 89.56 293 LEU A N 1
ATOM 2219 C CA . LEU A 1 293 ? -43.285 -14.828 49.682 1.00 89.56 293 LEU A CA 1
ATOM 2220 C C . LEU A 1 293 ? -43.294 -14.016 48.376 1.00 89.56 293 LEU A C 1
ATOM 2222 O O . LEU A 1 293 ? -42.609 -14.384 47.426 1.00 89.56 293 LEU A O 1
ATOM 2226 N N . LYS A 1 294 ? -43.994 -12.873 48.347 1.00 91.44 294 LYS A N 1
ATOM 2227 C CA . LYS A 1 294 ? -43.995 -11.958 47.192 1.00 91.44 294 LYS A CA 1
ATOM 2228 C C . LYS A 1 294 ? -42.604 -11.403 46.883 1.00 91.44 294 LYS A C 1
ATOM 2230 O O . LYS A 1 294 ? -42.221 -11.392 45.720 1.00 91.44 294 LYS A O 1
ATOM 2235 N N . GLU A 1 295 ? -41.826 -11.009 47.892 1.00 91.62 295 GLU A N 1
ATOM 2236 C CA . GLU A 1 295 ? -40.444 -10.543 47.688 1.00 91.62 295 GLU A CA 1
ATOM 2237 C C . GLU A 1 295 ? -39.524 -11.638 47.130 1.00 91.62 295 GLU A C 1
ATOM 2239 O O . GLU A 1 295 ? -38.702 -11.365 46.255 1.00 91.62 295 GLU A O 1
ATOM 2244 N N . LEU A 1 296 ? -39.659 -12.884 47.599 1.00 92.12 296 LEU A N 1
ATOM 2245 C CA . LEU A 1 296 ? -38.890 -14.013 47.064 1.00 92.12 296 LEU A CA 1
ATOM 2246 C C . LEU A 1 296 ? -39.257 -14.308 45.608 1.00 92.12 296 LEU A C 1
ATOM 2248 O O . LEU A 1 296 ? -38.359 -14.472 44.783 1.00 92.12 296 LEU A O 1
ATOM 2252 N N . VAL A 1 297 ? -40.552 -14.308 45.283 1.00 93.75 297 VAL A N 1
ATOM 2253 C CA . VAL A 1 297 ? -41.037 -14.482 43.905 1.00 93.75 297 VAL A CA 1
ATOM 2254 C C . VAL A 1 297 ? -40.551 -13.341 43.012 1.00 93.75 297 VAL A C 1
ATOM 2256 O O . VAL A 1 297 ? -40.117 -13.585 41.891 1.00 93.75 297 VAL A O 1
ATOM 2259 N N . GLN A 1 298 ? -40.549 -12.104 43.509 1.00 92.31 298 GLN A N 1
ATOM 2260 C CA . GLN A 1 298 ? -40.064 -10.952 42.752 1.00 92.31 298 GLN A CA 1
ATOM 2261 C C . GLN A 1 298 ? -38.550 -11.019 42.510 1.00 92.31 298 GLN A C 1
ATOM 2263 O O . GLN A 1 298 ? -38.107 -10.817 41.383 1.00 92.31 298 GLN A O 1
ATOM 2268 N N . ARG A 1 299 ? -37.752 -11.409 43.513 1.00 91.94 299 ARG A N 1
ATOM 2269 C CA . ARG A 1 299 ? -36.307 -11.648 43.336 1.00 91.94 299 ARG A CA 1
ATOM 2270 C C . ARG A 1 299 ? -36.016 -12.789 42.367 1.00 91.94 299 ARG A C 1
ATOM 2272 O O . ARG A 1 299 ? -35.076 -12.689 41.582 1.00 91.94 299 ARG A O 1
ATOM 2279 N N . GLN A 1 300 ? -36.810 -13.859 42.406 1.00 92.38 300 GLN A N 1
ATOM 2280 C CA . GLN A 1 300 ? -36.711 -14.943 41.429 1.00 92.38 300 GLN A CA 1
ATOM 2281 C C . GLN A 1 300 ? -37.052 -14.449 40.020 1.00 92.38 300 GLN A C 1
ATOM 2283 O O . GLN A 1 300 ? -36.285 -14.705 39.097 1.00 92.38 300 GLN A O 1
ATOM 2288 N N . ALA A 1 301 ? -38.123 -13.669 39.857 1.00 93.50 301 ALA A N 1
ATOM 2289 C CA . ALA A 1 301 ? -38.507 -13.096 38.569 1.00 93.50 301 ALA A CA 1
ATOM 2290 C C . ALA A 1 301 ? -37.435 -12.145 38.005 1.00 93.50 301 ALA A C 1
ATOM 2292 O O . ALA A 1 301 ? -37.132 -12.195 36.814 1.00 93.50 301 ALA A O 1
ATOM 2293 N N . GLU A 1 302 ? -36.812 -11.318 38.847 1.00 92.31 302 GLU A N 1
ATOM 2294 C CA . GLU A 1 302 ? -35.702 -10.444 38.450 1.00 92.31 302 GLU A CA 1
ATOM 2295 C C . GLU A 1 302 ? -34.446 -11.237 38.064 1.00 92.31 302 GLU A C 1
ATOM 2297 O O . GLU A 1 302 ? -33.792 -10.916 37.069 1.00 92.31 302 GLU A O 1
ATOM 2302 N N . ALA A 1 303 ? -34.109 -12.292 38.812 1.00 92.31 303 ALA A N 1
ATOM 2303 C CA . ALA A 1 303 ? -33.000 -13.177 38.467 1.00 92.31 303 ALA A CA 1
ATOM 2304 C C . ALA A 1 303 ? -33.256 -13.879 37.124 1.00 92.31 303 ALA A C 1
ATOM 2306 O O . ALA A 1 303 ? -32.393 -13.869 36.245 1.00 92.31 303 ALA A O 1
ATOM 2307 N N . GLU A 1 304 ? -34.460 -14.416 36.919 1.00 93.31 304 GLU A N 1
ATOM 2308 C CA . GLU A 1 304 ? -34.873 -15.005 35.645 1.00 93.31 304 GLU A CA 1
ATOM 2309 C C . GLU A 1 304 ? -34.824 -14.000 34.493 1.00 93.31 304 GLU A C 1
ATOM 2311 O O . GLU A 1 304 ? -34.354 -14.346 33.407 1.00 93.31 304 GLU A O 1
ATOM 2316 N N . ALA A 1 305 ? -35.264 -12.757 34.708 1.00 93.81 305 ALA A N 1
ATOM 2317 C CA . ALA A 1 305 ? -35.187 -11.702 33.703 1.00 93.81 305 ALA A CA 1
ATOM 2318 C C . ALA A 1 305 ? -33.731 -11.441 33.281 1.00 93.81 305 ALA A C 1
ATOM 2320 O O . ALA A 1 305 ? -33.424 -11.472 32.088 1.00 93.81 305 ALA A O 1
ATOM 2321 N N . ARG A 1 306 ? -32.806 -11.320 34.244 1.00 93.69 306 ARG A N 1
ATOM 2322 C CA . ARG A 1 306 ? -31.366 -11.155 33.970 1.00 93.69 306 ARG A CA 1
ATOM 2323 C C . ARG A 1 306 ? -30.780 -12.343 33.204 1.00 93.69 306 ARG A C 1
ATOM 2325 O O . ARG A 1 306 ? -30.011 -12.149 32.261 1.00 93.69 306 ARG A O 1
ATOM 2332 N N . TYR A 1 307 ? -31.154 -13.575 33.556 1.00 94.94 307 TYR A N 1
ATOM 2333 C CA . TYR A 1 307 ? -30.704 -14.763 32.821 1.00 94.94 307 TYR A CA 1
ATOM 2334 C C . TYR A 1 307 ? -31.255 -14.804 31.390 1.00 94.94 307 TYR A C 1
ATOM 2336 O O . TYR A 1 307 ? -30.528 -15.178 30.464 1.00 94.94 307 TYR A O 1
ATOM 2344 N N . ARG A 1 308 ? -32.507 -14.381 31.172 1.00 96.19 308 ARG A N 1
ATOM 2345 C CA . ARG A 1 308 ? -33.100 -14.274 29.827 1.00 96.19 308 ARG A CA 1
ATOM 2346 C C . ARG A 1 308 ? -32.383 -13.220 28.984 1.00 96.19 308 ARG A C 1
ATOM 2348 O O . ARG A 1 308 ? -32.065 -13.497 27.828 1.00 96.19 308 ARG A O 1
ATOM 2355 N N . GLU A 1 309 ? -32.057 -12.065 29.558 1.00 92.69 309 GLU A N 1
ATOM 2356 C CA . GLU A 1 309 ? -31.285 -11.011 28.888 1.00 92.69 309 GLU A CA 1
ATOM 2357 C C . GLU A 1 309 ? -29.867 -11.467 28.532 1.00 92.69 309 GLU A C 1
ATOM 2359 O O . GLU A 1 309 ? -29.432 -11.305 27.389 1.00 92.69 309 GLU A O 1
ATOM 2364 N N . MET A 1 310 ? -29.163 -12.111 29.468 1.00 93.00 310 MET A N 1
ATOM 2365 C CA . MET A 1 310 ? -27.831 -12.667 29.216 1.00 93.00 310 MET A CA 1
ATOM 2366 C C . MET A 1 310 ? -27.875 -13.730 28.113 1.00 93.00 310 MET A C 1
ATOM 2368 O O . MET A 1 310 ? -27.054 -13.713 27.195 1.00 93.00 310 MET A O 1
ATOM 2372 N N . THR A 1 311 ? -28.882 -14.605 28.143 1.00 93.44 311 THR A N 1
ATOM 2373 C CA . THR A 1 311 ? -29.103 -15.610 27.097 1.00 93.44 311 THR A CA 1
ATOM 2374 C C . THR A 1 311 ? -29.368 -14.954 25.740 1.00 93.44 311 THR A C 1
ATOM 2376 O O . THR A 1 311 ? -28.828 -15.397 24.726 1.00 93.44 311 THR A O 1
ATOM 2379 N N . ALA A 1 312 ? -30.163 -13.882 25.689 1.00 95.00 312 ALA A N 1
ATOM 2380 C CA . ALA A 1 312 ? -30.422 -13.136 24.458 1.00 95.00 312 ALA A CA 1
ATOM 2381 C C . ALA A 1 312 ? -29.153 -12.454 23.919 1.00 95.00 312 ALA A C 1
ATOM 2383 O O . ALA A 1 312 ? -28.896 -12.503 22.714 1.00 95.00 312 ALA A O 1
ATOM 2384 N N . LYS A 1 313 ? -28.322 -11.878 24.797 1.00 92.88 313 LYS A N 1
ATOM 2385 C CA . LYS A 1 313 ? -27.027 -11.284 24.430 1.00 92.88 313 LYS A CA 1
ATOM 2386 C C . LYS A 1 313 ? -26.072 -12.331 23.851 1.00 92.88 313 LYS A C 1
ATOM 2388 O O . LYS A 1 313 ? -25.514 -12.105 22.780 1.00 92.88 313 LYS A O 1
ATOM 2393 N N . LEU A 1 314 ? -25.938 -13.490 24.500 1.00 90.44 314 LEU A N 1
ATOM 2394 C CA . LEU A 1 314 ? -25.101 -14.593 24.011 1.00 90.44 314 LEU A CA 1
ATOM 2395 C C . LEU A 1 314 ? -25.593 -15.136 22.662 1.00 90.44 314 LEU A C 1
ATOM 2397 O O . LEU A 1 314 ? -24.784 -15.382 21.771 1.00 90.44 314 LEU A O 1
ATOM 2401 N N . LYS A 1 315 ? -26.912 -15.253 22.463 1.00 94.25 315 LYS A N 1
ATOM 2402 C CA . LYS A 1 315 ? -27.490 -15.639 21.163 1.00 94.25 315 LYS A CA 1
ATOM 2403 C C . LYS A 1 315 ? -27.151 -14.634 20.060 1.00 94.25 315 LYS A C 1
ATOM 2405 O O . LYS A 1 315 ? -26.727 -15.051 18.987 1.00 94.25 315 LYS A O 1
ATOM 2410 N N . ARG A 1 316 ? -27.266 -13.327 20.329 1.00 92.94 316 ARG A N 1
ATOM 2411 C CA . ARG A 1 316 ? -26.881 -12.274 19.370 1.00 92.94 316 ARG A CA 1
ATOM 2412 C C . ARG A 1 316 ? -25.394 -12.337 19.021 1.00 92.94 316 ARG A C 1
ATOM 2414 O O . ARG A 1 316 ? -25.056 -12.249 17.846 1.00 92.94 316 ARG A O 1
ATOM 2421 N N . LEU A 1 317 ? -24.518 -12.540 20.009 1.00 88.25 317 LEU A N 1
ATOM 2422 C CA . LEU A 1 317 ? -23.078 -12.699 19.769 1.00 88.25 317 LEU A CA 1
ATOM 2423 C C . LEU A 1 317 ? -22.783 -13.925 18.895 1.00 88.25 317 LEU A C 1
ATOM 2425 O O . LEU A 1 317 ? -22.092 -13.797 17.889 1.00 88.25 317 LEU A O 1
ATOM 2429 N N . LEU A 1 318 ? -23.390 -15.077 19.194 1.00 91.69 318 LEU A N 1
ATOM 2430 C CA . LEU A 1 318 ? -23.250 -16.280 18.366 1.00 91.69 318 LEU A CA 1
ATOM 2431 C C . LEU A 1 318 ? -23.775 -16.080 16.938 1.00 91.69 318 LEU A C 1
ATOM 2433 O O . LEU A 1 318 ? -23.216 -16.624 15.986 1.00 91.69 318 LEU A O 1
ATOM 2437 N N . GLU A 1 319 ? -24.854 -15.321 16.751 1.00 94.50 319 GLU A N 1
ATOM 2438 C CA . GLU A 1 319 ? -25.359 -14.984 15.418 1.00 94.50 319 GLU A CA 1
ATOM 2439 C C . GLU A 1 319 ? -24.389 -14.092 14.639 1.00 94.50 319 GLU A C 1
ATOM 2441 O O . GLU A 1 319 ? -24.166 -14.339 13.450 1.00 94.50 319 GLU A O 1
ATOM 2446 N N . VAL A 1 320 ? -23.782 -13.099 15.295 1.00 88.56 320 VAL A N 1
ATOM 2447 C CA . VAL A 1 320 ? -22.741 -12.247 14.703 1.00 88.56 320 VAL A CA 1
ATOM 2448 C C . VAL A 1 320 ? -21.514 -13.080 14.333 1.00 88.56 320 VAL A C 1
ATOM 2450 O O . VAL A 1 320 ? -21.063 -13.012 13.193 1.00 88.56 320 VAL A O 1
ATOM 2453 N N . GLU A 1 321 ? -21.030 -13.948 15.221 1.00 91.44 321 GLU A N 1
ATOM 2454 C CA . GLU A 1 321 ? -19.906 -14.847 14.930 1.00 91.44 321 GLU A CA 1
ATOM 2455 C C . GLU A 1 321 ? -20.212 -15.801 13.770 1.00 91.44 321 GLU A C 1
ATOM 2457 O O . GLU A 1 321 ? -19.385 -15.987 12.877 1.00 91.44 321 GLU A O 1
ATOM 2462 N N . ARG A 1 322 ? -21.427 -16.361 13.708 1.00 93.38 322 ARG A N 1
ATOM 2463 C CA . ARG A 1 322 ? -21.865 -17.198 12.578 1.00 93.38 322 ARG A CA 1
ATOM 2464 C C . ARG A 1 322 ? -21.903 -16.416 11.267 1.00 93.38 322 ARG A C 1
ATOM 2466 O O . ARG A 1 322 ? -21.528 -16.970 10.232 1.00 93.38 322 ARG A O 1
ATOM 2473 N N . ARG A 1 323 ? -22.353 -15.156 11.278 1.00 90.06 323 ARG A N 1
ATOM 2474 C CA . ARG A 1 323 ? -22.325 -14.278 10.094 1.00 90.06 323 ARG A CA 1
ATOM 2475 C C . ARG A 1 323 ? -20.888 -13.960 9.682 1.00 90.06 323 ARG A C 1
ATOM 2477 O O . ARG A 1 323 ? -20.569 -14.122 8.507 1.00 90.06 323 ARG A O 1
ATOM 2484 N N . ASN A 1 324 ? -20.019 -13.631 10.635 1.00 83.06 324 ASN A N 1
ATOM 2485 C CA . ASN A 1 324 ? -18.601 -13.368 10.391 1.00 83.06 324 ASN A CA 1
ATOM 2486 C C . ASN A 1 324 ? -17.895 -14.597 9.804 1.00 83.06 324 ASN A C 1
ATOM 2488 O O . ASN A 1 324 ? -17.213 -14.486 8.789 1.00 83.06 324 ASN A O 1
ATOM 2492 N N . LEU A 1 325 ? -18.128 -15.793 10.352 1.00 88.94 325 LEU A N 1
ATOM 2493 C CA . LEU A 1 325 ? -17.572 -17.037 9.809 1.00 88.94 325 LEU A CA 1
ATOM 2494 C C . LEU A 1 325 ? -18.056 -17.326 8.386 1.00 88.94 325 LEU A C 1
ATOM 2496 O O . LEU A 1 325 ? -17.267 -17.770 7.552 1.00 88.94 325 LEU A O 1
ATOM 2500 N N . ARG A 1 326 ? -19.335 -17.075 8.076 1.00 93.56 326 ARG A N 1
ATOM 2501 C CA . ARG A 1 326 ? -19.841 -17.193 6.698 1.00 93.56 326 ARG A CA 1
ATOM 2502 C C . ARG A 1 326 ? -19.149 -16.193 5.774 1.00 93.56 326 ARG A C 1
ATOM 2504 O O . ARG A 1 326 ? -18.698 -16.604 4.710 1.00 93.56 326 ARG A O 1
ATOM 2511 N N . ALA A 1 327 ? -19.002 -14.936 6.194 1.00 86.50 327 ALA A N 1
ATOM 2512 C CA . ALA A 1 327 ? -18.317 -13.903 5.421 1.00 86.50 327 ALA A CA 1
ATOM 2513 C C . ALA A 1 327 ? -16.855 -14.285 5.128 1.00 86.50 327 ALA A C 1
ATOM 2515 O O . ALA A 1 327 ? -16.441 -14.273 3.968 1.00 86.50 327 ALA A O 1
ATOM 2516 N N . VAL A 1 328 ? -16.107 -14.740 6.139 1.00 86.19 328 VAL A N 1
ATOM 2517 C CA . VAL A 1 328 ? -14.716 -15.204 5.982 1.00 86.19 328 VAL A CA 1
ATOM 2518 C C . VAL A 1 328 ? -14.629 -16.403 5.038 1.00 86.19 328 VAL A C 1
ATOM 2520 O O . VAL A 1 328 ? -13.791 -16.411 4.140 1.00 86.19 328 VAL A O 1
ATOM 2523 N N . ARG A 1 329 ? -15.521 -17.395 5.167 1.00 90.94 329 ARG A N 1
ATOM 2524 C CA . ARG A 1 329 ? -15.558 -18.546 4.246 1.00 90.94 329 ARG A CA 1
ATOM 2525 C C . ARG A 1 329 ? -15.839 -18.118 2.807 1.00 90.94 329 ARG A C 1
ATOM 2527 O O . ARG A 1 329 ? -15.174 -18.602 1.897 1.00 90.94 329 ARG A O 1
ATOM 2534 N N . THR A 1 330 ? -16.778 -17.194 2.593 1.00 90.44 330 THR A N 1
ATOM 2535 C CA . THR A 1 330 ? -17.062 -16.668 1.248 1.00 90.44 330 THR A CA 1
ATOM 2536 C C . THR A 1 330 ? -15.900 -15.856 0.679 1.00 90.44 330 THR A C 1
ATOM 2538 O O . THR A 1 330 ? -15.610 -15.980 -0.506 1.00 90.44 330 THR A O 1
ATOM 2541 N N . ALA A 1 331 ? -15.198 -15.074 1.506 1.00 82.25 331 ALA A N 1
ATOM 2542 C CA . ALA A 1 331 ? -14.013 -14.329 1.090 1.00 82.25 331 ALA A CA 1
ATOM 2543 C C . ALA A 1 331 ? -12.863 -15.274 0.711 1.00 82.25 331 ALA A C 1
ATOM 2545 O O . ALA A 1 331 ? -12.272 -15.125 -0.353 1.00 82.25 331 ALA A O 1
ATOM 2546 N N . HIS A 1 332 ? -12.613 -16.308 1.518 1.00 85.94 332 HIS A N 1
ATOM 2547 C CA . HIS A 1 332 ? -11.590 -17.307 1.221 1.00 85.94 332 HIS A CA 1
ATOM 2548 C C . HIS A 1 332 ? -11.894 -18.097 -0.061 1.00 85.94 332 HIS A C 1
ATOM 2550 O O . HIS A 1 332 ? -11.001 -18.314 -0.876 1.00 85.94 332 HIS A O 1
ATOM 2556 N N . ALA A 1 333 ? -13.157 -18.480 -0.280 1.00 89.25 333 ALA A N 1
ATOM 2557 C CA . ALA A 1 333 ? -13.575 -19.139 -1.516 1.00 89.25 333 ALA A CA 1
ATOM 2558 C C . ALA A 1 333 ? -13.352 -18.247 -2.752 1.00 89.25 333 ALA A C 1
ATOM 2560 O O . ALA A 1 333 ? -12.845 -18.725 -3.766 1.00 89.25 333 ALA A O 1
ATOM 2561 N N . ARG A 1 334 ? -13.661 -16.945 -2.654 1.00 84.19 334 ARG A N 1
ATOM 2562 C CA . ARG A 1 334 ? -13.375 -15.964 -3.717 1.00 84.19 334 ARG A CA 1
ATOM 2563 C C . ARG A 1 334 ? -11.878 -15.817 -3.976 1.00 84.19 334 ARG A C 1
ATOM 2565 O O . ARG A 1 334 ? -11.469 -15.750 -5.128 1.00 84.19 334 ARG A O 1
ATOM 2572 N N . ASP A 1 335 ? -11.061 -15.808 -2.929 1.00 79.88 335 ASP A N 1
ATOM 2573 C CA . ASP A 1 335 ? -9.606 -15.720 -3.063 1.00 79.88 335 ASP A CA 1
ATOM 2574 C C . ASP A 1 335 ? -9.003 -16.948 -3.742 1.00 79.88 335 ASP A C 1
ATOM 2576 O O . ASP A 1 335 ? -8.111 -16.806 -4.577 1.00 79.88 335 ASP A O 1
ATOM 2580 N N . LEU A 1 336 ? -9.498 -18.145 -3.420 1.00 85.62 336 LEU A N 1
ATOM 2581 C CA . LEU A 1 336 ? -9.107 -19.365 -4.122 1.00 85.62 336 LEU A CA 1
ATOM 2582 C C . LEU A 1 336 ? -9.503 -19.296 -5.600 1.00 85.62 336 LEU A C 1
ATOM 2584 O O . LEU A 1 336 ? -8.666 -19.576 -6.453 1.00 85.62 336 LEU A O 1
ATOM 2588 N N . GLN A 1 337 ? -10.723 -18.849 -5.908 1.00 85.75 337 GLN A N 1
ATOM 2589 C CA . GLN A 1 337 ? -11.174 -18.678 -7.289 1.00 85.75 337 GLN A CA 1
ATOM 2590 C C . GLN A 1 337 ? -10.296 -17.672 -8.057 1.00 85.75 337 GLN A C 1
ATOM 2592 O O . GLN A 1 337 ? -9.817 -17.976 -9.148 1.00 85.75 337 GLN A O 1
ATOM 2597 N N . ALA A 1 338 ? -9.980 -16.520 -7.461 1.00 81.75 338 ALA A N 1
ATOM 2598 C CA . ALA A 1 338 ? -9.101 -15.521 -8.072 1.00 81.75 338 ALA A CA 1
ATOM 2599 C C . ALA A 1 338 ? -7.671 -16.048 -8.305 1.00 81.75 338 ALA A C 1
ATOM 2601 O O . ALA A 1 338 ? -7.070 -15.769 -9.343 1.00 81.75 338 ALA A O 1
ATOM 2602 N N . ARG A 1 339 ? -7.128 -16.851 -7.375 1.00 84.50 339 ARG A N 1
ATOM 2603 C CA . ARG A 1 339 ? -5.828 -17.523 -7.565 1.00 84.50 339 ARG A CA 1
ATOM 2604 C C . ARG A 1 339 ? -5.873 -18.495 -8.737 1.00 84.50 339 ARG A C 1
ATOM 2606 O O . ARG A 1 339 ? -4.974 -18.463 -9.570 1.00 84.50 339 ARG A O 1
ATOM 2613 N N . THR A 1 340 ? -6.936 -19.293 -8.850 1.00 91.25 340 THR A N 1
ATOM 2614 C CA . THR A 1 340 ? -7.088 -20.221 -9.979 1.00 91.25 340 THR A CA 1
ATOM 2615 C C . THR A 1 340 ? -7.232 -19.500 -11.319 1.00 91.25 340 THR A C 1
ATOM 2617 O O . THR A 1 340 ? -6.725 -19.993 -12.324 1.00 91.25 340 THR A O 1
ATOM 2620 N N . GLU A 1 341 ? -7.851 -18.314 -11.345 1.00 92.00 341 GLU A N 1
ATOM 2621 C CA . GLU A 1 341 ? -7.935 -17.484 -12.554 1.00 92.00 341 GLU A CA 1
ATOM 2622 C C . GLU A 1 341 ? -6.556 -16.952 -12.971 1.00 92.00 341 GLU A C 1
ATOM 2624 O O . GLU A 1 341 ? -6.164 -17.135 -14.122 1.00 92.00 341 GLU A O 1
ATOM 2629 N N . LEU A 1 342 ? -5.781 -16.364 -12.049 1.00 92.06 342 LEU A N 1
ATOM 2630 C CA . LEU A 1 342 ? -4.425 -15.878 -12.352 1.00 92.06 342 LEU A CA 1
ATOM 2631 C C . LEU A 1 342 ? -3.487 -17.007 -12.793 1.00 92.06 342 LEU A C 1
ATOM 2633 O O . LEU A 1 342 ? -2.731 -16.845 -13.751 1.00 92.06 342 LEU A O 1
ATOM 2637 N N . GLU A 1 343 ? -3.551 -18.162 -12.129 1.00 92.81 343 GLU A N 1
ATOM 2638 C CA . GLU A 1 343 ? -2.791 -19.348 -12.531 1.00 92.81 343 GLU A CA 1
ATOM 2639 C C . GLU A 1 343 ? -3.186 -19.829 -13.933 1.00 92.81 343 GLU A C 1
ATOM 2641 O O . GLU A 1 343 ? -2.315 -20.193 -14.726 1.00 92.81 343 GLU A O 1
ATOM 2646 N N . GLY A 1 344 ? -4.483 -19.808 -14.256 1.00 93.06 344 GLY A N 1
ATOM 2647 C CA . GLY A 1 344 ? -4.993 -20.151 -15.582 1.00 93.06 344 GLY A CA 1
ATOM 2648 C C . GLY A 1 344 ? -4.466 -19.217 -16.671 1.00 93.06 344 GLY A C 1
ATOM 2649 O O . GLY A 1 344 ? -3.963 -19.691 -17.690 1.00 93.06 344 GLY A O 1
ATOM 2650 N N . LEU A 1 345 ? -4.506 -17.902 -16.433 1.00 94.44 345 LEU A N 1
ATOM 2651 C CA . LEU A 1 345 ? -3.992 -16.896 -17.371 1.00 94.44 345 LEU A CA 1
ATOM 2652 C C . LEU A 1 345 ? -2.476 -17.027 -17.573 1.00 94.44 345 LEU A C 1
ATOM 2654 O O . LEU A 1 345 ? -1.994 -16.957 -18.704 1.00 94.44 345 LEU A O 1
ATOM 2658 N N . LEU A 1 346 ? -1.723 -17.301 -16.503 1.00 95.31 346 LEU A N 1
ATOM 2659 C CA . LEU A 1 346 ? -0.280 -17.526 -16.585 1.00 95.31 346 LEU A CA 1
ATOM 2660 C C . LEU A 1 346 ? 0.072 -18.795 -17.373 1.00 95.31 346 LEU A C 1
ATOM 2662 O O . LEU A 1 346 ? 0.993 -18.766 -18.190 1.00 95.31 346 LEU A O 1
ATOM 2666 N N . ARG A 1 347 ? -0.667 -19.896 -17.178 1.00 94.44 347 ARG A N 1
ATOM 2667 C CA . ARG A 1 347 ? -0.483 -21.120 -17.976 1.00 94.44 347 ARG A CA 1
ATOM 2668 C C . ARG A 1 347 ? -0.780 -20.877 -19.453 1.00 94.44 347 ARG A C 1
ATOM 2670 O O . ARG A 1 347 ? 0.022 -21.294 -20.282 1.00 94.44 347 ARG A O 1
ATOM 2677 N N . ALA A 1 348 ? -1.861 -20.162 -19.771 1.00 95.69 348 ALA A N 1
ATOM 2678 C CA . ALA A 1 348 ? -2.207 -19.818 -21.149 1.00 95.69 348 ALA A CA 1
ATOM 2679 C C . ALA A 1 348 ? -1.096 -18.996 -21.829 1.00 95.69 348 ALA A C 1
ATOM 2681 O O . ALA A 1 348 ? -0.619 -19.376 -22.895 1.00 95.69 348 ALA A O 1
ATOM 2682 N N . CYS A 1 349 ? -0.589 -17.947 -21.168 1.00 96.50 349 CYS A N 1
ATOM 2683 C CA . CYS A 1 349 ? 0.514 -17.141 -21.706 1.00 96.50 349 CYS A CA 1
ATOM 2684 C C . CYS A 1 349 ? 1.797 -17.970 -21.900 1.00 96.50 349 CYS A C 1
ATOM 2686 O O . CYS A 1 349 ? 2.495 -17.824 -22.903 1.00 96.50 349 CYS A O 1
ATOM 2688 N N . ALA A 1 350 ? 2.111 -18.869 -20.960 1.00 95.69 350 ALA A N 1
ATOM 2689 C CA . ALA A 1 350 ? 3.261 -19.762 -21.081 1.00 95.69 350 ALA A CA 1
ATOM 2690 C C . ALA A 1 350 ? 3.110 -20.768 -22.239 1.00 95.69 350 ALA A C 1
ATOM 2692 O O . ALA A 1 350 ? 4.101 -21.104 -22.890 1.00 95.69 350 ALA A O 1
ATOM 2693 N N . GLU A 1 351 ? 1.895 -21.250 -22.511 1.00 96.00 351 GLU A N 1
ATOM 2694 C CA . GLU A 1 351 ? 1.601 -22.102 -23.667 1.00 96.00 351 GLU A CA 1
ATOM 2695 C C . GLU A 1 351 ? 1.719 -21.345 -24.992 1.00 96.00 351 GLU A C 1
ATOM 2697 O O . GLU A 1 351 ? 2.276 -21.891 -25.945 1.00 96.00 351 GLU A O 1
ATOM 2702 N N . ASP A 1 352 ? 1.264 -20.094 -25.059 1.00 95.44 352 ASP A N 1
ATOM 2703 C CA . ASP A 1 352 ? 1.372 -19.276 -26.270 1.00 95.44 352 ASP A CA 1
ATOM 2704 C C . ASP A 1 352 ? 2.836 -18.990 -26.627 1.00 95.44 352 ASP A C 1
ATOM 2706 O O . ASP A 1 352 ? 3.252 -19.230 -27.763 1.00 95.44 352 ASP A O 1
ATOM 2710 N N . VAL A 1 353 ? 3.665 -18.626 -25.642 1.00 96.94 353 VAL A N 1
ATOM 2711 C CA . VAL A 1 353 ? 5.117 -18.475 -25.848 1.00 96.94 353 VAL A CA 1
ATOM 2712 C C . VAL A 1 353 ? 5.769 -19.814 -26.209 1.00 96.94 353 VAL A C 1
ATOM 2714 O O . VAL A 1 353 ? 6.628 -19.874 -27.089 1.00 96.94 353 VAL A O 1
ATOM 2717 N N . ARG A 1 354 ? 5.330 -20.936 -25.617 1.00 95.25 354 ARG A N 1
ATOM 2718 C CA . ARG A 1 354 ? 5.810 -22.277 -26.007 1.00 95.25 354 ARG A CA 1
ATOM 2719 C C . ARG A 1 354 ? 5.499 -22.590 -27.474 1.00 95.25 354 ARG A C 1
ATOM 2721 O O . ARG A 1 354 ? 6.351 -23.167 -28.159 1.00 95.25 354 ARG A O 1
ATOM 2728 N N . ARG A 1 355 ? 4.301 -22.244 -27.958 1.00 94.94 355 ARG A N 1
ATOM 2729 C CA . ARG A 1 355 ? 3.909 -22.404 -29.368 1.00 94.94 355 ARG A CA 1
ATOM 2730 C C . ARG A 1 355 ? 4.766 -21.518 -30.270 1.00 94.94 355 ARG A C 1
ATOM 2732 O O . ARG A 1 355 ? 5.249 -22.016 -31.282 1.00 94.94 355 ARG A O 1
ATOM 2739 N N . GLU A 1 356 ? 5.033 -20.275 -29.871 1.00 94.69 356 GLU A N 1
ATOM 2740 C CA . GLU A 1 356 ? 5.895 -19.342 -30.608 1.00 94.69 356 GLU A CA 1
ATOM 2741 C C . GLU A 1 356 ? 7.342 -19.861 -30.724 1.00 94.69 356 GLU A C 1
ATOM 2743 O O . GLU A 1 356 ? 7.882 -19.946 -31.827 1.00 94.69 356 GLU A O 1
ATOM 2748 N N . ILE A 1 357 ? 7.951 -20.321 -29.624 1.00 93.38 357 ILE A N 1
ATOM 2749 C CA . ILE A 1 357 ? 9.297 -20.929 -29.630 1.00 93.38 357 ILE A CA 1
ATOM 2750 C C . ILE A 1 357 ? 9.328 -22.172 -30.526 1.00 93.38 357 ILE A C 1
ATOM 2752 O O . ILE A 1 357 ? 10.281 -22.385 -31.280 1.00 93.38 357 ILE A O 1
ATOM 2756 N N . SER A 1 358 ? 8.292 -23.012 -30.442 1.00 91.19 358 SER A N 1
ATOM 2757 C CA . SER A 1 358 ? 8.186 -24.221 -31.265 1.00 91.19 358 SER A CA 1
ATOM 2758 C C . SER A 1 358 ? 8.071 -23.866 -32.750 1.00 91.19 358 SER A C 1
ATOM 2760 O O . SER A 1 358 ? 8.735 -24.495 -33.577 1.00 91.19 358 SER A O 1
ATOM 2762 N N . ALA A 1 359 ? 7.309 -22.818 -33.081 1.00 91.44 359 ALA A N 1
ATOM 2763 C CA . ALA A 1 359 ? 7.181 -22.287 -34.432 1.00 91.44 359 ALA A CA 1
ATOM 2764 C C . ALA A 1 359 ? 8.518 -21.732 -34.949 1.00 91.44 359 ALA A C 1
ATOM 2766 O O . ALA A 1 359 ? 8.962 -22.157 -36.015 1.00 91.44 359 ALA A O 1
ATOM 2767 N N . HIS A 1 360 ? 9.220 -20.893 -34.178 1.00 91.19 360 HIS A N 1
ATOM 2768 C CA . HIS A 1 360 ? 10.540 -20.367 -34.553 1.00 91.19 360 HIS A CA 1
ATOM 2769 C C . HIS A 1 360 ? 11.563 -21.478 -34.795 1.00 91.19 360 HIS A C 1
ATOM 2771 O O . HIS A 1 360 ? 12.224 -21.495 -35.831 1.00 91.19 360 HIS A O 1
ATOM 2777 N N . ARG A 1 361 ? 11.630 -22.470 -33.899 1.00 88.12 361 ARG A N 1
ATOM 2778 C CA . ARG A 1 361 ? 12.539 -23.617 -34.055 1.00 88.12 361 ARG A CA 1
ATOM 2779 C C . ARG A 1 361 ? 12.194 -24.487 -35.260 1.00 88.12 361 ARG A C 1
ATOM 2781 O O . ARG A 1 361 ? 13.094 -25.075 -35.860 1.00 88.12 361 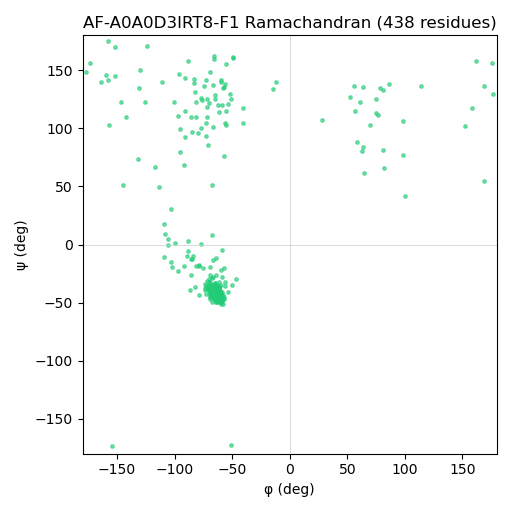ARG A O 1
ATOM 2788 N N . SER A 1 362 ? 10.911 -24.604 -35.603 1.00 85.38 362 SER A N 1
ATOM 2789 C CA . SER A 1 362 ? 10.477 -25.326 -36.804 1.00 85.38 362 SER A CA 1
ATOM 2790 C C . SER A 1 362 ? 10.783 -24.549 -38.091 1.00 85.38 362 SER A C 1
ATOM 2792 O O . SER A 1 362 ? 11.226 -25.154 -39.065 1.00 85.38 362 SER A O 1
ATOM 2794 N N . GLY A 1 363 ? 10.641 -23.218 -38.073 1.00 82.75 363 GLY A N 1
ATOM 2795 C CA . GLY A 1 363 ? 10.938 -22.331 -39.199 1.00 82.75 363 GLY A CA 1
ATOM 2796 C C . GLY A 1 363 ? 12.433 -22.227 -39.507 1.00 82.75 363 GLY A C 1
ATOM 2797 O O . GLY A 1 363 ? 12.822 -22.330 -40.666 1.00 82.75 363 GLY A O 1
ATOM 2798 N N . GLU A 1 364 ? 13.288 -22.129 -38.485 1.00 78.69 364 GLU A N 1
ATOM 2799 C CA . GLU A 1 364 ? 14.750 -22.122 -38.665 1.00 78.69 364 GLU A CA 1
ATOM 2800 C C . GLU A 1 364 ? 15.293 -23.464 -39.182 1.00 78.69 364 GLU A C 1
ATOM 2802 O O . GLU A 1 364 ? 16.307 -23.507 -39.878 1.00 78.69 364 GLU A O 1
ATOM 2807 N N . ARG A 1 365 ? 14.612 -24.578 -38.883 1.00 69.44 365 ARG A N 1
ATOM 2808 C CA . ARG A 1 365 ? 15.015 -25.917 -39.343 1.00 69.44 365 ARG A CA 1
ATOM 2809 C C . ARG A 1 365 ? 14.513 -26.288 -40.735 1.00 69.44 365 ARG A C 1
ATOM 2811 O O . ARG A 1 365 ? 15.033 -27.246 -41.299 1.00 69.44 365 ARG A O 1
ATOM 2818 N N . ALA A 1 366 ? 13.584 -25.538 -41.327 1.00 63.84 366 ALA A N 1
ATOM 2819 C CA . ALA A 1 366 ? 13.074 -25.817 -42.673 1.00 63.84 366 ALA A CA 1
ATOM 2820 C C . ALA A 1 366 ? 14.144 -25.697 -43.788 1.00 63.84 366 ALA A C 1
ATOM 2822 O O . ALA A 1 366 ? 13.918 -26.169 -44.899 1.00 63.84 366 ALA A O 1
ATOM 2823 N N . GLY A 1 367 ? 15.328 -25.135 -43.497 1.00 65.75 367 GLY A N 1
ATOM 2824 C CA . GLY A 1 367 ? 16.488 -25.113 -44.402 1.00 65.75 367 GLY A CA 1
ATOM 2825 C C . GLY A 1 367 ? 17.434 -26.324 -44.313 1.00 65.75 367 GLY A C 1
ATOM 2826 O O . GLY A 1 367 ? 18.365 -26.419 -45.108 1.00 65.75 367 GLY A O 1
ATOM 2827 N N . GLY A 1 368 ? 17.232 -27.256 -43.373 1.00 59.88 368 GLY A N 1
ATOM 2828 C CA . GLY A 1 368 ? 18.073 -28.446 -43.207 1.00 59.88 368 GLY A CA 1
ATOM 2829 C C . GLY A 1 368 ? 17.234 -29.720 -43.232 1.00 59.88 368 GLY A C 1
ATOM 2830 O O . GLY A 1 368 ? 16.337 -29.875 -42.412 1.00 59.88 368 GLY A O 1
ATOM 2831 N N . ALA A 1 369 ? 17.533 -30.645 -44.149 1.00 56.62 369 ALA A N 1
ATOM 2832 C CA . ALA A 1 369 ? 16.819 -31.907 -44.396 1.00 56.62 369 ALA A CA 1
ATOM 2833 C C . ALA A 1 369 ? 16.936 -32.948 -43.249 1.00 56.62 369 ALA A C 1
ATOM 2835 O O . ALA A 1 369 ? 17.311 -34.103 -43.451 1.00 56.62 369 ALA A O 1
ATOM 2836 N N . GLY A 1 370 ? 16.640 -32.535 -42.017 1.00 54.94 370 GLY A N 1
ATOM 2837 C CA . GLY A 1 370 ? 16.690 -33.341 -40.807 1.00 54.94 370 GLY A CA 1
ATOM 2838 C C . GLY A 1 370 ? 15.318 -33.901 -40.442 1.00 54.94 370 GLY A C 1
ATOM 2839 O O . GLY A 1 370 ? 14.423 -33.172 -40.034 1.00 54.94 370 GLY A O 1
ATOM 2840 N N . ARG A 1 371 ? 15.203 -35.220 -40.584 1.00 58.75 371 ARG A N 1
ATOM 2841 C CA . ARG A 1 371 ? 14.170 -36.162 -40.116 1.00 58.75 371 ARG A CA 1
ATOM 2842 C C . ARG A 1 371 ? 13.190 -35.633 -39.028 1.00 58.75 371 ARG A C 1
ATOM 2844 O O . ARG A 1 371 ? 13.648 -35.115 -38.007 1.00 58.75 371 ARG A O 1
ATOM 2851 N N . PRO A 1 372 ? 11.863 -35.860 -39.165 1.00 56.03 372 PRO A N 1
ATOM 2852 C CA . PRO A 1 372 ? 10.834 -35.412 -38.220 1.00 56.03 372 PRO A CA 1
ATOM 2853 C C . PRO A 1 372 ? 10.904 -36.213 -36.911 1.00 56.03 372 PRO A C 1
ATOM 2855 O O . PRO A 1 372 ? 10.261 -37.246 -36.736 1.00 56.03 372 PRO A O 1
ATOM 2858 N N . GLY A 1 373 ? 11.755 -35.766 -35.992 1.00 55.66 373 GLY A N 1
ATOM 2859 C CA . GLY A 1 373 ? 11.894 -36.353 -34.666 1.00 55.66 373 GLY A CA 1
ATOM 2860 C C . GLY A 1 373 ? 10.876 -35.766 -33.697 1.00 55.66 373 GLY A C 1
ATOM 2861 O O . GLY A 1 373 ? 11.015 -34.610 -33.317 1.00 55.66 373 GLY A O 1
ATOM 2862 N N . SER A 1 374 ? 9.892 -36.588 -33.315 1.00 57.88 374 SER A N 1
ATOM 2863 C CA . SER A 1 374 ? 9.128 -36.585 -32.055 1.00 57.88 374 SER A CA 1
ATOM 2864 C C . SER A 1 374 ? 8.988 -35.226 -31.360 1.00 57.88 374 SER A C 1
ATOM 2866 O O . SER A 1 374 ? 9.932 -34.769 -30.716 1.00 57.88 374 SER A O 1
ATOM 2868 N N . GLY A 1 375 ? 7.785 -34.640 -31.419 1.00 62.03 375 GLY A N 1
ATOM 2869 C CA . GLY A 1 375 ? 7.377 -33.407 -30.734 1.00 62.03 375 GLY A CA 1
ATOM 2870 C C . GLY A 1 375 ? 7.549 -33.477 -29.217 1.00 62.03 375 GLY A C 1
ATOM 2871 O O . GLY A 1 375 ? 6.596 -33.655 -28.466 1.00 62.03 375 GLY A O 1
ATOM 2872 N N . ARG A 1 376 ? 8.793 -33.360 -28.763 1.00 74.88 376 ARG A N 1
ATOM 2873 C CA . ARG A 1 376 ? 9.151 -33.291 -27.358 1.00 74.88 376 ARG A CA 1
ATOM 2874 C C . ARG A 1 376 ? 8.708 -31.929 -26.854 1.00 74.88 376 ARG A C 1
ATOM 2876 O O . ARG A 1 376 ? 9.280 -30.909 -27.233 1.00 74.88 376 ARG A O 1
ATOM 2883 N N . GLU A 1 377 ? 7.675 -31.942 -26.025 1.00 79.75 377 GLU A N 1
ATOM 2884 C CA . GLU A 1 377 ? 7.150 -30.758 -25.362 1.00 79.75 377 GLU A CA 1
ATOM 2885 C C . GLU A 1 377 ? 8.287 -29.995 -24.666 1.00 79.75 377 GLU A C 1
ATOM 2887 O O . GLU A 1 377 ? 9.055 -30.557 -23.877 1.00 79.75 377 GLU A O 1
ATOM 2892 N N . VAL A 1 378 ? 8.431 -28.711 -24.993 1.00 83.44 378 VAL A N 1
ATOM 2893 C CA . VAL A 1 378 ? 9.439 -27.842 -24.382 1.00 83.44 378 VAL A CA 1
ATOM 2894 C C . VAL A 1 378 ? 8.989 -27.540 -22.955 1.00 83.44 378 VAL A C 1
ATOM 2896 O O . VAL A 1 378 ? 8.070 -26.756 -22.738 1.00 83.44 378 VAL A O 1
ATOM 2899 N N . ALA A 1 379 ? 9.614 -28.178 -21.966 1.00 90.50 379 ALA A N 1
ATOM 2900 C CA . ALA A 1 379 ? 9.302 -27.940 -20.559 1.00 90.50 379 ALA A CA 1
ATOM 2901 C C . ALA A 1 379 ? 9.530 -26.462 -20.183 1.00 90.50 379 ALA A C 1
ATOM 2903 O O . ALA A 1 379 ? 10.529 -25.870 -20.592 1.00 90.50 379 ALA A O 1
ATOM 2904 N N . VAL A 1 380 ? 8.659 -25.881 -19.346 1.00 85.56 380 VAL A N 1
ATOM 2905 C CA . VAL A 1 380 ? 8.756 -24.466 -18.909 1.00 85.56 380 VAL A CA 1
ATOM 2906 C C . VAL A 1 380 ? 10.111 -24.152 -18.261 1.00 85.56 380 VAL A C 1
ATOM 2908 O O . VAL A 1 380 ? 10.653 -23.067 -18.434 1.00 85.56 380 VAL A O 1
ATOM 2911 N N . ALA A 1 381 ? 10.722 -25.128 -17.582 1.00 91.31 381 ALA A N 1
ATOM 2912 C CA . ALA A 1 381 ? 12.050 -24.977 -16.984 1.00 91.31 381 ALA A CA 1
ATOM 2913 C C . ALA A 1 381 ? 13.158 -24.642 -18.005 1.00 91.31 381 ALA A C 1
ATOM 2915 O O . ALA A 1 381 ? 14.186 -24.088 -17.626 1.00 91.31 381 ALA A O 1
ATOM 2916 N N . SER A 1 382 ? 12.947 -24.950 -19.289 1.00 92.94 382 SER A N 1
ATOM 2917 C CA . SER A 1 382 ? 13.891 -24.657 -20.375 1.00 92.94 382 SER A CA 1
ATOM 2918 C C . SER A 1 382 ? 13.708 -23.279 -21.018 1.00 92.94 382 SER A C 1
ATOM 2920 O O . SER A 1 382 ? 14.421 -22.964 -21.968 1.00 92.94 382 SER A O 1
ATOM 2922 N N . PHE A 1 383 ? 12.777 -22.461 -20.516 1.00 96.44 383 PHE A N 1
ATOM 2923 C CA . PHE A 1 383 ? 12.559 -21.104 -21.015 1.00 96.44 383 PHE A CA 1
ATOM 2924 C C . PHE A 1 383 ? 13.787 -20.244 -20.733 1.00 96.44 383 PHE A C 1
ATOM 2926 O O . PHE A 1 383 ? 14.257 -20.179 -19.586 1.00 96.44 383 PHE A O 1
ATOM 2933 N N . SER A 1 384 ? 14.272 -19.574 -21.779 1.00 96.25 384 SER A N 1
ATOM 2934 C CA . SER A 1 384 ? 15.326 -18.574 -21.659 1.00 96.25 384 SER A CA 1
ATOM 2935 C C . SER A 1 384 ? 14.824 -17.359 -20.863 1.00 96.25 384 SER A C 1
ATOM 2937 O O . SER A 1 384 ? 13.612 -17.185 -20.702 1.00 96.25 384 SER A O 1
ATOM 2939 N N . PRO A 1 385 ? 15.718 -16.502 -20.338 1.00 96.31 385 PRO A N 1
ATOM 2940 C CA . PRO A 1 385 ? 15.311 -15.268 -19.668 1.00 96.31 385 PRO A CA 1
ATOM 2941 C C . PRO A 1 385 ? 14.396 -14.395 -20.540 1.00 96.31 385 PRO A C 1
ATOM 2943 O O . PRO A 1 385 ? 13.373 -13.930 -20.049 1.00 96.31 385 PRO A O 1
ATOM 2946 N N . GLY A 1 386 ? 14.691 -14.283 -21.841 1.00 96.81 386 GLY A N 1
ATOM 2947 C CA . GLY A 1 386 ? 13.864 -13.526 -22.787 1.00 96.81 386 GLY A CA 1
ATOM 2948 C C . GLY A 1 386 ? 12.472 -14.129 -22.997 1.00 96.81 386 GLY A C 1
ATOM 2949 O O . GLY A 1 386 ? 11.489 -13.398 -23.058 1.00 96.81 386 GLY A O 1
ATOM 2950 N N . ASP A 1 387 ? 12.346 -15.462 -23.013 1.00 96.06 387 ASP A N 1
ATOM 2951 C CA . ASP A 1 387 ? 11.029 -16.115 -23.099 1.00 96.06 387 ASP A CA 1
ATOM 2952 C C . ASP A 1 387 ? 10.182 -15.818 -21.853 1.00 96.06 387 ASP A C 1
ATOM 2954 O O . ASP A 1 387 ? 8.971 -15.629 -21.944 1.00 96.06 387 ASP A O 1
ATOM 2958 N N . ARG A 1 388 ? 10.815 -15.751 -20.674 1.00 96.38 388 ARG A N 1
ATOM 2959 C CA . ARG A 1 388 ? 10.136 -15.412 -19.412 1.00 96.38 388 ARG A CA 1
ATOM 2960 C C . ARG A 1 388 ? 9.693 -13.954 -19.386 1.00 96.38 388 ARG A C 1
ATOM 2962 O O . ARG A 1 388 ? 8.574 -13.689 -18.960 1.00 96.38 388 ARG A O 1
ATOM 2969 N N . GLU A 1 389 ? 10.539 -13.035 -19.849 1.00 96.69 389 GLU A N 1
ATOM 2970 C CA . GLU A 1 389 ? 10.180 -11.621 -20.021 1.00 96.69 389 GLU A CA 1
ATOM 2971 C C . GLU A 1 389 ? 8.974 -11.489 -20.950 1.00 96.69 389 GLU A C 1
ATOM 2973 O O . GLU A 1 389 ? 7.993 -10.848 -20.588 1.00 96.69 389 GLU A O 1
ATOM 2978 N N . ARG A 1 390 ? 8.969 -12.209 -22.074 1.00 95.62 390 ARG A N 1
ATOM 2979 C CA . ARG A 1 390 ? 7.860 -12.176 -23.030 1.00 95.62 390 ARG A CA 1
ATOM 2980 C C . ARG A 1 390 ? 6.558 -12.761 -22.483 1.00 95.62 390 ARG A C 1
ATOM 2982 O O . ARG A 1 390 ? 5.487 -12.224 -22.756 1.00 95.62 390 ARG A O 1
ATOM 2989 N N . VAL A 1 391 ? 6.631 -13.821 -21.669 1.00 96.75 391 VAL A N 1
ATOM 2990 C CA . VAL A 1 391 ? 5.463 -14.325 -20.921 1.00 96.75 391 VAL A CA 1
ATOM 2991 C C . VAL A 1 391 ? 4.924 -13.248 -19.981 1.00 96.75 391 VAL A C 1
ATOM 2993 O O . VAL A 1 391 ? 3.712 -13.071 -19.915 1.00 96.75 391 VAL A O 1
ATOM 2996 N N . LEU A 1 392 ? 5.792 -12.526 -19.266 1.00 95.69 392 LEU A N 1
ATOM 2997 C CA . LEU A 1 392 ? 5.373 -11.449 -18.365 1.00 95.69 392 LEU A CA 1
ATOM 2998 C C . LEU A 1 392 ? 4.783 -10.256 -19.126 1.00 95.69 392 LEU A C 1
ATOM 3000 O O . LEU A 1 392 ? 3.784 -9.702 -18.680 1.00 95.69 392 LEU A O 1
ATOM 3004 N N . GLU A 1 393 ? 5.340 -9.892 -20.280 1.00 96.56 393 GLU A N 1
ATOM 3005 C CA . GLU A 1 393 ? 4.785 -8.857 -21.159 1.00 96.56 393 GLU A CA 1
ATOM 3006 C C . GLU A 1 393 ? 3.388 -9.238 -21.663 1.00 96.56 393 GLU A C 1
ATOM 3008 O O . GLU A 1 393 ? 2.454 -8.446 -21.539 1.00 96.56 393 GLU A O 1
ATOM 3013 N N . LEU A 1 394 ? 3.212 -10.471 -22.158 1.00 96.62 394 LEU A N 1
ATOM 3014 C CA . LEU A 1 394 ? 1.907 -11.000 -22.573 1.00 96.62 394 LEU A CA 1
ATOM 3015 C C . LEU A 1 394 ? 0.916 -11.027 -21.407 1.00 96.62 394 LEU A C 1
ATOM 3017 O O . LEU A 1 394 ? -0.229 -10.605 -21.562 1.00 96.62 394 LEU A O 1
ATOM 3021 N N . LEU A 1 395 ? 1.361 -11.457 -20.227 1.00 96.12 395 LEU A N 1
ATOM 3022 C CA . LEU A 1 395 ? 0.537 -11.502 -19.024 1.00 96.12 395 LEU A CA 1
ATOM 3023 C C . LEU A 1 395 ? 0.073 -10.098 -18.601 1.00 96.12 395 LEU A C 1
ATOM 3025 O O . LEU A 1 395 ? -1.102 -9.904 -18.302 1.00 96.12 395 LEU A O 1
ATOM 3029 N N . LEU A 1 396 ? 0.973 -9.110 -18.602 1.00 95.56 396 LEU A N 1
ATOM 3030 C CA . LEU A 1 396 ? 0.663 -7.724 -18.235 1.00 95.56 396 LEU A CA 1
ATOM 3031 C C . LEU A 1 396 ? -0.112 -6.971 -19.324 1.00 95.56 396 LEU A C 1
ATOM 3033 O O . LEU A 1 396 ? -0.786 -5.992 -19.014 1.00 95.56 396 LEU A O 1
ATOM 3037 N N . SER A 1 397 ? -0.066 -7.435 -20.577 1.00 96.88 397 SER A N 1
ATOM 3038 C CA . SER A 1 397 ? -0.894 -6.891 -21.661 1.00 96.88 397 SER A CA 1
ATOM 3039 C C . SER A 1 397 ? -2.385 -7.220 -21.501 1.00 96.88 397 SER A C 1
ATOM 3041 O O . SER A 1 397 ? -3.234 -6.547 -22.084 1.00 96.88 397 SER A O 1
ATOM 3043 N N . GLN A 1 398 ? -2.727 -8.230 -20.694 1.00 96.88 398 GLN A N 1
ATOM 3044 C CA . GLN A 1 398 ? -4.114 -8.587 -20.420 1.00 96.88 398 GLN A CA 1
ATOM 3045 C C . GLN A 1 398 ? -4.693 -7.675 -19.331 1.00 96.88 398 GLN A C 1
ATOM 3047 O O . GLN A 1 398 ? -4.381 -7.823 -18.148 1.00 96.88 398 GLN A O 1
ATOM 3052 N N . GLU A 1 399 ? -5.621 -6.789 -19.710 1.00 95.50 399 GLU A N 1
ATOM 3053 C CA . GLU A 1 399 ? -6.319 -5.875 -18.783 1.00 95.50 399 GLU A CA 1
ATOM 3054 C C . GLU A 1 399 ? -6.911 -6.603 -17.569 1.00 95.50 399 GLU A C 1
ATOM 3056 O O . GLU A 1 399 ? -6.891 -6.094 -16.449 1.00 95.50 399 GLU A O 1
ATOM 3061 N N . ARG A 1 400 ? -7.388 -7.838 -17.767 1.00 93.44 400 ARG A N 1
ATOM 3062 C CA . ARG A 1 400 ? -7.956 -8.663 -16.697 1.00 93.44 400 ARG A CA 1
ATOM 3063 C C . ARG A 1 400 ? -6.932 -9.056 -15.628 1.00 93.44 400 ARG A C 1
ATOM 3065 O O . ARG A 1 400 ? -7.286 -9.089 -14.454 1.00 93.44 400 ARG A O 1
ATOM 3072 N N . VAL A 1 401 ? -5.678 -9.318 -15.999 1.00 94.94 401 VAL A N 1
ATOM 3073 C CA . VAL A 1 401 ? -4.596 -9.582 -15.033 1.00 94.94 401 VAL A CA 1
ATOM 3074 C C . VAL A 1 401 ? -4.286 -8.313 -14.251 1.00 94.94 401 VAL A C 1
ATOM 3076 O O . VAL A 1 401 ? -4.168 -8.364 -13.029 1.00 94.94 401 VAL A O 1
ATOM 3079 N N . VAL A 1 402 ? -4.206 -7.172 -14.939 1.00 93.56 402 VAL A N 1
ATOM 3080 C CA . VAL A 1 402 ? -3.956 -5.873 -14.303 1.00 93.56 402 VAL A CA 1
ATOM 3081 C C . VAL A 1 402 ? -5.063 -5.540 -13.304 1.00 93.56 402 VAL A C 1
ATOM 3083 O O . VAL A 1 402 ? -4.752 -5.154 -12.183 1.00 93.56 402 VAL A O 1
ATOM 3086 N N . ALA A 1 403 ? -6.331 -5.770 -13.654 1.00 91.94 403 ALA A N 1
ATOM 3087 C CA . ALA A 1 403 ? -7.461 -5.594 -12.744 1.00 91.94 403 ALA A CA 1
ATOM 3088 C C . ALA A 1 403 ? -7.354 -6.501 -11.504 1.00 91.94 403 ALA A C 1
ATOM 3090 O O . ALA A 1 403 ? -7.430 -6.011 -10.381 1.00 91.94 403 ALA A O 1
ATOM 3091 N N . LEU A 1 404 ? -7.075 -7.800 -11.686 1.00 91.31 404 LEU A N 1
ATOM 3092 C CA . LEU A 1 404 ? -6.906 -8.746 -10.572 1.00 91.31 404 LEU A CA 1
ATOM 3093 C C . LEU A 1 404 ? -5.723 -8.379 -9.659 1.00 91.31 404 LEU A C 1
ATOM 3095 O O . LEU A 1 404 ? -5.810 -8.530 -8.440 1.00 91.31 404 LEU A O 1
ATOM 3099 N N . LEU A 1 405 ? -4.617 -7.894 -10.231 1.00 91.50 405 LEU A N 1
ATOM 3100 C CA . LEU A 1 405 ? -3.464 -7.414 -9.469 1.00 91.50 405 LEU A CA 1
ATOM 3101 C C . LEU A 1 405 ? -3.767 -6.097 -8.751 1.00 91.50 405 LEU A C 1
ATOM 3103 O O . LEU A 1 405 ? -3.348 -5.930 -7.608 1.00 91.50 405 LEU A O 1
ATOM 3107 N N . TYR A 1 406 ? -4.511 -5.187 -9.381 1.00 92.25 406 TYR A N 1
ATOM 3108 C CA . TYR A 1 406 ? -4.901 -3.910 -8.790 1.00 92.25 406 TYR A CA 1
ATOM 3109 C C . TYR A 1 406 ? -5.856 -4.109 -7.613 1.00 92.25 406 TYR A C 1
ATOM 3111 O O . TYR A 1 406 ? -5.609 -3.562 -6.543 1.00 92.25 406 TYR A O 1
ATOM 3119 N N . ASP A 1 407 ? -6.860 -4.976 -7.754 1.00 88.00 407 ASP A N 1
ATOM 3120 C CA . ASP A 1 407 ? -7.787 -5.336 -6.674 1.00 88.00 407 ASP A CA 1
ATOM 3121 C C . ASP A 1 407 ? -7.059 -5.936 -5.457 1.00 88.00 407 ASP A C 1
ATOM 3123 O O . ASP A 1 407 ? -7.516 -5.815 -4.318 1.00 88.00 407 ASP A O 1
ATOM 3127 N N . LYS A 1 408 ? -5.906 -6.584 -5.678 1.00 86.31 408 LYS A N 1
ATOM 3128 C CA . LYS A 1 408 ? -5.055 -7.140 -4.614 1.00 86.31 408 LYS A CA 1
ATOM 3129 C C . LYS A 1 408 ? -4.059 -6.136 -4.043 1.00 86.31 408 LYS A C 1
ATOM 3131 O O . LYS A 1 408 ? -3.839 -6.144 -2.833 1.00 86.31 408 LYS A O 1
ATOM 3136 N N . ALA A 1 409 ? -3.458 -5.296 -4.881 1.00 88.62 409 ALA A N 1
ATOM 3137 C CA . ALA A 1 409 ? -2.515 -4.262 -4.460 1.00 88.62 409 ALA A CA 1
ATOM 3138 C C . ALA A 1 409 ? -3.221 -3.111 -3.729 1.00 88.62 409 ALA A C 1
ATOM 3140 O O . ALA A 1 409 ? -2.662 -2.516 -2.807 1.00 88.62 409 ALA A O 1
ATOM 3141 N N . PHE A 1 410 ? -4.468 -2.842 -4.108 1.00 89.50 410 PHE A N 1
ATOM 3142 C CA . PHE A 1 410 ? -5.314 -1.792 -3.565 1.00 89.50 410 PHE A CA 1
ATOM 3143 C C . PHE A 1 410 ? -6.694 -2.369 -3.231 1.00 89.50 410 PHE A C 1
ATOM 3145 O O . PHE A 1 410 ? -7.663 -2.085 -3.938 1.00 89.50 410 PHE A O 1
ATOM 3152 N N . PRO A 1 411 ? -6.814 -3.170 -2.151 1.00 81.50 411 PRO A N 1
ATOM 3153 C CA . PRO A 1 411 ? -8.108 -3.669 -1.712 1.00 81.50 411 PRO A CA 1
ATOM 3154 C C . PRO A 1 411 ? -9.073 -2.487 -1.573 1.00 81.50 411 PRO A C 1
ATOM 3156 O O . PRO A 1 411 ? -8.698 -1.496 -0.929 1.00 81.50 411 PRO A O 1
ATOM 3159 N N . PRO A 1 412 ? -10.283 -2.543 -2.163 1.00 73.38 412 PRO A N 1
ATOM 3160 C CA . PRO A 1 412 ? -11.243 -1.463 -2.021 1.00 73.38 412 PRO A CA 1
ATOM 3161 C C . PRO A 1 412 ? -11.453 -1.247 -0.527 1.00 73.38 412 PRO A C 1
ATOM 3163 O O . PRO A 1 412 ? -11.902 -2.156 0.176 1.00 73.38 412 PRO A O 1
ATOM 3166 N N . ARG A 1 413 ? -11.057 -0.070 -0.022 1.00 64.75 413 ARG A N 1
ATOM 3167 C CA . ARG A 1 413 ? -11.272 0.309 1.377 1.00 64.75 413 ARG A CA 1
ATOM 3168 C C . ARG A 1 413 ? -12.770 0.183 1.607 1.00 64.75 413 ARG A C 1
ATOM 3170 O O . ARG A 1 413 ? -13.538 0.986 1.083 1.00 64.75 413 ARG A O 1
ATOM 3177 N N . HIS A 1 414 ? -13.183 -0.880 2.293 1.00 53.19 414 HIS A N 1
ATOM 3178 C CA . HIS A 1 414 ? -14.590 -1.182 2.495 1.00 53.19 414 HIS A CA 1
ATOM 3179 C C . HIS A 1 414 ? -15.238 0.080 3.093 1.00 53.19 414 HIS A C 1
ATOM 3181 O O . HIS A 1 414 ? -14.824 0.504 4.174 1.00 53.19 414 HIS A O 1
ATOM 3187 N N . PRO A 1 415 ? -16.255 0.689 2.456 1.00 50.19 415 PRO A N 1
ATOM 3188 C CA . PRO A 1 415 ? -16.933 1.864 3.010 1.00 50.19 415 PRO A CA 1
ATOM 3189 C C . PRO A 1 415 ? -17.737 1.545 4.285 1.00 50.19 415 PRO A C 1
ATOM 3191 O O . PRO A 1 415 ? -18.456 2.397 4.799 1.00 50.19 415 PRO A O 1
ATOM 3194 N N . GLN A 1 416 ? -17.605 0.334 4.835 1.00 51.16 416 GLN A N 1
ATOM 3195 C CA . GLN A 1 416 ? -18.282 -0.098 6.055 1.00 51.16 416 GLN A CA 1
ATOM 3196 C C . GLN A 1 416 ? -17.815 0.650 7.314 1.00 51.16 416 GLN A C 1
ATOM 3198 O O . GLN A 1 416 ? -18.530 0.624 8.303 1.00 51.16 416 GLN A O 1
ATOM 3203 N N . GLY A 1 417 ? -16.699 1.388 7.272 1.00 48.78 417 GLY A N 1
ATOM 3204 C CA . GLY A 1 417 ? -16.331 2.328 8.342 1.00 48.78 417 GLY A CA 1
ATOM 3205 C C . GLY A 1 417 ? -16.878 3.755 8.179 1.00 48.78 417 GLY A C 1
ATOM 3206 O O . GLY A 1 417 ? -16.742 4.554 9.098 1.00 48.78 417 GLY A O 1
ATOM 3207 N N . ALA A 1 418 ? -17.462 4.108 7.026 1.00 46.06 418 ALA A N 1
ATOM 3208 C CA . ALA A 1 418 ? -17.873 5.486 6.723 1.00 46.06 418 ALA A CA 1
ATOM 3209 C C . ALA A 1 418 ? -19.385 5.738 6.883 1.00 46.06 418 ALA A C 1
ATOM 3211 O O . ALA A 1 418 ? -19.792 6.886 7.039 1.00 46.06 418 ALA A O 1
ATOM 3212 N N . LEU A 1 419 ? -20.221 4.693 6.876 1.00 48.09 419 LEU A N 1
ATOM 3213 C CA . LEU A 1 419 ? -21.681 4.834 6.999 1.00 48.09 419 LEU A CA 1
ATOM 3214 C C . LEU A 1 419 ? -22.213 4.754 8.440 1.00 48.09 419 LEU A C 1
ATOM 3216 O O . LEU A 1 419 ? -23.298 5.270 8.685 1.00 48.09 419 LEU A O 1
ATOM 3220 N N . GLU A 1 420 ? -21.462 4.213 9.407 1.00 47.62 420 GLU A N 1
ATOM 3221 C CA . GLU A 1 420 ? -21.880 4.255 10.824 1.00 47.62 420 GLU A CA 1
ATOM 3222 C C . GLU A 1 420 ? -21.608 5.615 11.496 1.00 47.62 420 GLU A C 1
ATOM 3224 O O . GLU A 1 420 ? -22.255 5.951 12.484 1.00 47.62 420 GLU A O 1
ATOM 3229 N N . ALA A 1 421 ? -20.735 6.455 10.926 1.00 49.59 421 ALA A N 1
ATOM 3230 C CA . ALA A 1 421 ? -20.450 7.789 11.465 1.00 49.59 421 ALA A CA 1
ATOM 3231 C C . ALA A 1 421 ? -21.484 8.861 11.062 1.00 49.59 421 ALA A C 1
ATOM 3233 O O . ALA A 1 421 ? -21.566 9.896 11.715 1.00 49.59 421 ALA A O 1
ATOM 3234 N N . VAL A 1 422 ? -22.290 8.635 10.015 1.00 50.22 422 VAL A N 1
ATOM 3235 C CA . VAL A 1 422 ? -23.248 9.642 9.508 1.00 50.22 422 VAL A CA 1
ATOM 3236 C C . VAL A 1 422 ? -24.666 9.432 10.055 1.00 50.22 422 VAL A C 1
ATOM 3238 O O . VAL A 1 422 ? -25.431 10.388 10.168 1.00 50.22 422 VAL A O 1
ATOM 3241 N N . THR A 1 423 ? -25.031 8.222 10.488 1.00 46.53 423 THR A N 1
ATOM 3242 C CA . THR A 1 423 ? -26.363 7.974 11.073 1.00 46.53 423 THR A CA 1
ATOM 3243 C C . THR A 1 423 ? -26.467 8.303 12.565 1.00 46.53 423 THR A C 1
ATOM 3245 O O . THR A 1 423 ? -27.578 8.352 13.086 1.00 46.53 423 THR A O 1
ATOM 3248 N N . ALA A 1 424 ? -25.356 8.586 13.256 1.00 49.12 424 ALA A N 1
ATOM 3249 C CA . ALA A 1 424 ? -25.372 8.993 14.666 1.00 49.12 424 ALA A CA 1
ATOM 3250 C C . ALA A 1 424 ? -25.590 10.508 14.880 1.00 49.12 424 ALA A C 1
ATOM 3252 O O . ALA A 1 424 ? -25.890 10.924 15.996 1.00 49.12 424 ALA A O 1
ATOM 3253 N N . THR A 1 425 ? -25.499 11.342 13.835 1.00 51.62 425 THR A N 1
ATOM 3254 C CA . THR A 1 425 ? -25.563 12.816 13.974 1.00 51.62 425 THR A CA 1
ATOM 3255 C C . THR A 1 425 ? -26.891 13.439 13.515 1.00 51.62 425 THR A C 1
ATOM 3257 O O . THR A 1 425 ? -27.070 14.644 13.634 1.00 51.62 425 THR A O 1
ATOM 3260 N N . SER A 1 426 ? -27.866 12.652 13.038 1.00 46.72 426 SER A N 1
ATOM 3261 C CA . SER A 1 426 ? -29.137 13.176 12.488 1.00 46.72 426 SER A CA 1
ATOM 3262 C C . SER A 1 426 ? -30.383 12.916 13.359 1.00 46.72 426 SER A C 1
ATOM 3264 O O . SER A 1 426 ? -31.506 13.022 12.868 1.00 46.72 426 SER A O 1
ATOM 3266 N N . ALA A 1 427 ? -30.220 12.590 14.647 1.00 46.78 427 ALA A N 1
ATOM 3267 C CA . ALA A 1 427 ? -31.337 12.432 15.595 1.00 46.78 427 ALA A CA 1
ATOM 3268 C C . ALA A 1 427 ? -31.444 13.569 16.638 1.00 46.78 427 ALA A C 1
ATOM 3270 O O . ALA A 1 427 ? -32.243 13.482 17.568 1.00 46.78 427 ALA A O 1
ATOM 3271 N N . GLY A 1 428 ? -30.675 14.651 16.480 1.00 48.50 428 GLY A N 1
ATOM 3272 C CA . GLY A 1 428 ? -30.794 15.878 17.272 1.00 48.50 428 GLY A CA 1
ATOM 3273 C C . GLY A 1 428 ? -31.723 16.885 16.602 1.00 48.50 428 GLY A C 1
ATOM 3274 O O . GLY A 1 428 ? -31.265 17.903 16.099 1.00 48.50 428 GLY A O 1
ATOM 3275 N N . GLY A 1 429 ? -33.021 16.578 16.548 1.00 46.34 429 GLY A N 1
ATOM 3276 C CA . GLY A 1 429 ? -34.040 17.527 16.108 1.00 46.34 429 GLY A CA 1
ATOM 3277 C C . GLY A 1 429 ? -34.080 18.739 17.038 1.00 46.34 429 GLY A C 1
ATOM 3278 O O . GLY A 1 429 ? -34.451 18.620 18.207 1.00 46.34 429 GLY A O 1
ATOM 3279 N N . GLU A 1 430 ? -33.708 19.897 16.500 1.00 45.34 430 GLU A N 1
ATOM 3280 C CA . GLU A 1 430 ? -33.906 21.209 17.104 1.00 45.34 430 GLU A CA 1
ATOM 3281 C C . GLU A 1 430 ? -35.393 21.403 17.433 1.00 45.34 430 GLU A C 1
ATOM 3283 O O . GLU A 1 430 ? -36.230 21.669 16.571 1.00 45.34 430 GLU A O 1
ATOM 3288 N N . ARG A 1 431 ? -35.744 21.267 18.715 1.00 46.19 431 ARG A N 1
ATOM 3289 C CA . ARG A 1 431 ? -36.969 21.855 19.256 1.00 46.19 431 ARG A CA 1
ATOM 3290 C C . ARG A 1 431 ? -36.687 23.328 19.518 1.00 46.19 431 ARG A C 1
ATOM 3292 O O . ARG A 1 431 ? -36.157 23.682 20.567 1.00 46.19 431 ARG A O 1
ATOM 3299 N N . SER A 1 432 ? -37.044 24.181 18.563 1.00 54.75 432 SER A N 1
ATOM 3300 C CA . SER A 1 432 ? -37.161 25.620 18.796 1.00 54.75 432 SER A CA 1
ATOM 3301 C C . SER A 1 432 ? -38.173 25.889 19.925 1.00 54.75 432 SER A C 1
ATOM 3303 O O . SER A 1 432 ? -39.251 25.284 19.927 1.00 54.75 432 SER A O 1
ATOM 3305 N N . PRO A 1 433 ? -37.873 26.778 20.887 1.00 60.28 433 PRO A N 1
ATOM 3306 C CA . PRO A 1 433 ? -38.841 27.185 21.899 1.00 60.28 433 PRO A CA 1
ATOM 3307 C C . PRO A 1 433 ? -39.919 28.097 21.280 1.00 60.28 433 PRO A C 1
ATOM 3309 O O . PRO A 1 433 ? -39.596 28.939 20.438 1.00 60.28 433 PRO A O 1
ATOM 3312 N N . PRO A 1 434 ? -41.198 27.971 21.678 1.00 61.59 434 PRO A N 1
ATOM 3313 C CA . PRO A 1 434 ? -42.244 28.870 21.211 1.00 61.59 434 PRO A CA 1
ATOM 3314 C C . PRO A 1 434 ? -42.055 30.268 21.817 1.00 61.59 434 PRO A C 1
ATOM 3316 O O . PRO A 1 434 ? -42.054 30.435 23.036 1.00 61.59 434 PRO A O 1
ATOM 3319 N N . CYS A 1 435 ? -41.919 31.276 20.953 1.00 59.75 435 CYS A N 1
ATOM 3320 C CA . CYS A 1 435 ? -42.023 32.686 21.321 1.00 59.75 435 CYS A CA 1
ATOM 3321 C C . CYS A 1 435 ? -43.399 32.975 21.938 1.00 59.75 435 CYS A C 1
ATOM 3323 O O . CYS A 1 435 ? -44.434 32.823 21.287 1.00 59.75 435 CYS A O 1
ATOM 3325 N N . SER A 1 436 ? -43.397 33.437 23.184 1.00 58.03 436 SER A N 1
ATOM 3326 C CA . SER A 1 436 ? -44.559 33.996 23.872 1.00 58.03 436 SER A CA 1
ATOM 3327 C C . SER A 1 436 ? -44.988 35.321 23.222 1.00 58.03 436 SER A C 1
ATOM 3329 O O . SER A 1 436 ? -44.123 36.158 22.953 1.00 58.03 436 SER A O 1
ATOM 3331 N N . PRO A 1 437 ? -46.292 35.581 23.018 1.00 68.50 437 PRO A N 1
ATOM 3332 C CA . PRO A 1 437 ? -46.749 36.891 22.584 1.00 68.50 437 PRO A CA 1
ATOM 3333 C C . PRO A 1 437 ? -46.729 37.869 23.765 1.00 68.50 437 PRO A C 1
ATOM 3335 O O . PRO A 1 437 ? -47.334 37.635 24.813 1.00 68.50 437 PRO A O 1
ATOM 3338 N N . VAL A 1 438 ? -46.024 38.980 23.567 1.00 64.19 438 VAL A N 1
ATOM 3339 C CA . VAL A 1 438 ? -46.077 40.177 24.410 1.00 64.19 438 VAL A CA 1
ATOM 3340 C C . VAL A 1 438 ? -47.501 40.739 24.348 1.00 64.19 438 VAL A C 1
ATOM 3342 O O . VAL A 1 438 ? -47.995 41.063 23.270 1.00 64.19 438 VAL A O 1
ATOM 3345 N N . ARG A 1 439 ? -48.170 40.817 25.503 1.00 57.72 439 ARG A N 1
ATOM 3346 C CA . ARG A 1 439 ? -49.449 41.521 25.667 1.00 57.72 439 ARG A CA 1
ATOM 3347 C C . ARG A 1 439 ? -49.198 43.027 25.744 1.00 57.72 439 ARG A C 1
ATOM 3349 O O . ARG A 1 439 ? -48.420 43.462 26.592 1.00 57.72 439 ARG A O 1
ATOM 3356 N N . GLY A 1 440 ? -49.887 43.772 24.884 1.00 64.31 440 GLY A N 1
ATOM 3357 C CA . GLY A 1 440 ? -50.316 45.152 25.114 1.00 64.31 440 GLY A CA 1
ATOM 3358 C C . GLY A 1 440 ? -51.794 45.171 25.470 1.00 64.31 440 GLY A C 1
ATOM 3359 O O . GLY A 1 440 ? -52.493 44.214 25.054 1.00 64.31 440 GLY A O 1
#

pLDDT: mean 78.26, std 22.17, range [30.34, 98.5]

Radius of gyration: 78.89 Å; Cα contacts (8 Å, |Δi|>4): 25; chains: 1; bounding box: 174×89×244 Å

Solvent-accessible surface area (backbone atoms only — not comparable to full-atom values): 26647 Å² total; per-residue (Å²): 138,83,86,81,89,82,81,87,89,82,91,79,85,88,82,80,85,84,88,78,88,82,81,82,79,85,81,77,89,80,81,85,89,82,92,84,82,94,78,84,87,83,82,94,80,83,84,90,85,57,77,65,58,54,50,51,49,53,48,52,49,48,54,49,48,51,48,52,51,51,50,50,47,51,52,50,51,51,50,49,58,48,48,54,49,51,50,52,50,51,51,50,53,48,51,52,49,52,49,52,50,51,51,50,52,53,52,47,53,51,52,52,51,51,51,52,53,49,50,52,50,51,54,50,52,53,51,50,52,53,50,52,52,52,53,51,56,50,50,52,52,51,50,52,50,53,51,51,53,50,50,51,52,51,50,51,50,50,50,52,52,49,53,58,65,53,47,48,59,61,54,49,49,53,49,52,51,51,55,50,51,49,52,52,49,52,49,52,50,53,51,51,53,50,52,52,52,51,51,56,47,51,51,50,52,50,52,49,52,52,51,51,53,51,48,53,51,51,50,52,52,49,51,48,50,54,49,50,52,50,50,49,52,50,47,50,51,47,49,51,50,47,52,52,41,62,71,53,66,81,61,81,87,80,89,80,91,89,77,89,81,88,81,86,87,84,86,81,90,79,87,83,84,86,78,82,74,73,95,74,84,85,57,64,69,55,55,57,51,52,50,54,52,50,52,52,51,49,53,49,50,54,52,51,48,52,51,51,51,52,50,51,51,53,51,52,51,52,51,49,52,52,50,50,51,51,51,52,51,54,52,52,53,51,51,52,51,52,49,53,49,54,52,49,53,51,50,50,34,48,49,53,52,49,50,50,54,53,48,52,58,51,60,71,41,73,83,50,102,68,75,94,71,73,92,71,78,80,55,76,89,73,56,49,74,68,56,51,51,50,31,50,52,56,44,63,66,34,65,69,49,48,49,57,49,44,52,66,77,52,58,78,77,67,64,79,75,61,60,69,68,61,71,73,71,75,78,78,75,82,76,78,79,83,83,77,82,84,84,130

Organism: Emiliania huxleyi (strain CCMP1516) (NCBI:txid280463)

Secondary structure (DSSP, 8-state):
-PPPPPPP-------------------------------PPP--------HHHHHHHHHHHHHHHHHHHHHHHHHHHHHHHHHHHHHHHHHHHHHHHHHHHHHHHHHHHHHHHHHHHHHHHHHHHHHHHHHHHHHHHHHHHHHHHHHHHHHHHHHHHHHHHHHHHTTHHHHHHHHHHHHHHHHHHHHHHHHHHHHHHHHHHHHHHHHHHHHHHHHHHHHHHHHHHHHHHHHHHHHHHHHHHHHHHHTTTTS------------------------------SSHHHHHHHHHHHHHHHHHHHHHHHHHHHHHHHHHHHHHHHHHHHHHHHHHHHHHHHHHHHHHHHHHHHHHHHHHHHHHHHHHHTTS-----------GGG--HHHHHHHHHHHHH-HHHHHHHHHHHS----GGGTSTTTTTSS-----PPPPPPPP-

Foldseek 3Di:
DDDDDDDDDDDDDDDDDDDDDDDDDPPDDDDDDDDDDDDDDDDDDDDDDDPPVVVVVVVVVVVVVVVVVVVVVVVVVVVVVVVVVVVVVVVVVVVVVVVVVVVVVVVVVVVVVVVVVVVVVVVVVVVVVVVVVVVVVVVVVVVVVVVVVVVVVVVVVVVVVVVVVVCVVVVVVVVVVVVVVVVVVVVVVVVVVVVVVVVVVVVVVVVVVVVVVVVVVVVVVVVVVVVVVVVVVVVVVVVVVVVVVVVVVVDDDDDDDDDDDDDDDDDDDDDDDDPPDDDPPPCPVVVVVVVVVVVVVVVVVVVVVVVVVVVVVVVVVVVVVVVVVVVVVVVVVVVVVLVVVLVVLLVVLLVVLQVVVVVVVVVVCVVPPDDDDDPDRDDSVNDDPVSVVSSVVSQVVDVVSVVSVCCVVCVPPPCVVVVVVVVVPPPPDDPDDDDDDDDD

Mean predicted aligned error: 20.96 Å